Protein AF-A0A7S3SEU5-F1 (afdb_monomer)

Secondary structure (DSSP, 8-state):
-HHHHHHHHHHHHHHHHHHHHHHHHHHS------TTS-----S--TTTSSS--S-TT-TTTTSPEEEE---SSS-EEEE--SSEEEEEEEEEE-SSSEEEEEEEEEEES-SS--EEEEEE-SS-EEEEEE-S-EEEEEEEE--SHHHHHHHHHH--EEEEE-SHHHHHHHHHHHHHHHHTTTTT--S-TTSTTT-----HHHHHHHHHHHHHHS-------S----PPPGGG--TT-EEEEE--SSHHHHHHHHHT-S-SEEEEEEEETTEEEEEEEE--TTSSS-EEEEEEHHHHHHHHHHTT-EE--BPPPHHHHHT--HHHHHHHHHHHTTPPP-HHHHGGGG--SSSS-S-TTS-TTHHHHHHHHHHTT-HHHHIIIIIHHHHHHHT--S--HHHHHHHHHT-

Foldseek 3Di:
DVVVVVLVVLLVVLVVVVVVVVVVCVVDPPPPDDPVVDDPAFPFDLCRLKPDNPQCQAALSLFFGWFDFAAPVRQWDWGQFLFAGIKIWGWDDPDLFKIKIKIAGHDGPDQADKKWKWKDALQDTDIDIGNDGGIDMDMGTHPDPLSSLLCNQRNIIITINHPDDVSSVSNVVLLCLLAPQLVADDPDPVCRPAFSDRDPSNLVSLQVCCCIQLVDHDDDDPDQDDDDDLVVAEWFKKKFKADRNSQQSVCCNLLVHPGSFIWTWADDPVAIWIWGAADPPNAPDHGTDIDHPVVVVVSCVSNRIDIDIGGDDPVVVVVDDRVVVVSSSVSRPPHGHQLLCSNVSQPDGPDDSGGSSDHPSVVSRVLSVVCVPCVPNSCSNPDVSLCVVVVHPDDGSSRSSSVVSVD

Sequence (407 aa):
MKNANTEMSQRADLLNTFADEIEAAKENPFTVLGANDYTHEPIYKCDERFFNTEDPTEAFAALPVLVAQPTEADSVQSFQGVCYENIDVTFTKISETSFELLLDLQNKKDLLCKDAILFGNSNLRHFEVFFRAGQHKITFNMDTSEAQADVSHNGIAMFMVCEGVVHELESLLRTAEMFIGGMSLNPDPSKWLNSSYVPQYMEDANLRFLRTAMNYTMEPRETTKVVIDESQINSGDFFPVIRMDGLAPMIMYGSGSWASHCTMALWYDDGLYIVESTDGWYWPTGGIQKTPYKQWMEQAERASYYVSHLPLNEETRANFDEDKARAFVEGAIGLPYGYHNFIYGWIDTPRDNMPRALPAELLPVAFAFLETFDRTLTDKFMSQGLNKRMGTEGLSITEITMLAAEQ

Structure (mmCIF, N/CA/C/O backbone):
data_AF-A0A7S3SEU5-F1
#
_entry.id   AF-A0A7S3SEU5-F1
#
loop_
_atom_site.group_PDB
_atom_site.id
_atom_site.type_symbol
_atom_site.label_atom_id
_atom_site.label_alt_id
_atom_site.label_comp_id
_atom_site.label_asym_id
_atom_site.label_entity_id
_atom_site.label_seq_id
_atom_site.pdbx_PDB_ins_code
_atom_site.Cartn_x
_atom_site.Cartn_y
_atom_site.Cartn_z
_atom_site.occupancy
_atom_site.B_iso_or_equiv
_atom_site.auth_seq_id
_atom_site.auth_comp_id
_atom_site.auth_asym_id
_atom_site.auth_atom_id
_atom_site.pdbx_PDB_model_num
ATOM 1 N N . MET A 1 1 ? 38.902 17.765 -6.986 1.00 41.94 1 MET A N 1
ATOM 2 C CA . MET A 1 1 ? 38.292 18.956 -6.348 1.00 41.94 1 MET A CA 1
ATOM 3 C C . MET A 1 1 ? 37.328 19.716 -7.258 1.00 41.94 1 MET A C 1
ATOM 5 O O . MET A 1 1 ? 36.328 20.169 -6.733 1.00 41.94 1 MET A O 1
ATOM 9 N N . LYS A 1 2 ? 37.545 19.832 -8.583 1.00 33.78 2 LYS A N 1
ATOM 10 C CA . LYS A 1 2 ? 36.546 20.468 -9.471 1.00 33.78 2 LYS A CA 1
ATOM 11 C C . LYS A 1 2 ? 35.232 19.673 -9.621 1.00 33.78 2 LYS A C 1
ATOM 13 O O . LYS A 1 2 ? 34.192 20.303 -9.618 1.00 33.78 2 LYS A O 1
ATOM 18 N N . ASN A 1 3 ? 35.264 18.333 -9.623 1.00 39.78 3 ASN A N 1
ATOM 19 C CA . ASN A 1 3 ? 34.048 17.513 -9.798 1.00 39.78 3 ASN A CA 1
ATOM 20 C C . ASN A 1 3 ? 33.119 17.462 -8.569 1.00 39.78 3 ASN A C 1
ATOM 22 O O . ASN A 1 3 ? 31.910 17.462 -8.735 1.00 39.78 3 ASN A O 1
ATOM 26 N N . ALA A 1 4 ? 33.655 17.497 -7.342 1.00 36.53 4 ALA A N 1
ATOM 27 C CA . ALA A 1 4 ? 32.839 17.413 -6.121 1.00 36.53 4 ALA A CA 1
ATOM 28 C C . ALA A 1 4 ? 31.983 18.672 -5.869 1.00 36.53 4 ALA A C 1
ATOM 30 O O . ALA A 1 4 ? 30.912 18.594 -5.276 1.00 36.53 4 ALA A O 1
ATOM 31 N N . ASN A 1 5 ? 32.441 19.838 -6.338 1.00 37.56 5 ASN A N 1
ATOM 32 C CA . ASN A 1 5 ? 31.680 21.083 -6.214 1.00 37.56 5 ASN A CA 1
ATOM 33 C C . ASN A 1 5 ? 30.548 21.172 -7.245 1.00 37.56 5 ASN A C 1
ATOM 35 O O . ASN A 1 5 ? 29.514 21.763 -6.953 1.00 37.56 5 ASN A O 1
ATOM 39 N N . THR A 1 6 ? 30.724 20.575 -8.427 1.00 39.59 6 THR A N 1
ATOM 40 C CA . THR A 1 6 ? 29.673 20.493 -9.451 1.00 39.59 6 THR A CA 1
ATOM 41 C C . THR A 1 6 ? 28.559 19.544 -9.009 1.00 39.59 6 THR A C 1
ATOM 43 O O . THR A 1 6 ? 27.390 19.889 -9.117 1.00 39.59 6 THR A O 1
ATOM 46 N N . GLU A 1 7 ? 28.925 18.414 -8.402 1.00 37.75 7 GLU A N 1
ATOM 47 C CA . GLU A 1 7 ? 27.992 17.403 -7.888 1.00 37.75 7 GLU A CA 1
ATOM 48 C C . GLU A 1 7 ? 27.163 17.918 -6.690 1.00 37.75 7 GLU A C 1
ATOM 50 O O . GLU A 1 7 ? 25.957 17.696 -6.621 1.00 37.75 7 GLU A O 1
ATOM 55 N N . MET A 1 8 ? 27.768 18.690 -5.773 1.00 36.62 8 MET A N 1
ATOM 56 C CA . MET A 1 8 ? 27.022 19.366 -4.696 1.00 36.62 8 MET A CA 1
ATOM 57 C C . MET A 1 8 ? 26.096 20.475 -5.209 1.00 36.62 8 MET A C 1
ATOM 59 O O . MET A 1 8 ? 24.999 20.628 -4.678 1.00 36.62 8 MET A O 1
ATOM 63 N N . SER A 1 9 ? 26.516 21.239 -6.223 1.00 37.00 9 SER A N 1
ATOM 64 C CA . SER A 1 9 ? 25.681 22.290 -6.823 1.00 37.00 9 SER A CA 1
ATOM 65 C C . SER A 1 9 ? 24.453 21.693 -7.507 1.00 37.00 9 SER A C 1
ATOM 67 O O . SER A 1 9 ? 23.346 22.154 -7.269 1.00 37.00 9 SER A O 1
ATOM 69 N N . GLN A 1 10 ? 24.630 20.614 -8.274 1.00 39.06 10 GLN A N 1
ATOM 70 C CA . GLN A 1 10 ? 23.527 19.916 -8.941 1.00 39.06 10 GLN A CA 1
ATOM 71 C C . GLN A 1 10 ? 22.532 19.316 -7.940 1.00 39.06 10 GLN A C 1
ATOM 73 O O . GLN A 1 10 ? 21.326 19.384 -8.161 1.00 39.06 10 GLN A O 1
ATOM 78 N N . ARG A 1 11 ? 23.015 18.794 -6.802 1.00 43.62 11 ARG A N 1
ATOM 79 C CA . ARG A 1 11 ? 22.150 18.337 -5.700 1.00 43.62 11 ARG A CA 1
ATOM 80 C C . ARG A 1 11 ? 21.377 19.478 -5.038 1.00 43.62 11 ARG A C 1
ATOM 82 O O . ARG A 1 11 ? 20.223 19.281 -4.677 1.00 43.62 11 ARG A O 1
ATOM 89 N N . ALA A 1 12 ? 21.988 20.651 -4.878 1.00 42.19 12 ALA A N 1
ATOM 90 C CA . ALA A 1 12 ? 21.307 21.824 -4.333 1.00 42.19 12 ALA A CA 1
ATOM 91 C C . ALA A 1 12 ? 20.222 22.350 -5.290 1.00 42.19 12 ALA A C 1
ATOM 93 O O . ALA A 1 12 ? 19.122 22.662 -4.845 1.00 42.19 12 ALA A O 1
ATOM 94 N N . ASP A 1 13 ? 20.495 22.373 -6.596 1.00 43.09 13 ASP A N 1
ATOM 95 C CA . ASP A 1 13 ? 19.535 22.818 -7.614 1.00 43.09 13 ASP A CA 1
ATOM 96 C C . ASP A 1 13 ? 18.332 21.862 -7.733 1.00 43.09 13 ASP A C 1
ATOM 98 O O . ASP A 1 13 ? 17.188 22.308 -7.839 1.00 43.09 13 ASP A O 1
ATOM 102 N N . LEU A 1 14 ? 18.562 20.548 -7.617 1.00 43.00 14 LEU A N 1
ATOM 103 C CA . LEU A 1 14 ? 17.497 19.540 -7.520 1.00 43.00 14 LEU A CA 1
ATOM 104 C C . LEU A 1 14 ? 16.632 19.729 -6.271 1.00 43.00 14 LEU A C 1
ATOM 106 O O . LEU A 1 14 ? 15.408 19.711 -6.367 1.00 43.00 14 LEU A O 1
ATOM 110 N N . LEU A 1 15 ? 17.249 19.950 -5.106 1.00 44.56 15 LEU A N 1
ATOM 111 C CA . LEU A 1 15 ? 16.515 20.212 -3.864 1.00 44.56 15 LEU A CA 1
ATOM 112 C C . LEU A 1 15 ? 15.666 21.487 -3.955 1.00 44.56 15 LEU A C 1
ATOM 114 O O . LEU A 1 15 ? 14.555 21.503 -3.429 1.00 44.56 15 LEU A O 1
ATOM 118 N N . ASN A 1 16 ? 16.154 22.518 -4.649 1.00 47.22 16 ASN A N 1
ATOM 119 C CA . ASN A 1 16 ? 15.397 23.745 -4.892 1.00 47.22 16 ASN A CA 1
ATOM 120 C C . ASN A 1 16 ? 14.236 23.519 -5.871 1.00 47.22 16 ASN A C 1
ATOM 122 O O . ASN A 1 16 ? 13.142 24.002 -5.622 1.00 47.22 16 ASN A O 1
ATOM 126 N N . THR A 1 17 ? 14.429 22.710 -6.918 1.00 42.53 17 THR A N 1
ATOM 127 C CA . THR A 1 17 ? 13.356 22.369 -7.873 1.00 42.53 17 THR A CA 1
ATOM 128 C C . THR A 1 17 ? 12.231 21.589 -7.184 1.00 42.53 17 THR A C 1
ATOM 130 O O . THR A 1 17 ? 11.059 21.900 -7.368 1.00 42.53 17 THR A O 1
ATOM 133 N N . PHE A 1 18 ? 12.573 20.639 -6.305 1.00 43.66 18 PHE A N 1
ATOM 134 C CA . PHE A 1 18 ? 11.582 19.961 -5.463 1.00 43.66 18 PHE A CA 1
ATOM 135 C C . PHE A 1 18 ? 10.893 20.915 -4.478 1.00 43.66 18 PHE A C 1
ATOM 137 O O . PHE A 1 18 ? 9.717 20.735 -4.178 1.00 43.66 18 PHE A O 1
ATOM 144 N N . ALA A 1 19 ? 11.603 21.916 -3.952 1.00 44.38 19 ALA A N 1
ATOM 145 C CA . ALA A 1 19 ? 11.004 22.925 -3.082 1.00 44.38 19 ALA A CA 1
ATOM 146 C C . ALA A 1 19 ? 10.009 23.817 -3.842 1.00 44.38 19 ALA A C 1
ATOM 148 O O . ALA A 1 19 ? 8.943 24.110 -3.306 1.00 44.38 19 ALA A O 1
ATOM 149 N N . ASP A 1 20 ? 10.311 24.173 -5.091 1.00 43.00 20 ASP A N 1
ATOM 150 C CA . ASP A 1 20 ? 9.431 24.964 -5.955 1.00 43.00 20 ASP A CA 1
ATOM 151 C C . ASP A 1 20 ? 8.174 24.176 -6.366 1.00 43.00 20 ASP A C 1
ATOM 153 O O . ASP A 1 20 ? 7.076 24.729 -6.365 1.00 43.00 20 ASP A O 1
ATOM 157 N N . GLU A 1 21 ? 8.291 22.871 -6.642 1.00 41.28 21 GLU A N 1
ATOM 158 C CA . GLU A 1 21 ? 7.132 21.990 -6.873 1.00 41.28 21 GLU A CA 1
ATOM 159 C C . GLU A 1 21 ? 6.256 21.847 -5.617 1.00 41.28 21 GLU A C 1
ATOM 161 O O . GLU A 1 21 ? 5.026 21.844 -5.706 1.00 41.28 21 GLU A O 1
ATOM 166 N N . ILE A 1 22 ? 6.877 21.784 -4.433 1.00 44.50 22 ILE A N 1
ATOM 167 C CA . ILE A 1 22 ? 6.173 21.781 -3.143 1.00 44.50 22 ILE A CA 1
ATOM 168 C C . ILE A 1 22 ? 5.463 23.120 -2.898 1.00 44.50 22 ILE A C 1
ATOM 170 O O . ILE A 1 22 ? 4.339 23.119 -2.400 1.00 44.50 22 ILE A O 1
ATOM 174 N N . GLU A 1 23 ? 6.075 24.258 -3.233 1.00 43.38 23 GLU A N 1
ATOM 175 C CA . GLU A 1 23 ? 5.428 25.576 -3.136 1.00 43.38 23 GLU A CA 1
ATOM 176 C C . GLU A 1 23 ? 4.285 25.729 -4.148 1.00 43.38 23 GLU A C 1
ATOM 178 O O . GLU A 1 23 ? 3.201 26.177 -3.779 1.00 43.38 23 GLU A O 1
ATOM 183 N N . ALA A 1 24 ? 4.448 25.257 -5.385 1.00 41.69 24 ALA A N 1
ATOM 184 C CA . ALA A 1 24 ? 3.373 25.247 -6.378 1.00 41.69 24 ALA A CA 1
ATOM 185 C C . ALA A 1 24 ? 2.173 24.388 -5.930 1.00 41.69 24 ALA A C 1
ATOM 187 O O . ALA A 1 24 ? 1.020 24.751 -6.169 1.00 41.69 24 ALA A O 1
ATOM 188 N N . ALA A 1 25 ? 2.422 23.284 -5.216 1.00 39.75 25 ALA A N 1
ATOM 189 C CA . ALA A 1 25 ? 1.371 22.472 -4.602 1.00 39.75 25 ALA A CA 1
ATOM 190 C C . ALA A 1 25 ? 0.634 23.197 -3.457 1.00 39.75 25 ALA A C 1
ATOM 192 O O . ALA A 1 25 ? -0.527 22.890 -3.190 1.00 39.75 25 ALA A O 1
ATOM 193 N N . LYS A 1 26 ? 1.261 24.186 -2.801 1.00 44.06 26 LYS A N 1
ATOM 194 C CA . LYS A 1 26 ? 0.605 25.036 -1.788 1.00 44.06 26 LYS A CA 1
ATOM 195 C C . LYS A 1 26 ? -0.291 26.110 -2.406 1.00 44.06 26 LYS A C 1
ATOM 197 O O . LYS A 1 26 ? -1.270 26.506 -1.778 1.00 44.06 26 LYS A O 1
ATOM 202 N N . GLU A 1 27 ? 0.023 26.584 -3.612 1.00 38.31 27 GLU A N 1
ATOM 203 C CA . GLU A 1 27 ? -0.745 27.632 -4.307 1.00 38.31 27 GLU A CA 1
ATOM 204 C C . GLU A 1 27 ? -2.065 27.135 -4.912 1.00 38.31 27 GLU A C 1
ATOM 206 O O . GLU A 1 27 ? -2.948 27.940 -5.216 1.00 38.31 27 GLU A O 1
ATOM 211 N N . ASN A 1 28 ? -2.234 25.817 -5.037 1.00 36.59 28 ASN A N 1
ATOM 212 C CA . ASN A 1 28 ? -3.481 25.193 -5.458 1.00 36.59 28 ASN A CA 1
ATOM 213 C C . ASN A 1 28 ? -4.037 24.329 -4.315 1.00 36.59 28 ASN A C 1
ATOM 215 O O . ASN A 1 28 ? -3.990 23.099 -4.397 1.00 36.59 28 ASN A O 1
ATOM 219 N N . PRO A 1 29 ? -4.517 24.942 -3.213 1.00 37.28 29 PRO A N 1
ATOM 220 C CA . PRO A 1 29 ? -5.076 24.181 -2.116 1.00 37.28 29 PRO A CA 1
ATOM 221 C C . PRO A 1 29 ? -6.295 23.443 -2.658 1.00 37.28 29 PRO A C 1
ATOM 223 O O . PRO A 1 29 ? -7.319 24.056 -2.978 1.00 37.28 29 PRO A O 1
ATOM 226 N N . PHE A 1 30 ? -6.186 22.116 -2.762 1.00 36.28 30 PHE A N 1
ATOM 227 C CA . PHE A 1 30 ? -7.358 21.255 -2.790 1.00 36.28 30 PHE A CA 1
ATOM 228 C C . PHE A 1 30 ? -8.311 21.797 -1.736 1.00 36.28 30 PHE A C 1
ATOM 230 O O . PHE A 1 30 ? -7.906 22.050 -0.601 1.00 36.28 30 PHE A O 1
ATOM 237 N N . THR A 1 31 ? -9.541 22.095 -2.142 1.00 31.81 31 THR A N 1
ATOM 238 C CA . THR A 1 31 ? -10.535 22.665 -1.242 1.00 31.81 31 THR A CA 1
ATOM 239 C C . THR A 1 31 ? -10.777 21.629 -0.153 1.00 31.81 31 THR A C 1
ATOM 241 O O . THR A 1 31 ? -11.495 20.656 -0.367 1.00 31.81 31 THR A O 1
ATOM 244 N N . VAL A 1 32 ? -10.095 21.786 0.982 1.00 37.28 32 VAL A N 1
ATOM 245 C CA . VAL A 1 32 ? -10.250 20.922 2.144 1.00 37.28 32 VAL A CA 1
ATOM 246 C C . VAL A 1 32 ? -11.691 21.118 2.584 1.00 37.28 32 VAL A C 1
ATOM 248 O O . VAL A 1 32 ? -12.068 22.205 3.027 1.00 37.28 32 VAL A O 1
ATOM 251 N N . LEU A 1 33 ? -12.522 20.097 2.374 1.00 32.00 33 LEU A N 1
ATOM 252 C CA . LEU A 1 33 ? -13.854 20.053 2.963 1.00 32.00 33 LEU A CA 1
ATOM 253 C C . LEU A 1 33 ? -13.680 20.311 4.467 1.00 32.00 33 LEU A C 1
ATOM 255 O O . LEU A 1 33 ? -12.767 19.767 5.091 1.00 32.00 33 LEU A O 1
ATOM 259 N N . GLY A 1 34 ? -14.480 21.212 5.034 1.00 32.69 34 GLY A N 1
ATOM 260 C CA . GLY A 1 34 ? -14.335 21.589 6.438 1.00 32.69 34 GLY A CA 1
ATOM 261 C C . GLY A 1 34 ? -14.530 20.378 7.352 1.00 32.69 34 GLY A C 1
ATOM 262 O O . GLY A 1 34 ? -15.353 19.518 7.051 1.00 32.69 34 GLY A O 1
ATOM 263 N N . ALA A 1 35 ? -13.817 20.345 8.485 1.00 39.94 35 ALA A N 1
ATOM 264 C CA . ALA A 1 35 ? -13.862 19.302 9.527 1.00 39.94 35 ALA A CA 1
ATOM 265 C C . ALA A 1 35 ? -15.283 18.894 9.999 1.00 39.94 35 ALA A C 1
ATOM 267 O O . ALA A 1 35 ? -15.454 17.854 10.621 1.00 39.94 35 ALA A O 1
ATOM 268 N N . ASN A 1 36 ? -16.312 19.674 9.657 1.00 36.59 36 ASN A N 1
ATOM 269 C CA . ASN A 1 36 ? -17.705 19.456 10.046 1.00 36.59 36 ASN A CA 1
ATOM 270 C C . ASN A 1 36 ? -18.573 18.730 8.995 1.00 36.59 36 ASN A C 1
ATOM 272 O O . ASN A 1 36 ? -19.724 18.432 9.299 1.00 36.59 36 ASN A O 1
ATOM 276 N N . ASP A 1 37 ? -18.062 18.439 7.791 1.00 38.78 37 ASP A N 1
ATOM 277 C CA . ASP A 1 37 ? -18.779 17.652 6.760 1.00 38.78 37 ASP A CA 1
ATOM 278 C C . ASP A 1 37 ? -18.391 16.153 6.775 1.00 38.78 37 ASP A C 1
ATOM 280 O O . ASP A 1 37 ? -18.786 15.365 5.903 1.00 38.78 37 ASP A O 1
ATOM 284 N N . TYR A 1 38 ? -17.597 15.733 7.765 1.00 51.00 38 TYR A N 1
ATOM 285 C CA . TYR A 1 38 ? -17.113 14.364 7.905 1.00 51.00 38 TYR A CA 1
ATOM 286 C C . TYR A 1 38 ? -18.029 13.561 8.833 1.00 51.00 38 TYR A C 1
ATOM 288 O O . TYR A 1 38 ? -18.000 13.700 10.049 1.00 51.00 38 TYR A O 1
ATOM 296 N N . THR A 1 39 ? -18.852 12.692 8.252 1.00 50.47 39 THR A N 1
ATOM 297 C CA . THR A 1 39 ? -19.481 11.591 8.986 1.00 50.47 39 THR A CA 1
ATOM 298 C C . THR A 1 39 ? -18.440 10.486 9.212 1.00 50.47 39 THR A C 1
ATOM 300 O O . THR A 1 39 ? -17.798 10.049 8.256 1.00 50.47 39 THR A O 1
ATOM 303 N N . HIS A 1 40 ? -18.276 10.005 10.451 1.00 56.53 40 HIS A N 1
ATOM 304 C CA . HIS A 1 40 ? -17.463 8.819 10.793 1.00 56.53 40 HIS A CA 1
ATOM 305 C C . HIS A 1 40 ? -18.145 7.498 10.377 1.00 56.53 40 HIS A C 1
ATOM 307 O O . HIS A 1 40 ? -17.915 6.445 10.968 1.00 56.53 40 HIS A O 1
ATOM 313 N N . GLU A 1 41 ? -19.043 7.550 9.389 1.00 62.19 41 GLU A N 1
ATOM 314 C CA . GLU A 1 41 ? -19.741 6.362 8.917 1.00 62.19 41 GLU A CA 1
ATOM 315 C C . GLU A 1 41 ? -18.763 5.464 8.149 1.00 62.19 41 GLU A C 1
ATOM 317 O O . GLU A 1 41 ? -18.070 5.948 7.248 1.00 62.19 41 GLU A O 1
ATOM 322 N N . PRO A 1 42 ? -18.708 4.159 8.468 1.00 65.75 42 PRO A N 1
ATOM 323 C CA . PRO A 1 42 ? -17.894 3.220 7.719 1.00 65.75 42 PRO A CA 1
ATOM 324 C C . PRO A 1 42 ? -18.253 3.229 6.234 1.00 65.75 42 PRO A C 1
ATOM 326 O O . PRO A 1 42 ? -19.409 3.022 5.868 1.00 65.75 42 PRO A O 1
ATOM 329 N N . ILE A 1 43 ? -17.246 3.420 5.379 1.00 71.00 43 ILE A N 1
ATOM 330 C CA . ILE A 1 43 ? -17.430 3.418 3.920 1.00 71.00 43 ILE A CA 1
ATOM 331 C C . ILE A 1 43 ? -17.766 2.005 3.419 1.00 71.00 43 ILE A C 1
ATOM 333 O O . ILE A 1 43 ? -18.547 1.850 2.484 1.00 71.00 43 ILE A O 1
ATOM 337 N N . TYR A 1 44 ? -17.210 0.972 4.063 1.00 74.94 44 TYR A N 1
ATOM 338 C CA . TYR A 1 44 ? -17.381 -0.425 3.668 1.00 74.94 44 TYR A CA 1
ATOM 339 C C . TYR A 1 44 ? -17.781 -1.295 4.856 1.00 74.94 44 TYR A C 1
ATOM 341 O O . TYR A 1 44 ? -17.139 -1.276 5.908 1.00 74.94 44 TYR A O 1
ATOM 349 N N . LYS A 1 45 ? -18.830 -2.095 4.660 1.00 79.00 45 LYS A N 1
ATOM 350 C CA . LYS A 1 45 ? -19.292 -3.113 5.611 1.00 79.00 45 LYS A CA 1
ATOM 351 C C . LYS A 1 45 ? -18.705 -4.485 5.283 1.00 79.00 45 LYS A C 1
ATOM 353 O O . LYS A 1 45 ? -18.103 -4.690 4.228 1.00 79.00 45 LYS A O 1
ATOM 358 N N . CYS A 1 46 ? -18.901 -5.450 6.183 1.00 80.12 46 CYS A N 1
ATOM 359 C CA . CYS A 1 46 ? -18.426 -6.824 5.997 1.00 80.12 46 CYS A CA 1
ATOM 360 C C . CYS A 1 46 ? -18.867 -7.449 4.662 1.00 80.12 46 CYS A C 1
ATOM 362 O O . CYS A 1 46 ? -18.091 -8.170 4.042 1.00 80.12 46 CYS A O 1
ATOM 364 N N . ASP A 1 47 ? -20.077 -7.145 4.201 1.00 78.50 47 ASP A N 1
ATOM 365 C CA . ASP A 1 47 ? -20.675 -7.633 2.957 1.00 78.50 47 ASP A CA 1
ATOM 366 C C . ASP A 1 47 ? -20.335 -6.787 1.716 1.00 78.50 47 ASP A C 1
ATOM 368 O O . ASP A 1 47 ? -20.773 -7.121 0.620 1.00 78.50 47 ASP A O 1
ATOM 372 N N . GLU A 1 48 ? -19.534 -5.726 1.856 1.00 78.25 48 GLU A N 1
ATOM 373 C CA . GLU A 1 48 ? -19.185 -4.789 0.770 1.00 78.25 48 GLU A CA 1
ATOM 374 C C . GLU A 1 48 ? -17.666 -4.624 0.570 1.00 78.25 48 GLU A C 1
ATOM 376 O O . GLU A 1 48 ? -17.212 -3.914 -0.333 1.00 78.25 48 GLU A O 1
ATOM 381 N N . ARG A 1 49 ? -16.861 -5.307 1.390 1.00 77.94 49 ARG A N 1
ATOM 382 C CA . ARG A 1 49 ? -15.394 -5.175 1.452 1.00 77.94 49 ARG A CA 1
ATOM 383 C C . ARG A 1 49 ? -14.626 -5.727 0.243 1.00 77.94 49 ARG A C 1
ATOM 385 O O . ARG A 1 49 ? -13.437 -5.460 0.110 1.00 77.94 49 ARG A O 1
ATOM 392 N N . PHE A 1 50 ? -15.291 -6.459 -0.649 1.00 77.56 50 PHE A N 1
ATOM 393 C CA . PHE A 1 50 ? -14.745 -6.920 -1.930 1.00 77.56 50 PHE A CA 1
ATOM 394 C C . PHE A 1 50 ? -15.782 -6.738 -3.041 1.00 77.56 50 PHE A C 1
ATOM 396 O O . PHE A 1 50 ? -16.978 -6.635 -2.775 1.00 77.56 50 PHE A O 1
ATOM 403 N N . PHE A 1 51 ? -15.344 -6.700 -4.304 1.00 71.88 51 PHE A N 1
ATOM 404 C CA . PHE A 1 51 ? -16.279 -6.685 -5.438 1.00 71.88 51 PHE A CA 1
ATOM 405 C C . PHE A 1 51 ? -16.950 -8.044 -5.643 1.00 71.88 51 PHE A C 1
ATOM 407 O O . PHE A 1 51 ? -18.083 -8.104 -6.113 1.00 71.88 51 PHE A O 1
ATOM 414 N N . ASN A 1 52 ? -16.256 -9.124 -5.279 1.00 68.62 52 ASN A N 1
ATOM 415 C CA . ASN A 1 52 ? -16.826 -10.458 -5.181 1.00 68.62 52 ASN A CA 1
ATOM 416 C C . ASN A 1 52 ? -16.800 -10.912 -3.718 1.00 68.62 52 ASN A C 1
ATOM 418 O O . ASN A 1 52 ? -15.727 -11.078 -3.144 1.00 68.62 52 ASN A O 1
ATOM 422 N N . THR A 1 53 ? -17.979 -11.106 -3.137 1.00 64.25 53 THR A N 1
ATOM 423 C CA . THR A 1 53 ? -18.176 -11.450 -1.722 1.00 64.25 53 THR A CA 1
ATOM 424 C C . THR A 1 53 ? -18.573 -12.913 -1.521 1.00 64.25 53 THR A C 1
ATOM 426 O O . THR A 1 53 ? -18.883 -13.318 -0.405 1.00 64.25 53 THR A O 1
ATOM 429 N N . GLU A 1 54 ? -18.558 -13.726 -2.584 1.00 66.00 54 GLU A N 1
ATOM 430 C CA . GLU A 1 54 ? -18.948 -15.140 -2.515 1.00 66.00 54 GLU A CA 1
ATOM 431 C C . GLU A 1 54 ? -17.883 -16.035 -1.854 1.00 66.00 54 GLU A C 1
ATOM 433 O O . GLU A 1 54 ? -18.223 -17.116 -1.372 1.00 66.00 54 GLU A O 1
ATOM 438 N N . ASP A 1 55 ? -16.612 -15.607 -1.810 1.00 76.44 55 ASP A N 1
ATOM 439 C CA . ASP A 1 55 ? -15.530 -16.326 -1.121 1.00 76.44 55 ASP A CA 1
ATOM 440 C C . ASP A 1 55 ? -15.083 -15.559 0.145 1.00 76.44 55 ASP A C 1
ATOM 442 O O . ASP A 1 55 ? -14.310 -14.601 0.041 1.00 76.44 55 ASP A O 1
ATOM 446 N N . PRO A 1 56 ? -15.506 -15.983 1.354 1.00 75.06 56 PRO A N 1
ATOM 447 C CA . PRO A 1 56 ? -15.136 -15.327 2.613 1.00 75.06 56 PRO A CA 1
ATOM 448 C C . PRO A 1 56 ? -13.652 -15.502 2.972 1.00 75.06 56 PRO A C 1
ATOM 450 O O . PRO A 1 56 ? -13.156 -14.916 3.934 1.00 75.06 56 PRO A O 1
ATOM 453 N N . THR A 1 57 ? -12.924 -16.324 2.217 1.00 82.06 57 THR A N 1
ATOM 454 C CA . THR A 1 57 ? -11.537 -16.694 2.503 1.00 82.06 57 THR A CA 1
ATOM 455 C C . THR A 1 57 ? -10.533 -15.940 1.641 1.00 82.06 57 THR A C 1
ATOM 457 O O . THR A 1 57 ? -9.362 -16.302 1.651 1.00 82.06 57 THR A O 1
ATOM 460 N N . GLU A 1 58 ? -10.956 -14.928 0.878 1.00 86.31 58 GLU A N 1
ATOM 461 C CA . GLU A 1 58 ? -10.085 -14.189 -0.043 1.00 86.31 58 GLU A CA 1
ATOM 462 C C . GLU A 1 58 ? -8.862 -13.564 0.657 1.00 86.31 58 GLU A C 1
ATOM 464 O O . GLU A 1 58 ? -8.852 -13.337 1.870 1.00 86.31 58 GLU A O 1
ATOM 469 N N . ALA A 1 59 ? -7.793 -13.288 -0.089 1.00 87.69 59 ALA A N 1
ATOM 470 C CA . ALA A 1 59 ? -6.652 -12.567 0.461 1.00 87.69 59 ALA A CA 1
ATOM 471 C C . ALA A 1 59 ? -7.072 -11.212 1.062 1.00 87.69 59 ALA A C 1
ATOM 473 O O . ALA A 1 59 ? -7.925 -10.509 0.526 1.00 87.69 59 ALA A O 1
ATOM 474 N N . PHE A 1 60 ? -6.473 -10.863 2.202 1.00 87.25 60 PHE A N 1
ATOM 475 C CA . PHE A 1 60 ? -6.821 -9.713 3.046 1.00 87.25 60 PHE A CA 1
ATOM 476 C C . PHE A 1 60 ? -8.224 -9.730 3.676 1.00 87.25 60 PHE A C 1
ATOM 478 O O . PHE A 1 60 ? -8.534 -8.842 4.464 1.00 87.25 60 PHE A O 1
ATOM 485 N N . ALA A 1 61 ? -9.045 -10.757 3.446 1.00 86.38 61 ALA A N 1
ATOM 486 C CA . ALA A 1 61 ? -10.340 -10.931 4.110 1.00 86.38 61 ALA A CA 1
ATOM 487 C C . ALA A 1 61 ? -10.234 -11.142 5.639 1.00 86.38 61 ALA A C 1
ATOM 489 O O . ALA A 1 61 ? -11.231 -11.051 6.351 1.00 86.38 61 ALA A O 1
ATOM 490 N N . ALA A 1 62 ? -9.042 -11.400 6.177 1.00 85.75 62 ALA A N 1
ATOM 491 C CA . ALA A 1 62 ? -8.788 -11.411 7.616 1.00 85.75 62 ALA A CA 1
ATOM 492 C C . ALA A 1 62 ? -8.683 -10.001 8.232 1.00 85.75 62 ALA A C 1
ATOM 494 O O . ALA A 1 62 ? -8.721 -9.872 9.456 1.00 85.75 62 ALA A O 1
ATOM 495 N N . LEU A 1 63 ? -8.531 -8.947 7.418 1.00 87.75 63 LEU A N 1
ATOM 496 C CA . LEU A 1 63 ? -8.511 -7.575 7.922 1.00 87.75 63 LEU A CA 1
ATOM 497 C C . LEU A 1 63 ? -9.904 -7.182 8.440 1.00 87.75 63 LEU A C 1
ATOM 499 O O . LEU A 1 63 ? -10.911 -7.479 7.785 1.00 87.75 63 LEU A O 1
ATOM 503 N N . PRO A 1 64 ? -9.982 -6.534 9.615 1.00 88.94 64 PRO A N 1
ATOM 504 C CA . PRO A 1 64 ? -11.255 -6.125 10.176 1.00 88.94 64 PRO A CA 1
ATOM 505 C C . PRO A 1 64 ? -11.765 -4.848 9.494 1.00 88.94 64 PRO A C 1
ATOM 507 O O . PRO A 1 64 ? -10.985 -4.051 8.971 1.00 88.94 64 PRO A O 1
ATOM 510 N N . VAL A 1 65 ? -13.078 -4.635 9.535 1.00 88.25 65 VAL A N 1
ATOM 511 C CA . VAL A 1 65 ? -13.739 -3.445 8.970 1.00 88.25 65 VAL A CA 1
ATOM 512 C C . VAL A 1 65 ? -14.114 -2.474 10.078 1.00 88.25 65 VAL A C 1
ATOM 514 O O . VAL A 1 65 ? -14.511 -2.912 11.157 1.00 88.25 65 VAL A O 1
ATOM 517 N N . LEU A 1 66 ? -14.017 -1.167 9.834 1.00 90.12 66 LEU A N 1
ATOM 518 C CA . LEU A 1 66 ? -14.540 -0.176 10.775 1.00 90.12 66 LEU A CA 1
ATOM 519 C C . LEU A 1 66 ? -16.061 -0.362 10.901 1.00 90.12 66 LEU A C 1
ATOM 521 O O . LEU A 1 66 ? -16.747 -0.513 9.895 1.00 90.12 66 LEU A O 1
ATOM 525 N N . VAL A 1 67 ? -16.591 -0.361 12.122 1.00 91.12 67 VAL A N 1
ATOM 526 C CA . VAL A 1 67 ? -18.043 -0.453 12.371 1.00 91.12 67 VAL A CA 1
ATOM 527 C C . VAL A 1 67 ? -18.592 0.703 13.197 1.00 91.12 67 VAL A C 1
ATOM 529 O O . VAL A 1 67 ? -19.772 1.014 13.079 1.00 91.12 67 VAL A O 1
ATOM 532 N N . ALA A 1 68 ? -17.749 1.341 14.006 1.00 92.50 68 ALA A N 1
ATOM 533 C CA . ALA A 1 68 ? -18.089 2.521 14.791 1.00 92.50 68 ALA A CA 1
ATOM 534 C C . ALA A 1 68 ? -16.812 3.242 15.238 1.00 92.50 68 ALA A C 1
ATOM 536 O O . ALA A 1 68 ? -15.750 2.627 15.355 1.00 92.50 68 ALA A O 1
ATOM 537 N N . GLN A 1 69 ? -16.929 4.532 15.527 1.00 93.19 69 GLN A N 1
ATOM 538 C CA . GLN A 1 69 ? -15.878 5.348 16.127 1.00 93.19 69 GLN A CA 1
ATOM 539 C C . GLN A 1 69 ? -16.533 6.436 16.992 1.00 93.19 69 GLN A C 1
ATOM 541 O O . GLN A 1 69 ? -16.585 7.598 16.588 1.00 93.19 69 GLN A O 1
ATOM 546 N N . PRO A 1 70 ? -17.115 6.075 18.150 1.00 93.38 70 PRO A N 1
ATOM 547 C CA . PRO A 1 70 ? -17.775 7.050 19.002 1.00 93.38 70 PRO A CA 1
ATOM 548 C C . PRO A 1 70 ? -16.754 7.998 19.644 1.00 93.38 70 PRO A C 1
ATOM 550 O O . PRO A 1 70 ? -15.654 7.590 20.035 1.00 93.38 70 PRO A O 1
ATOM 553 N N . THR A 1 71 ? -17.145 9.263 19.777 1.00 92.00 71 THR A N 1
ATOM 554 C CA . THR A 1 71 ? -16.336 10.363 20.330 1.00 92.00 71 THR A CA 1
ATOM 555 C C . THR A 1 71 ? -17.093 11.074 21.459 1.00 92.00 71 THR A C 1
ATOM 557 O O . THR A 1 71 ? -18.233 10.733 21.767 1.00 92.00 71 THR A O 1
ATOM 560 N N . GLU A 1 72 ? -16.503 12.090 22.101 1.00 89.06 72 GLU A N 1
ATOM 561 C CA . GLU A 1 72 ? -17.261 12.938 23.042 1.00 89.06 72 GLU A CA 1
ATOM 562 C C . GLU A 1 72 ? -18.404 13.699 22.341 1.00 89.06 72 GLU A C 1
ATOM 564 O O . GLU A 1 72 ? -19.474 13.882 22.926 1.00 89.06 72 GLU A O 1
ATOM 569 N N . ALA A 1 73 ? -18.188 14.125 21.091 1.00 88.31 73 ALA A N 1
ATOM 570 C CA . ALA A 1 73 ? -19.161 14.881 20.303 1.00 88.31 73 ALA A CA 1
ATOM 571 C C . ALA A 1 73 ? -20.260 13.991 19.703 1.00 88.31 73 ALA A C 1
ATOM 573 O O . ALA A 1 73 ? -21.411 14.419 19.612 1.00 88.31 73 ALA A O 1
ATOM 574 N N . ASP A 1 74 ? -19.914 12.756 19.342 1.00 90.50 74 ASP A N 1
ATOM 575 C CA . ASP A 1 74 ? -20.820 11.738 18.814 1.00 90.50 74 ASP A CA 1
ATOM 576 C C . ASP A 1 74 ? -20.724 10.465 19.664 1.00 90.50 74 ASP A C 1
ATOM 578 O O . ASP A 1 74 ? -20.083 9.471 19.318 1.00 90.50 74 ASP A O 1
ATOM 582 N N . SER A 1 75 ? -21.300 10.556 20.862 1.00 93.75 75 SER A N 1
ATOM 583 C CA . SER A 1 75 ? -21.103 9.570 21.928 1.00 93.75 75 SER A CA 1
ATOM 584 C C . SER A 1 75 ? -21.992 8.341 21.819 1.00 93.75 75 SER A C 1
ATOM 586 O O . SER A 1 75 ? -21.762 7.379 22.546 1.00 93.75 75 SER A O 1
ATOM 588 N N . VAL A 1 76 ? -22.996 8.338 20.942 1.00 95.25 76 VAL A N 1
ATOM 589 C CA . VAL A 1 76 ? -23.909 7.205 20.769 1.00 95.25 76 VAL A CA 1
ATOM 590 C C . VAL A 1 76 ? -23.964 6.831 19.301 1.00 95.25 76 VAL A C 1
ATOM 592 O O . VAL A 1 76 ? -24.442 7.609 18.483 1.00 95.25 76 VAL A O 1
ATOM 595 N N . GLN A 1 77 ? -23.526 5.619 18.987 1.00 94.88 77 GLN A N 1
ATOM 596 C CA . GLN A 1 77 ? -23.561 5.071 17.634 1.00 94.88 77 GLN A CA 1
ATOM 597 C C . GLN A 1 77 ? -24.186 3.678 17.659 1.00 94.88 77 GLN A C 1
ATOM 599 O O . GLN A 1 77 ? -24.168 2.992 18.681 1.00 94.88 77 GLN A O 1
ATOM 604 N N . SER A 1 78 ? -24.718 3.248 16.520 1.00 94.31 78 SER A N 1
ATOM 605 C CA . SER A 1 78 ? -25.321 1.925 16.366 1.00 94.31 78 SER A CA 1
ATOM 606 C C . SER A 1 78 ? -24.818 1.277 15.087 1.00 94.31 78 SER A C 1
ATOM 608 O O . SER A 1 78 ? -24.723 1.930 14.048 1.00 94.31 78 SER A O 1
ATOM 610 N N . PHE A 1 79 ? -24.535 -0.019 15.141 1.00 92.44 79 PHE A N 1
ATOM 611 C CA . PHE A 1 79 ? -24.109 -0.793 13.979 1.00 92.44 79 PHE A CA 1
ATOM 612 C C . PHE A 1 79 ? -24.645 -2.224 14.038 1.00 92.44 79 PHE A C 1
ATOM 614 O O . PHE A 1 79 ? -25.184 -2.680 15.048 1.00 92.44 79 PHE A O 1
ATOM 621 N N . GLN A 1 80 ? -24.518 -2.935 12.920 1.00 91.38 80 GLN A N 1
ATOM 622 C CA . GLN A 1 80 ? -24.902 -4.338 12.820 1.00 91.38 80 GLN A CA 1
ATOM 623 C C . GLN A 1 80 ? -23.672 -5.224 12.949 1.00 91.38 80 GLN A C 1
ATOM 625 O O . GLN A 1 80 ? -22.625 -4.935 12.371 1.00 91.38 80 GLN A O 1
ATOM 630 N N . GLY A 1 81 ? -23.823 -6.313 13.693 1.00 90.19 81 GLY A N 1
ATOM 631 C CA . GLY A 1 81 ? -22.808 -7.337 13.831 1.00 90.19 81 GLY A CA 1
ATOM 632 C C . GLY A 1 81 ? -23.015 -8.538 12.920 1.00 90.19 81 GLY A C 1
ATOM 633 O O . GLY A 1 81 ? -24.072 -8.741 12.301 1.00 90.19 81 GLY A O 1
ATOM 634 N N . VAL A 1 82 ? -22.001 -9.400 12.887 1.00 88.56 82 VAL A N 1
ATOM 635 C CA . VAL A 1 82 ? -22.102 -10.707 12.227 1.00 88.56 82 VAL A CA 1
ATOM 636 C C . VAL A 1 82 ? -23.115 -11.567 12.986 1.00 88.56 82 VAL A C 1
ATOM 638 O O . VAL A 1 82 ? -24.017 -12.145 12.376 1.00 88.56 82 VAL A O 1
ATOM 641 N N . CYS A 1 83 ? -23.040 -11.576 14.317 1.00 91.94 83 CYS A N 1
ATOM 642 C CA . CYS A 1 83 ? -23.842 -12.390 15.224 1.00 91.94 83 CYS A CA 1
ATOM 643 C C . CYS A 1 83 ? -25.016 -11.645 15.876 1.00 91.94 83 CYS A C 1
ATOM 645 O O . CYS A 1 83 ? -26.006 -12.287 16.232 1.00 91.94 83 CYS A O 1
ATOM 647 N N . TYR A 1 84 ? -24.939 -10.323 16.029 1.00 93.88 84 TYR A N 1
ATOM 648 C CA . TYR A 1 84 ? -25.996 -9.506 16.643 1.00 93.88 84 TYR A CA 1
ATOM 649 C C . TYR A 1 84 ? -26.616 -8.574 15.604 1.00 93.88 84 TYR A C 1
ATOM 651 O O . TYR A 1 84 ? -25.898 -7.942 14.834 1.00 93.88 84 TYR A O 1
ATOM 659 N N . GLU A 1 85 ? -27.946 -8.494 15.545 1.00 93.62 85 GLU A N 1
ATOM 660 C CA . GLU A 1 85 ? -28.611 -7.632 14.554 1.00 93.62 85 GLU A CA 1
ATOM 661 C C . GLU A 1 85 ? -28.462 -6.146 14.875 1.00 93.62 85 GLU A C 1
ATOM 663 O O . GLU A 1 85 ? -28.434 -5.341 13.951 1.00 93.62 85 GLU A O 1
ATOM 668 N N . ASN A 1 86 ? -28.365 -5.789 16.159 1.00 95.25 86 ASN A N 1
ATOM 669 C CA . ASN A 1 86 ? -28.169 -4.411 16.599 1.00 95.25 86 ASN A CA 1
ATOM 670 C C . ASN A 1 86 ? -27.154 -4.382 17.741 1.00 95.25 86 ASN A C 1
ATOM 672 O O . ASN A 1 86 ? -27.275 -5.144 18.708 1.00 95.25 86 ASN A O 1
ATOM 676 N N . ILE A 1 87 ? -26.159 -3.513 17.609 1.00 96.88 87 ILE A N 1
ATOM 677 C CA . ILE A 1 87 ? -25.172 -3.210 18.636 1.00 96.88 87 ILE A CA 1
ATOM 678 C C . ILE A 1 87 ? -25.177 -1.699 18.820 1.00 96.88 87 ILE A C 1
ATOM 680 O O . ILE A 1 87 ? -24.745 -0.967 17.930 1.00 96.88 87 ILE A O 1
ATOM 684 N N . ASP A 1 88 ? -25.662 -1.250 19.972 1.00 97.75 88 ASP A N 1
ATOM 685 C CA . ASP A 1 88 ? -25.597 0.154 20.367 1.00 97.75 88 ASP A CA 1
ATOM 686 C C . ASP A 1 88 ? -24.344 0.365 21.212 1.00 97.75 88 ASP A C 1
ATOM 688 O O . ASP A 1 88 ? -24.103 -0.383 22.161 1.00 97.75 88 ASP A O 1
ATOM 692 N N . VAL A 1 89 ? -23.542 1.375 20.891 1.00 97.75 89 VAL A N 1
ATOM 693 C CA . VAL A 1 89 ? -22.380 1.773 21.684 1.00 97.75 89 VAL A CA 1
ATOM 694 C C . VAL A 1 89 ? -22.599 3.162 22.263 1.00 97.75 89 VAL A C 1
ATOM 696 O O . VAL A 1 89 ? -23.025 4.084 21.576 1.00 97.75 89 VAL A O 1
ATOM 699 N N . THR A 1 90 ? -22.304 3.312 23.550 1.00 98.12 90 THR A N 1
ATOM 700 C CA . THR A 1 90 ? -22.257 4.600 24.240 1.00 98.12 90 THR A CA 1
ATOM 701 C C . THR A 1 90 ? -20.853 4.841 24.769 1.00 98.12 90 THR A C 1
ATOM 703 O O . THR A 1 90 ? -20.351 4.066 25.584 1.00 98.12 90 THR A O 1
ATOM 706 N N . PHE A 1 91 ? -20.233 5.926 24.324 1.00 97.44 91 PHE A N 1
ATOM 707 C CA . PHE A 1 91 ? -18.958 6.427 24.808 1.00 97.44 91 PHE A CA 1
ATOM 708 C C . PHE A 1 91 ? -19.173 7.420 25.949 1.00 97.44 91 PHE A C 1
ATOM 710 O O . PHE A 1 91 ? -20.045 8.286 25.900 1.00 97.44 91 PHE A O 1
ATOM 717 N N . THR A 1 92 ? -18.395 7.297 27.018 1.00 96.81 92 THR A N 1
ATOM 718 C CA . THR A 1 92 ? -18.466 8.210 28.161 1.00 96.81 92 THR A CA 1
ATOM 719 C C . THR A 1 92 ? -17.076 8.507 28.695 1.00 96.81 92 THR A C 1
ATOM 721 O O . THR A 1 92 ? -16.347 7.608 29.106 1.00 96.81 92 THR A O 1
ATOM 724 N N . LYS A 1 93 ? -16.730 9.791 28.775 1.00 95.31 93 LYS A N 1
ATOM 725 C CA . LYS A 1 93 ? -15.568 10.249 29.537 1.00 95.31 93 LYS A CA 1
ATOM 726 C C . LYS A 1 93 ? -15.901 10.259 31.024 1.00 95.31 93 LYS A C 1
ATOM 728 O O . LYS A 1 93 ? -16.764 11.014 31.469 1.00 95.31 93 LYS A O 1
ATOM 733 N N . ILE A 1 94 ? -15.229 9.409 31.791 1.00 96.12 94 ILE A N 1
ATOM 734 C CA . ILE A 1 94 ? -15.419 9.288 33.242 1.00 96.12 94 ILE A CA 1
ATOM 735 C C . ILE A 1 94 ? -14.518 10.283 33.982 1.00 96.12 94 ILE A C 1
ATOM 737 O O . ILE A 1 94 ? -14.931 10.895 34.969 1.00 96.12 94 ILE A O 1
ATOM 741 N N . SER A 1 95 ? -13.290 10.459 33.499 1.00 94.62 95 SER A N 1
ATOM 742 C CA . SER A 1 95 ? -12.312 11.438 33.980 1.00 94.62 95 SER A CA 1
ATOM 743 C C . SER A 1 95 ? -11.378 11.848 32.837 1.00 94.62 95 SER A C 1
ATOM 745 O O . SER A 1 95 ? -11.516 11.362 31.719 1.00 94.62 95 SER A O 1
ATOM 747 N N . GLU A 1 96 ? -10.400 12.719 33.103 1.00 90.44 96 GLU A N 1
ATOM 748 C CA . GLU A 1 96 ? -9.358 13.060 32.118 1.00 90.44 96 GLU A CA 1
ATOM 749 C C . GLU A 1 96 ? -8.592 11.829 31.615 1.00 90.44 96 GLU A C 1
ATOM 751 O O . GLU A 1 96 ? -8.207 11.784 30.455 1.00 90.44 96 GLU A O 1
ATOM 756 N N . THR A 1 97 ? -8.417 10.816 32.464 1.00 94.44 97 THR A N 1
ATOM 757 C CA . THR A 1 97 ? -7.618 9.622 32.167 1.00 94.44 97 THR A CA 1
ATOM 758 C C . THR A 1 97 ? -8.456 8.374 31.916 1.00 94.44 97 THR A C 1
ATOM 760 O O . THR A 1 97 ? -7.881 7.331 31.629 1.00 94.44 97 THR A O 1
ATOM 763 N N . SER A 1 98 ? -9.784 8.417 32.062 1.00 96.00 98 SER A N 1
ATOM 764 C CA . SER A 1 98 ? -10.622 7.213 32.046 1.00 96.00 98 SER A CA 1
ATOM 765 C C . SER A 1 98 ? -11.849 7.385 31.162 1.00 96.00 98 SER A C 1
ATOM 767 O O . SER A 1 98 ? -12.648 8.307 31.350 1.00 96.00 98 SER A O 1
ATOM 769 N N . PHE A 1 99 ? -12.001 6.462 30.218 1.00 95.88 99 PHE A N 1
ATOM 770 C CA . PHE A 1 99 ? -13.023 6.472 29.177 1.00 95.88 99 PHE A CA 1
ATOM 771 C C . PHE A 1 99 ? -13.740 5.124 29.159 1.00 95.88 99 PHE A C 1
ATOM 773 O O . PHE A 1 99 ? -13.122 4.075 29.334 1.00 95.88 99 PHE A O 1
ATOM 780 N N . GLU A 1 100 ? -15.051 5.138 28.968 1.00 97.19 100 GLU A N 1
ATOM 781 C CA . GLU A 1 100 ? -15.904 3.955 29.008 1.00 97.19 100 GLU A CA 1
ATOM 782 C C . GLU A 1 100 ? -16.637 3.775 27.679 1.00 97.19 100 GLU A C 1
ATOM 784 O O . GLU A 1 100 ? -17.165 4.736 27.122 1.00 97.19 100 GLU A O 1
ATOM 789 N N . LEU A 1 101 ? -16.704 2.529 27.213 1.00 97.88 101 LEU A N 1
ATOM 790 C CA . LEU A 1 101 ? -17.642 2.077 26.195 1.00 97.88 101 LEU A CA 1
ATOM 791 C C . LEU A 1 101 ? -18.661 1.136 26.840 1.00 97.88 101 LEU A C 1
ATOM 793 O O . LEU A 1 101 ? -18.296 0.103 27.407 1.00 97.88 101 LEU A O 1
ATOM 797 N N . LEU A 1 102 ? -19.940 1.475 26.725 1.00 98.31 102 LEU A N 1
ATOM 798 C CA . LEU A 1 102 ? -21.054 0.582 27.023 1.00 98.31 102 LEU A CA 1
ATOM 799 C C . LEU A 1 102 ? -21.631 0.074 25.705 1.00 98.31 102 LEU A C 1
ATOM 801 O O . LEU A 1 102 ? -22.187 0.857 24.942 1.00 98.31 102 LEU A O 1
ATOM 805 N N . LEU A 1 103 ? -21.514 -1.224 25.455 1.00 98.38 103 LEU A N 1
ATOM 806 C CA . LEU A 1 103 ? -22.100 -1.884 24.298 1.00 98.38 103 LEU A CA 1
ATOM 807 C C . LEU A 1 103 ? -23.363 -2.634 24.727 1.00 98.38 103 LEU A C 1
ATOM 809 O O . LEU A 1 103 ? -23.299 -3.441 25.653 1.00 98.38 103 LEU A O 1
ATOM 813 N N . ASP A 1 104 ? -24.488 -2.418 24.055 1.00 98.31 104 ASP A N 1
ATOM 814 C CA . ASP A 1 104 ? -25.711 -3.205 24.222 1.00 98.31 104 ASP A CA 1
ATOM 815 C C . ASP A 1 104 ? -25.948 -4.080 22.988 1.00 98.31 104 ASP A C 1
ATOM 817 O O . ASP A 1 104 ? -26.273 -3.595 21.905 1.00 98.31 104 ASP A O 1
ATOM 821 N N . LEU A 1 105 ? -25.728 -5.386 23.147 1.00 97.81 105 LEU A N 1
ATOM 822 C CA . LEU A 1 105 ? -25.775 -6.362 22.063 1.00 97.81 105 LEU A CA 1
ATOM 823 C C . LEU A 1 105 ? -27.145 -7.032 22.038 1.00 97.81 105 LEU A C 1
ATOM 825 O O . LEU A 1 105 ? -27.484 -7.808 22.937 1.00 97.81 105 LEU A O 1
ATOM 829 N N . GLN A 1 106 ? -27.921 -6.786 20.990 1.00 97.19 106 GLN A N 1
ATOM 830 C CA . GLN A 1 106 ? -29.317 -7.204 20.901 1.00 97.19 106 GLN A CA 1
ATOM 831 C C . GLN A 1 106 ? -29.541 -8.201 19.758 1.00 97.19 106 GLN A C 1
ATOM 833 O O . GLN A 1 106 ? -28.774 -8.270 18.800 1.00 97.19 106 GLN A O 1
ATOM 838 N N . ASN A 1 107 ? -30.619 -8.985 19.868 1.00 95.12 107 ASN A N 1
ATOM 839 C CA . ASN A 1 107 ? -31.085 -9.921 18.836 1.00 95.12 107 ASN A CA 1
ATOM 840 C C . ASN A 1 107 ? -29.967 -10.822 18.278 1.00 95.12 107 ASN A C 1
ATOM 842 O O . ASN A 1 107 ? -29.540 -10.704 17.131 1.00 95.12 107 ASN A O 1
ATOM 846 N N . LYS A 1 108 ? -29.467 -11.733 19.119 1.00 94.44 108 LYS A N 1
ATOM 847 C CA . LYS A 1 108 ? -28.457 -12.712 18.704 1.00 94.44 108 LYS A CA 1
ATOM 848 C C . LYS A 1 108 ? -29.039 -13.670 17.652 1.00 94.44 108 LYS A C 1
ATOM 850 O O . LYS A 1 108 ? -30.053 -14.313 17.925 1.00 94.44 108 LYS A O 1
ATOM 855 N N . LYS A 1 109 ? -28.374 -13.807 16.500 1.00 91.31 109 LYS A N 1
ATOM 856 C CA . LYS A 1 109 ? -28.837 -14.613 15.353 1.00 91.31 109 LYS A CA 1
ATOM 857 C C . LYS A 1 109 ? -28.777 -16.123 15.610 1.00 91.31 109 LYS A C 1
ATOM 859 O O . LYS A 1 109 ? -29.709 -16.840 15.264 1.00 91.31 109 LYS A O 1
ATOM 864 N N . ASP A 1 110 ? -27.698 -16.606 16.228 1.00 87.75 110 ASP A N 1
ATOM 865 C CA . ASP A 1 110 ? -27.483 -18.027 16.537 1.00 87.75 110 ASP A CA 1
ATOM 866 C C . ASP A 1 110 ? -26.905 -18.216 17.949 1.00 87.75 110 ASP A C 1
ATOM 868 O O . ASP A 1 110 ? -26.228 -17.346 18.499 1.00 87.75 110 ASP A O 1
ATOM 872 N N . LEU A 1 111 ? -27.143 -19.373 18.565 1.00 84.75 111 LEU A N 1
ATOM 873 C CA . LEU A 1 111 ? -26.662 -19.671 19.912 1.00 84.75 111 LEU A CA 1
ATOM 874 C C . LEU A 1 111 ? -25.126 -19.754 19.987 1.00 84.75 111 LEU A C 1
ATOM 876 O O . LEU A 1 111 ? -24.550 -19.354 21.004 1.00 84.75 111 LEU A O 1
ATOM 880 N N . LEU A 1 112 ? -24.469 -20.222 18.922 1.00 85.69 112 LEU A N 1
ATOM 881 C CA . LEU A 1 112 ? -23.024 -20.462 18.855 1.00 85.69 112 LEU A CA 1
ATOM 882 C C . LEU A 1 112 ? -22.237 -19.362 18.135 1.00 85.69 112 LEU A C 1
ATOM 884 O O . LEU A 1 112 ? -21.008 -19.363 18.223 1.00 85.69 112 LEU A O 1
ATOM 888 N N . CYS A 1 113 ? -22.902 -18.416 17.466 1.00 87.19 113 CYS A N 1
ATOM 889 C CA . CYS A 1 113 ? -22.191 -17.297 16.854 1.00 87.19 113 CYS A CA 1
ATOM 890 C C . CYS A 1 113 ? -21.570 -16.372 17.915 1.00 87.19 113 CYS A C 1
ATOM 892 O O . CYS A 1 113 ? -21.958 -16.376 19.095 1.00 87.19 113 CYS A O 1
ATOM 894 N N . LYS A 1 114 ? -20.587 -15.583 17.481 1.00 90.69 114 LYS A N 1
ATOM 895 C CA . LYS A 1 114 ? -19.863 -14.591 18.279 1.00 90.69 114 LYS A CA 1
ATOM 896 C C . LYS A 1 114 ? -19.415 -13.450 17.370 1.00 90.69 114 LYS A C 1
ATOM 898 O O . LYS A 1 114 ? -19.109 -13.716 16.212 1.00 90.69 114 LYS A O 1
ATOM 903 N N . ASP A 1 115 ? -19.305 -12.253 17.932 1.00 92.25 115 ASP A N 1
ATOM 904 C CA . ASP A 1 115 ? -18.637 -11.127 17.275 1.00 92.25 115 ASP A CA 1
ATOM 905 C C . ASP A 1 115 ? -17.286 -10.888 17.928 1.00 92.25 115 ASP A C 1
ATOM 907 O O . ASP A 1 115 ? -17.152 -11.007 19.148 1.00 92.25 115 ASP A O 1
ATOM 911 N N . ALA A 1 116 ? -16.286 -10.581 17.111 1.00 92.19 116 ALA A N 1
ATOM 912 C CA . ALA A 1 116 ? -14.952 -10.225 1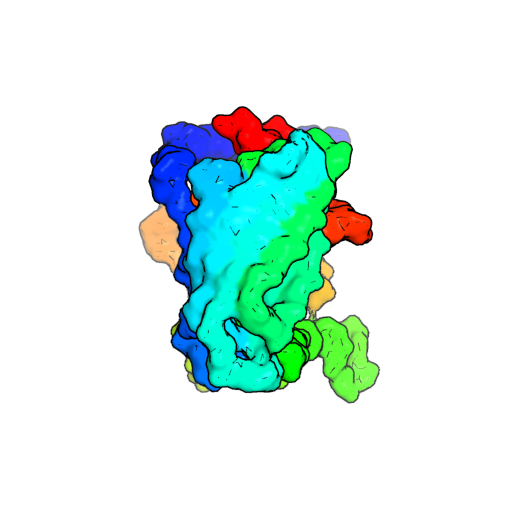7.557 1.00 92.19 116 ALA A CA 1
ATOM 913 C C . ALA A 1 116 ? -14.656 -8.792 17.110 1.00 92.19 116 ALA A C 1
ATOM 915 O O . ALA A 1 116 ? -14.784 -8.479 15.924 1.00 92.19 116 ALA A O 1
ATOM 916 N N . ILE A 1 117 ? -14.315 -7.928 18.067 1.00 93.69 117 ILE A N 1
ATOM 917 C CA . ILE A 1 117 ? -14.117 -6.497 17.834 1.00 93.69 117 ILE A CA 1
ATOM 918 C C . ILE A 1 117 ? -12.749 -6.088 18.381 1.00 93.69 117 ILE A C 1
ATOM 920 O O . ILE A 1 117 ? -12.448 -6.287 19.561 1.00 93.69 117 ILE A O 1
ATOM 924 N N . LEU A 1 118 ? -11.932 -5.499 17.512 1.00 94.12 118 LEU A N 1
ATOM 925 C CA . LEU A 1 118 ? -10.731 -4.759 17.869 1.00 94.12 118 LEU A CA 1
ATOM 926 C C . LEU A 1 118 ? -11.123 -3.309 18.158 1.00 94.12 118 LEU A C 1
ATOM 928 O O . LEU A 1 118 ? -11.593 -2.599 17.280 1.00 94.12 118 LEU A O 1
ATOM 932 N N . PHE A 1 119 ? -10.889 -2.857 19.375 1.00 95.44 119 PHE A N 1
ATOM 933 C CA . PHE A 1 119 ? -10.970 -1.463 19.777 1.00 95.44 119 PHE A CA 1
ATOM 934 C C . PHE A 1 119 ? -9.581 -0.856 19.648 1.00 95.44 119 PHE A C 1
ATOM 936 O O . PHE A 1 119 ? -8.614 -1.416 20.180 1.00 95.44 119 PHE A O 1
ATOM 943 N N . GLY A 1 120 ? -9.456 0.275 18.963 1.00 93.56 120 GLY A N 1
ATOM 944 C CA . GLY A 1 120 ? -8.155 0.889 18.784 1.00 93.56 120 GLY A CA 1
ATOM 945 C C . GLY A 1 120 ? -8.160 2.370 18.461 1.00 93.56 120 GLY A C 1
ATOM 946 O O . GLY A 1 120 ? -9.112 2.923 17.924 1.00 93.56 120 GLY A O 1
ATOM 947 N N . ASN A 1 121 ? -7.042 2.991 18.806 1.00 91.50 121 ASN A N 1
ATOM 948 C CA . ASN A 1 121 ? -6.583 4.284 18.308 1.00 91.50 121 ASN A CA 1
ATOM 949 C C . ASN A 1 121 ? -5.038 4.249 18.288 1.00 91.50 121 ASN A C 1
ATOM 951 O O . ASN A 1 121 ? -4.442 3.166 18.390 1.00 91.50 121 ASN A O 1
ATOM 955 N N . SER A 1 122 ? -4.357 5.389 18.163 1.00 88.50 122 SER A N 1
ATOM 956 C CA . SER A 1 122 ? -2.884 5.394 18.146 1.00 88.50 122 SER A CA 1
ATOM 957 C C . SER A 1 122 ? -2.273 4.911 19.479 1.00 88.50 122 SER A C 1
ATOM 959 O O . SER A 1 122 ? -1.160 4.384 19.507 1.00 88.50 122 SER A O 1
ATOM 961 N N . ASN A 1 123 ? -3.037 4.928 20.578 1.00 88.81 123 ASN A N 1
ATOM 962 C CA . ASN A 1 123 ? -2.590 4.590 21.938 1.00 88.81 123 ASN A CA 1
ATOM 963 C C . ASN A 1 123 ? -3.274 3.375 22.584 1.00 88.81 123 ASN A C 1
ATOM 965 O O . ASN A 1 123 ? -2.793 2.860 23.597 1.00 88.81 123 ASN A O 1
ATOM 969 N N . LEU A 1 124 ? -4.302 2.821 21.954 1.00 90.88 124 LEU A N 1
ATOM 970 C CA . LEU A 1 124 ? -5.071 1.692 22.455 1.00 90.88 124 LEU A CA 1
ATOM 971 C C . LEU A 1 124 ? -5.153 0.585 21.413 1.00 90.88 124 LEU A C 1
ATOM 973 O O . LEU A 1 124 ? -5.375 0.846 20.236 1.00 90.88 124 LEU A O 1
ATOM 977 N N . ARG A 1 125 ? -5.017 -0.658 21.880 1.00 91.94 125 ARG A N 1
ATOM 978 C CA . ARG A 1 125 ? -5.406 -1.872 21.161 1.00 91.94 125 ARG A CA 1
ATOM 979 C C . ARG A 1 125 ? -6.013 -2.834 22.170 1.00 91.94 125 ARG A C 1
ATOM 981 O O . ARG A 1 125 ? -5.314 -3.288 23.074 1.00 91.94 125 ARG A O 1
ATOM 988 N N . HIS A 1 126 ? -7.293 -3.137 22.030 1.00 94.25 126 HIS A N 1
ATOM 989 C CA . HIS A 1 126 ? -7.999 -4.097 22.874 1.00 94.25 126 HIS A CA 1
ATOM 990 C C . HIS A 1 126 ? -8.865 -4.983 22.000 1.00 94.25 126 HIS A C 1
ATOM 992 O O . HIS A 1 126 ? -9.597 -4.483 21.160 1.00 94.25 126 HIS A O 1
ATOM 998 N N . PHE A 1 127 ? -8.792 -6.293 22.185 1.00 93.25 127 PHE A N 1
ATOM 999 C CA . PHE A 1 127 ? -9.596 -7.233 21.416 1.00 93.25 127 PHE A CA 1
ATOM 1000 C C . PHE A 1 127 ? -10.596 -7.909 22.344 1.00 93.25 127 PHE A C 1
ATOM 1002 O O . PHE A 1 127 ? -10.194 -8.485 23.354 1.00 93.25 127 PHE A O 1
ATOM 1009 N N . GLU A 1 128 ? -11.878 -7.867 21.992 1.00 94.81 128 GLU A N 1
ATOM 1010 C CA . GLU A 1 128 ? -12.949 -8.485 22.774 1.00 94.81 128 GLU A CA 1
ATOM 1011 C C . GLU A 1 128 ? -13.789 -9.415 21.899 1.00 94.81 128 GLU A C 1
ATOM 1013 O O . GLU A 1 128 ? -14.036 -9.141 20.721 1.00 94.81 128 GLU A O 1
ATOM 1018 N N . VAL A 1 129 ? -14.251 -10.521 22.486 1.00 93.44 129 VAL A N 1
ATOM 1019 C CA . VAL A 1 129 ? -15.119 -11.489 21.809 1.00 93.44 129 VAL A CA 1
ATOM 1020 C C . VAL A 1 129 ? -16.432 -11.630 22.568 1.00 93.44 129 VAL A C 1
ATOM 1022 O O . VAL A 1 129 ? -16.474 -12.116 23.699 1.00 93.44 129 VAL A O 1
ATOM 1025 N N . PHE A 1 130 ? -17.532 -11.285 21.909 1.00 94.25 130 PHE A N 1
ATOM 1026 C CA . PHE A 1 130 ? -18.854 -11.234 22.514 1.00 94.25 130 PHE A CA 1
ATOM 1027 C C . PHE A 1 130 ? -19.676 -12.488 22.217 1.00 94.25 130 PHE A C 1
ATOM 1029 O O . PHE A 1 130 ? -20.271 -12.652 21.149 1.00 94.25 130 PHE A O 1
ATOM 1036 N N . PHE A 1 131 ? -19.779 -13.370 23.211 1.00 92.56 131 PHE A N 1
ATOM 1037 C CA . PHE A 1 131 ? -20.561 -14.611 23.115 1.00 92.56 131 PHE A CA 1
ATOM 1038 C C . PHE A 1 131 ? -22.029 -14.475 23.544 1.00 92.56 131 PHE A C 1
ATOM 1040 O O . PHE A 1 131 ? -22.826 -15.383 23.285 1.00 92.56 131 PHE A O 1
ATOM 1047 N N . ARG A 1 132 ? -22.392 -13.406 24.262 1.00 93.81 132 ARG A N 1
ATOM 1048 C CA . ARG A 1 132 ? -23.725 -13.235 24.859 1.00 93.81 132 ARG A CA 1
ATOM 1049 C C . ARG A 1 132 ? -24.295 -11.855 24.552 1.00 93.81 132 ARG A C 1
ATOM 1051 O O . ARG A 1 132 ? -23.569 -10.871 24.607 1.00 93.81 132 ARG A O 1
ATOM 1058 N N . ALA A 1 133 ? -25.605 -11.820 24.317 1.00 95.88 133 ALA A N 1
ATOM 1059 C CA . ALA A 1 133 ? -26.388 -10.591 24.243 1.00 95.88 133 ALA A CA 1
ATOM 1060 C C . ALA A 1 133 ? -26.444 -9.869 25.603 1.00 95.88 133 ALA A C 1
ATOM 1062 O O . 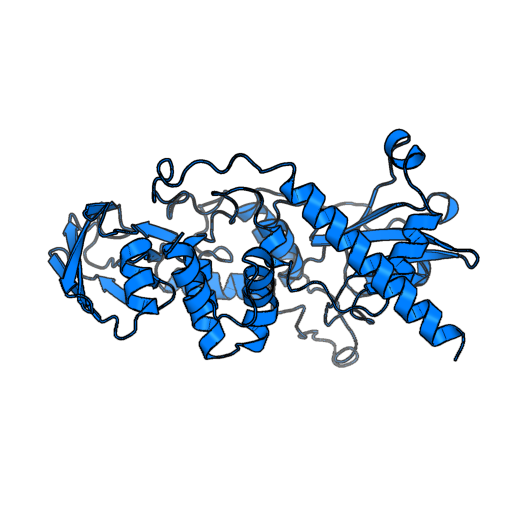ALA A 1 133 ? -26.182 -10.477 26.649 1.00 95.88 133 ALA A O 1
ATOM 1063 N N . GLY A 1 134 ? -26.849 -8.602 25.573 1.00 96.56 134 GLY A N 1
ATOM 1064 C CA . GLY A 1 134 ? -26.978 -7.710 26.718 1.00 96.56 134 GLY A CA 1
ATOM 1065 C C . GLY A 1 134 ? -25.868 -6.667 26.784 1.00 96.56 134 GLY A C 1
ATOM 1066 O O . GLY A 1 134 ? -25.103 -6.485 25.840 1.00 96.56 134 GLY A O 1
ATOM 1067 N N . GLN A 1 135 ? -25.790 -6.002 27.935 1.00 97.94 135 GLN A N 1
ATOM 1068 C CA . GLN A 1 135 ? -24.877 -4.890 28.162 1.00 97.94 135 GLN A CA 1
ATOM 1069 C C . GLN A 1 135 ? -23.482 -5.360 28.582 1.00 97.94 135 GLN A C 1
ATOM 1071 O O . GLN A 1 135 ? -23.330 -6.111 29.550 1.00 97.94 135 GLN A O 1
ATOM 1076 N N . HIS A 1 136 ? -22.464 -4.852 27.896 1.00 98.00 136 HIS A N 1
ATOM 1077 C CA . HIS A 1 136 ? -21.049 -5.072 28.172 1.00 98.00 136 HIS A CA 1
ATOM 1078 C C . HIS A 1 136 ? -20.360 -3.728 28.338 1.00 98.00 136 HIS A C 1
ATOM 1080 O O . HIS A 1 136 ? -20.476 -2.849 27.492 1.00 98.00 136 HIS A O 1
ATOM 1086 N N . LYS A 1 137 ? -19.642 -3.568 29.442 1.00 97.69 137 LYS A N 1
ATOM 1087 C CA . LYS A 1 137 ? -18.957 -2.328 29.791 1.00 97.69 137 LYS A CA 1
ATOM 1088 C C . LYS A 1 137 ? -17.457 -2.555 29.731 1.00 97.69 137 LYS A C 1
ATOM 1090 O O . LYS A 1 137 ? -16.961 -3.476 30.380 1.00 97.69 137 LYS A O 1
ATOM 1095 N N . ILE A 1 138 ? -16.756 -1.703 28.996 1.00 97.31 138 ILE A N 1
ATOM 1096 C CA . ILE A 1 138 ? -15.302 -1.730 28.865 1.00 97.31 138 ILE A CA 1
ATOM 1097 C C . ILE A 1 138 ? -14.764 -0.360 29.263 1.00 97.31 138 ILE A C 1
ATOM 1099 O O . ILE A 1 138 ? -15.248 0.662 28.786 1.00 97.31 138 ILE A O 1
ATOM 1103 N N . THR A 1 139 ? -13.770 -0.339 30.145 1.00 97.19 139 THR A N 1
ATOM 1104 C CA . THR A 1 139 ? -13.125 0.892 30.610 1.00 97.19 139 THR A CA 1
ATOM 1105 C C . THR A 1 139 ? -11.674 0.905 30.153 1.00 97.19 139 THR A C 1
ATOM 1107 O O . THR A 1 139 ? -10.935 -0.048 30.400 1.00 97.19 139 THR A O 1
ATOM 1110 N N . PHE A 1 140 ? -11.267 2.002 29.526 1.00 96.12 140 PHE A N 1
ATOM 1111 C CA . PHE A 1 140 ? -9.915 2.251 29.049 1.00 96.12 140 PHE A CA 1
ATOM 1112 C C . PHE A 1 140 ? -9.284 3.391 29.840 1.00 96.12 140 PHE A C 1
ATOM 1114 O O . PHE A 1 140 ? -9.925 4.413 30.090 1.00 96.12 140 PHE A O 1
ATOM 1121 N N . ASN A 1 141 ? -8.016 3.218 30.212 1.00 95.12 141 ASN A N 1
ATOM 1122 C CA . ASN A 1 141 ? -7.235 4.254 30.877 1.00 95.12 141 ASN A CA 1
ATOM 1123 C C . ASN A 1 141 ? -6.191 4.817 29.906 1.00 95.12 141 ASN A C 1
ATOM 1125 O O . ASN A 1 141 ? -5.458 4.049 29.284 1.00 95.12 141 ASN A O 1
ATOM 1129 N N . MET A 1 142 ? -6.138 6.144 29.797 1.00 93.06 142 MET A N 1
ATOM 1130 C CA . MET A 1 142 ? -5.194 6.902 28.977 1.00 93.06 142 MET A CA 1
ATOM 1131 C C . MET A 1 142 ? -4.283 7.715 29.898 1.00 93.06 142 MET A C 1
ATOM 1133 O O . MET A 1 142 ? -4.622 8.816 30.334 1.00 93.06 142 MET A O 1
ATOM 1137 N N . ASP A 1 143 ? -3.127 7.145 30.232 1.00 90.56 143 ASP A N 1
ATOM 1138 C CA . ASP A 1 143 ? -2.240 7.697 31.264 1.00 90.56 143 ASP A CA 1
ATOM 1139 C C . ASP A 1 143 ? -1.327 8.830 30.761 1.00 90.56 143 ASP A C 1
ATOM 1141 O O . ASP A 1 143 ? -0.682 9.497 31.570 1.00 90.56 143 ASP A O 1
ATOM 1145 N N . THR A 1 144 ? -1.264 9.065 29.446 1.00 90.44 144 THR A N 1
ATOM 1146 C CA . THR A 1 144 ? -0.419 10.106 28.839 1.00 90.44 144 THR A CA 1
ATOM 1147 C C . THR A 1 144 ? -1.253 11.209 28.194 1.00 90.44 144 THR A C 1
ATOM 1149 O O . THR A 1 144 ? -2.383 10.972 27.766 1.00 90.44 144 THR A O 1
ATOM 1152 N N . SER A 1 145 ? -0.692 12.417 28.107 1.00 88.62 145 SER A N 1
ATOM 1153 C CA . SER A 1 145 ? -1.327 13.570 27.456 1.00 88.62 145 SER A CA 1
ATOM 1154 C C . SER A 1 145 ? -1.694 13.286 26.003 1.00 88.62 145 SER A C 1
ATOM 1156 O O . SER A 1 145 ? -2.778 13.653 25.560 1.00 88.62 145 SER A O 1
ATOM 1158 N N . GLU A 1 146 ? -0.828 12.575 25.285 1.00 86.56 146 GLU A N 1
ATOM 1159 C CA . GLU A 1 146 ? -1.009 12.225 23.876 1.00 86.56 146 GLU A CA 1
ATOM 1160 C C . GLU A 1 146 ? -2.192 11.265 23.711 1.00 86.56 146 GLU A C 1
ATOM 1162 O O . GLU A 1 146 ? -3.042 11.462 22.847 1.00 86.56 146 GLU A O 1
ATOM 1167 N N . ALA A 1 147 ? -2.289 10.255 24.582 1.00 88.94 147 ALA A N 1
ATOM 1168 C CA . ALA A 1 147 ? -3.389 9.297 24.575 1.00 88.94 147 ALA A CA 1
ATOM 1169 C C . ALA A 1 147 ? -4.730 9.948 24.938 1.00 88.94 147 ALA A C 1
ATOM 1171 O O . ALA A 1 147 ? -5.760 9.600 24.359 1.00 88.94 147 ALA A O 1
ATOM 1172 N N . GLN A 1 148 ? -4.717 10.898 25.876 1.00 90.56 148 GLN A N 1
ATOM 1173 C CA . GLN A 1 148 ? -5.898 11.668 26.270 1.00 90.56 148 GLN A CA 1
ATOM 1174 C C . GLN A 1 148 ? -6.367 12.595 25.149 1.00 90.56 148 GLN A C 1
ATOM 1176 O O . GLN A 1 148 ? -7.569 12.675 24.897 1.00 90.56 148 GLN A O 1
ATOM 1181 N N . ALA A 1 149 ? -5.441 13.269 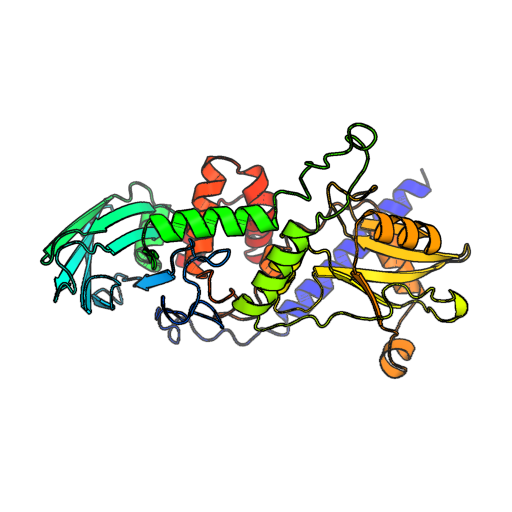24.465 1.00 87.38 149 ALA A N 1
ATOM 1182 C CA . ALA A 1 149 ? -5.749 14.119 23.321 1.00 87.38 149 ALA A CA 1
ATOM 1183 C C . ALA A 1 149 ? -6.322 13.300 22.155 1.00 87.38 149 ALA A C 1
ATOM 1185 O O . ALA A 1 149 ? -7.384 13.643 21.638 1.00 87.38 149 ALA A O 1
ATOM 1186 N N . ASP A 1 150 ? -5.683 12.174 21.816 1.00 87.38 150 ASP A N 1
ATOM 1187 C CA . ASP A 1 150 ? -6.135 11.266 20.758 1.00 87.38 150 ASP A CA 1
ATOM 1188 C C . ASP A 1 150 ? -7.558 10.760 21.024 1.00 87.38 150 ASP A C 1
ATOM 1190 O O . ASP A 1 150 ? -8.444 10.952 20.200 1.00 87.38 150 ASP A O 1
ATOM 1194 N N . VAL A 1 151 ? -7.835 10.195 22.205 1.00 89.88 151 VAL A N 1
ATOM 1195 C CA . VAL A 1 151 ? -9.185 9.684 22.504 1.00 89.88 151 VAL A CA 1
ATOM 1196 C C . VAL A 1 151 ? -10.234 10.795 22.638 1.00 89.88 151 VAL A C 1
ATOM 1198 O O . VAL A 1 151 ? -11.401 10.561 22.336 1.00 89.88 151 VAL A O 1
ATOM 1201 N N . SER A 1 152 ? -9.852 11.999 23.077 1.00 86.62 152 SER A N 1
ATOM 1202 C CA . SER A 1 152 ? -10.802 13.116 23.204 1.00 86.62 152 SER A CA 1
ATOM 1203 C C . SER A 1 152 ? -11.226 13.650 21.832 1.00 86.62 152 SER A C 1
ATOM 1205 O O . SER A 1 152 ? -12.370 14.069 21.674 1.00 86.62 152 SER A O 1
ATOM 1207 N N . HIS A 1 153 ? -10.323 13.619 20.846 1.00 85.88 153 HIS A N 1
ATOM 1208 C CA . HIS A 1 153 ? -10.591 14.098 19.489 1.00 85.88 153 HIS A CA 1
ATOM 1209 C C . HIS A 1 153 ? -11.094 12.982 18.561 1.00 85.88 153 HIS A C 1
ATOM 1211 O O . HIS A 1 153 ? -12.173 13.093 17.988 1.00 85.88 153 HIS A O 1
ATOM 1217 N N . ASN A 1 154 ? -10.342 11.885 18.446 1.00 86.56 154 ASN A N 1
ATOM 1218 C CA . ASN A 1 154 ? -10.613 10.779 17.523 1.00 86.56 154 ASN A CA 1
ATOM 1219 C C . ASN A 1 154 ? -11.497 9.678 18.125 1.00 86.56 154 ASN A C 1
ATOM 1221 O O . ASN A 1 154 ? -11.934 8.785 17.400 1.00 86.56 154 ASN A O 1
ATOM 1225 N N . GLY A 1 155 ? -11.746 9.684 19.436 1.00 91.94 155 GLY A N 1
ATOM 1226 C CA . GLY A 1 155 ? -12.519 8.629 20.090 1.00 91.94 155 GLY A CA 1
ATOM 1227 C C . GLY A 1 155 ? -11.814 7.271 20.098 1.00 91.94 155 GLY A C 1
ATOM 1228 O O . GLY A 1 155 ? -10.585 7.167 20.199 1.00 91.94 155 GLY A O 1
ATOM 1229 N N . ILE A 1 156 ? -12.613 6.204 20.033 1.00 94.44 156 ILE A N 1
ATOM 1230 C CA . ILE A 1 156 ? -12.131 4.816 19.990 1.00 94.44 156 ILE A CA 1
ATOM 1231 C C . ILE A 1 156 ? -12.735 4.128 18.771 1.00 94.44 156 ILE A C 1
ATOM 1233 O O . ILE A 1 156 ? -13.931 3.852 18.751 1.00 94.44 156 ILE A O 1
ATOM 1237 N N . ALA A 1 157 ? -11.909 3.813 17.775 1.00 93.62 157 ALA A N 1
ATOM 1238 C CA . ALA A 1 157 ? -12.362 3.078 16.603 1.00 93.62 157 ALA A CA 1
ATOM 1239 C C . ALA A 1 157 ? -12.628 1.609 16.958 1.00 93.62 157 ALA A C 1
ATOM 1241 O O . ALA A 1 157 ? -11.878 0.977 17.706 1.00 93.62 157 ALA A O 1
ATOM 1242 N N . MET A 1 158 ? -13.710 1.067 16.416 1.00 94.38 158 MET A N 1
ATOM 1243 C CA . MET A 1 158 ? -14.143 -0.313 16.587 1.00 94.38 158 MET A CA 1
ATOM 1244 C C . MET A 1 158 ? -14.070 -1.008 15.235 1.00 94.38 158 MET A C 1
ATOM 1246 O O . MET A 1 158 ? -14.767 -0.621 14.298 1.00 94.38 158 MET A O 1
ATOM 1250 N N . PHE A 1 159 ? -13.248 -2.049 15.145 1.00 92.25 159 PHE A N 1
ATOM 1251 C CA . PHE A 1 159 ? -13.051 -2.837 13.939 1.00 92.25 159 PHE A CA 1
ATOM 1252 C C . PHE A 1 159 ? -13.575 -4.256 14.140 1.00 92.25 159 PHE A C 1
ATOM 1254 O O . PHE A 1 159 ? -13.105 -4.983 15.016 1.00 92.25 159 PHE A O 1
ATOM 1261 N N . MET A 1 160 ? -14.546 -4.665 13.332 1.00 90.75 160 MET A N 1
ATOM 1262 C CA . MET A 1 160 ? -15.168 -5.982 13.415 1.00 90.75 160 MET A CA 1
ATOM 1263 C C . MET A 1 160 ? -14.482 -6.979 12.492 1.00 90.75 160 MET A C 1
ATOM 1265 O O . MET A 1 160 ? -14.190 -6.670 11.336 1.00 90.75 160 MET A O 1
ATOM 1269 N N . VAL A 1 161 ? -14.281 -8.200 12.984 1.00 88.75 161 VAL A N 1
ATOM 1270 C CA . VAL A 1 161 ? -13.848 -9.317 12.142 1.00 88.75 161 VAL A CA 1
ATOM 1271 C C . VAL A 1 161 ? -15.065 -10.065 11.589 1.00 88.75 161 VAL A C 1
ATOM 1273 O O . VAL A 1 161 ? -15.959 -10.442 12.344 1.00 88.75 161 VAL A O 1
ATOM 1276 N N . CYS A 1 162 ? -15.110 -10.248 10.266 1.00 84.69 162 CYS A N 1
ATOM 1277 C CA . CYS A 1 162 ? -16.351 -10.562 9.548 1.00 84.69 162 CYS A CA 1
ATOM 1278 C C . CYS A 1 162 ? -16.686 -12.059 9.411 1.00 84.69 162 CYS A C 1
ATOM 1280 O O . CYS A 1 162 ? -17.858 -12.419 9.422 1.00 84.69 162 CYS A O 1
ATOM 1282 N N . GLU A 1 163 ? -15.688 -12.936 9.268 1.00 75.81 163 GLU A N 1
ATOM 1283 C CA . GLU A 1 163 ? -15.911 -14.316 8.773 1.00 75.81 163 GLU A CA 1
ATOM 1284 C C . GLU A 1 163 ? -15.686 -15.397 9.837 1.00 75.81 163 GLU A C 1
ATOM 1286 O O . GLU A 1 163 ? -15.956 -16.582 9.627 1.00 75.81 163 GLU A O 1
ATOM 1291 N N . GLY A 1 164 ? -15.184 -15.000 11.007 1.00 74.38 164 GLY A N 1
ATOM 1292 C CA . GLY A 1 164 ? -14.811 -15.905 12.080 1.00 74.38 164 GLY A CA 1
ATOM 1293 C C . GLY A 1 164 ? -13.473 -16.620 11.851 1.00 74.38 164 GLY A C 1
ATOM 1294 O O . GLY A 1 164 ? -12.942 -16.733 10.750 1.00 74.38 164 GLY A O 1
ATOM 1295 N N . VAL A 1 165 ? -12.941 -17.171 12.945 1.00 72.62 165 VAL A N 1
ATOM 1296 C CA . VAL A 1 165 ? -11.540 -17.623 13.070 1.00 72.62 165 VAL A CA 1
ATOM 1297 C C . VAL A 1 165 ? -11.076 -18.620 11.996 1.00 72.62 165 VAL A C 1
ATOM 1299 O O . VAL A 1 165 ? -9.907 -18.606 11.620 1.00 72.62 165 VAL A O 1
ATOM 1302 N N . VAL A 1 166 ? -11.949 -19.515 11.514 1.00 74.12 166 VAL A N 1
ATOM 1303 C CA . VAL A 1 166 ? -11.559 -20.517 10.501 1.00 74.12 166 VAL A CA 1
ATOM 1304 C C . VAL A 1 166 ? -11.321 -19.851 9.149 1.00 74.12 166 VAL A C 1
ATOM 1306 O O . VAL A 1 166 ? -10.251 -20.024 8.573 1.00 74.12 166 VAL A O 1
ATOM 1309 N N . HIS A 1 167 ? -12.276 -19.050 8.680 1.00 81.50 167 HIS A N 1
ATOM 1310 C CA . HIS A 1 167 ? -12.155 -18.335 7.413 1.00 81.50 167 HIS A CA 1
ATOM 1311 C C . HIS A 1 167 ? -11.094 -17.233 7.474 1.00 81.50 167 HIS A C 1
ATOM 1313 O O . HIS A 1 167 ? -10.391 -17.011 6.495 1.00 81.50 167 HIS A O 1
ATOM 1319 N N . GLU A 1 168 ? -10.891 -16.609 8.637 1.00 80.69 168 GLU A N 1
ATOM 1320 C CA . GLU A 1 168 ? -9.759 -15.707 8.875 1.00 80.69 168 GLU A CA 1
ATOM 1321 C C . GLU A 1 168 ? -8.416 -16.428 8.703 1.00 80.69 168 GLU A C 1
ATOM 1323 O O . GLU A 1 168 ? -7.530 -15.919 8.021 1.00 80.69 168 GLU A O 1
ATOM 1328 N N . LEU A 1 169 ? -8.252 -17.630 9.270 1.00 82.19 169 LEU A N 1
ATOM 1329 C CA . LEU A 1 169 ? -7.026 -18.411 9.095 1.00 82.19 169 LEU A CA 1
ATOM 1330 C C . LEU A 1 169 ? -6.817 -18.817 7.630 1.00 82.19 169 LEU A C 1
ATOM 1332 O O . LEU A 1 169 ? -5.697 -18.729 7.127 1.00 82.19 169 LEU A O 1
ATOM 1336 N N . GLU A 1 170 ? -7.876 -19.235 6.939 1.00 84.62 170 GLU A N 1
ATOM 1337 C CA . GLU A 1 170 ? -7.829 -19.535 5.504 1.00 84.62 170 GLU A CA 1
ATOM 1338 C C . GLU A 1 170 ? -7.442 -18.291 4.693 1.00 84.62 170 GLU A C 1
ATOM 1340 O O . GLU A 1 170 ? -6.557 -18.372 3.844 1.00 84.62 170 GLU A O 1
ATOM 1345 N N . SER A 1 171 ? -8.004 -17.126 5.014 1.00 87.62 171 SER A N 1
ATOM 1346 C CA . SER A 1 171 ? -7.645 -15.847 4.397 1.00 87.62 171 SER A CA 1
ATOM 1347 C C . SER A 1 171 ? -6.190 -15.457 4.646 1.00 87.62 171 SER A C 1
ATOM 1349 O O . SER A 1 171 ? -5.502 -15.017 3.722 1.00 87.62 171 SER A O 1
ATOM 1351 N N . LEU A 1 172 ? -5.669 -15.668 5.856 1.00 87.19 172 LEU A N 1
ATOM 1352 C CA . LEU A 1 172 ? -4.251 -15.458 6.151 1.00 87.19 172 LEU A CA 1
ATOM 1353 C C . LEU A 1 172 ? -3.366 -16.380 5.305 1.00 87.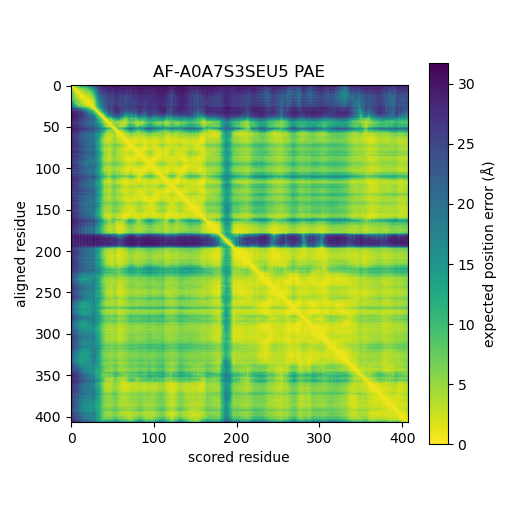19 172 LEU A C 1
ATOM 1355 O O . LEU A 1 172 ? -2.355 -15.924 4.773 1.00 87.19 172 LEU A O 1
ATOM 1359 N N . LEU A 1 173 ? -3.756 -17.646 5.126 1.00 86.00 173 LEU A N 1
ATOM 1360 C CA . LEU A 1 173 ? -3.050 -18.577 4.242 1.00 86.00 173 LEU A CA 1
ATOM 1361 C C . LEU A 1 173 ? -3.119 -18.132 2.775 1.00 86.00 173 LEU A C 1
ATOM 1363 O O . LEU A 1 173 ? -2.084 -18.111 2.117 1.00 86.00 173 LEU A O 1
ATOM 1367 N N . ARG A 1 174 ? -4.280 -17.698 2.271 1.00 88.06 174 ARG A N 1
ATOM 1368 C CA . ARG A 1 174 ? -4.415 -17.163 0.902 1.00 88.06 174 ARG A CA 1
ATOM 1369 C C . ARG A 1 174 ? -3.621 -15.886 0.678 1.00 88.06 174 ARG A C 1
ATOM 1371 O O . ARG A 1 174 ? -3.037 -15.699 -0.384 1.00 88.06 174 ARG A O 1
ATOM 1378 N N . THR A 1 175 ? -3.588 -15.018 1.682 1.00 90.50 175 THR A N 1
ATOM 1379 C CA . THR A 1 175 ? -2.745 -13.822 1.668 1.00 90.50 175 THR A CA 1
ATOM 1380 C C . THR A 1 175 ? -1.290 -14.258 1.581 1.00 90.50 175 THR A C 1
ATOM 1382 O O . THR A 1 175 ? -0.564 -13.809 0.705 1.00 90.50 175 THR A O 1
ATOM 1385 N N . ALA A 1 176 ? -0.870 -15.213 2.411 1.00 86.50 176 ALA A N 1
ATOM 1386 C CA . ALA A 1 176 ? 0.480 -15.752 2.379 1.00 86.50 176 ALA A CA 1
ATOM 1387 C C . ALA A 1 176 ? 0.839 -16.390 1.020 1.00 86.50 176 ALA A C 1
ATOM 1389 O O . ALA A 1 176 ? 1.943 -16.156 0.534 1.00 86.50 176 ALA A O 1
ATOM 1390 N N . GLU A 1 177 ? -0.071 -17.114 0.360 1.00 88.12 177 GLU A N 1
ATOM 1391 C CA . GLU A 1 177 ? 0.132 -17.664 -0.996 1.00 88.12 177 GLU A CA 1
ATOM 1392 C C . GLU A 1 177 ? 0.510 -16.589 -2.029 1.00 88.12 177 GLU A C 1
ATOM 1394 O O . GLU A 1 177 ? 1.304 -16.866 -2.930 1.00 88.12 177 GLU A O 1
ATOM 1399 N N . MET A 1 178 ? -0.003 -15.359 -1.890 1.00 91.12 178 MET A N 1
ATOM 1400 C CA . MET A 1 178 ? 0.344 -14.258 -2.796 1.00 91.12 178 MET A CA 1
ATOM 1401 C C . MET A 1 178 ? 1.805 -13.817 -2.672 1.00 91.12 178 MET A C 1
ATOM 1403 O O . MET A 1 178 ? 2.361 -13.348 -3.660 1.00 91.12 178 MET A O 1
ATOM 1407 N N . PHE A 1 179 ? 2.423 -13.963 -1.493 1.00 85.88 179 PHE A N 1
ATOM 1408 C CA . PHE A 1 179 ? 3.762 -13.431 -1.180 1.00 85.88 179 PHE A CA 1
ATOM 1409 C C . PHE A 1 179 ? 4.842 -14.514 -1.001 1.00 85.88 179 PHE A C 1
ATOM 1411 O O . PHE A 1 179 ? 6.033 -14.271 -1.231 1.00 85.88 179 PHE A O 1
ATOM 1418 N N . ILE A 1 180 ? 4.463 -15.728 -0.595 1.00 70.88 180 ILE A N 1
ATOM 1419 C CA . ILE A 1 180 ? 5.383 -16.826 -0.271 1.00 70.88 180 ILE A CA 1
ATOM 1420 C C . ILE A 1 180 ? 5.570 -17.707 -1.504 1.00 70.88 180 ILE A C 1
ATOM 1422 O O . ILE A 1 180 ? 4.734 -18.538 -1.815 1.00 70.88 180 ILE A O 1
ATOM 1426 N N . GLY A 1 181 ? 6.680 -17.495 -2.211 1.00 55.12 181 GLY A N 1
ATOM 1427 C CA . GLY A 1 181 ? 7.030 -18.157 -3.475 1.00 55.12 181 GLY A CA 1
ATOM 1428 C C . GLY A 1 181 ? 8.023 -17.331 -4.287 1.00 55.12 181 GLY A C 1
ATOM 1429 O O . GLY A 1 181 ? 9.003 -17.874 -4.789 1.00 55.12 181 GLY A O 1
ATOM 1430 N N . GLY A 1 182 ? 7.853 -16.006 -4.272 1.00 50.59 182 GLY A N 1
ATOM 1431 C CA . GLY A 1 182 ? 8.891 -15.024 -4.553 1.00 50.59 182 GLY A CA 1
ATOM 1432 C C . GLY A 1 182 ? 9.970 -15.068 -3.474 1.00 50.59 182 GLY A C 1
ATOM 1433 O O . GLY A 1 182 ? 11.137 -15.124 -3.809 1.00 50.59 182 GLY A O 1
ATOM 1434 N N . MET A 1 183 ? 9.624 -15.192 -2.189 1.00 46.38 183 MET A N 1
ATOM 1435 C CA . MET A 1 183 ? 10.596 -15.280 -1.080 1.00 46.38 183 MET A CA 1
ATOM 1436 C C . MET A 1 183 ? 11.361 -16.627 -0.955 1.00 46.38 183 MET A C 1
ATOM 1438 O O . MET A 1 183 ? 11.572 -17.117 0.149 1.00 46.38 183 MET A O 1
ATOM 1442 N N . SER A 1 184 ? 11.832 -17.212 -2.064 1.00 47.16 184 SER A N 1
ATOM 1443 C CA . SER A 1 184 ? 12.671 -18.428 -2.121 1.00 47.16 184 SER A CA 1
ATOM 1444 C C . SER A 1 184 ? 11.990 -19.730 -1.658 1.00 47.16 184 SER A C 1
ATOM 1446 O O . SER A 1 184 ? 12.195 -20.173 -0.531 1.00 47.16 184 SER A O 1
ATOM 1448 N N . LEU A 1 185 ? 11.306 -20.432 -2.575 1.00 41.16 185 LEU A N 1
ATOM 1449 C CA . LEU A 1 185 ? 11.074 -21.891 -2.508 1.00 41.16 185 LEU A CA 1
ATOM 1450 C C . LEU A 1 185 ? 11.003 -22.513 -3.923 1.00 41.16 185 LEU A C 1
ATOM 1452 O O . LEU A 1 185 ? 9.985 -23.068 -4.334 1.00 41.16 185 LEU A O 1
ATOM 1456 N N . ASN A 1 186 ? 12.092 -22.415 -4.694 1.00 45.22 186 ASN A N 1
ATOM 1457 C CA . ASN A 1 186 ? 12.236 -23.125 -5.972 1.00 45.22 186 ASN A CA 1
ATOM 1458 C C . ASN A 1 186 ? 12.728 -24.572 -5.710 1.00 45.22 186 ASN A C 1
ATOM 1460 O O . ASN A 1 186 ? 13.768 -24.729 -5.067 1.00 45.22 186 ASN A O 1
ATOM 1464 N N . PRO A 1 187 ? 12.037 -25.633 -6.177 1.00 40.22 187 PRO A N 1
ATOM 1465 C CA . PRO A 1 187 ? 12.423 -27.027 -5.920 1.00 40.22 187 PRO A CA 1
ATOM 1466 C C . PRO A 1 187 ? 13.668 -27.509 -6.692 1.00 40.22 187 PRO A C 1
ATOM 1468 O O . PRO A 1 187 ? 14.03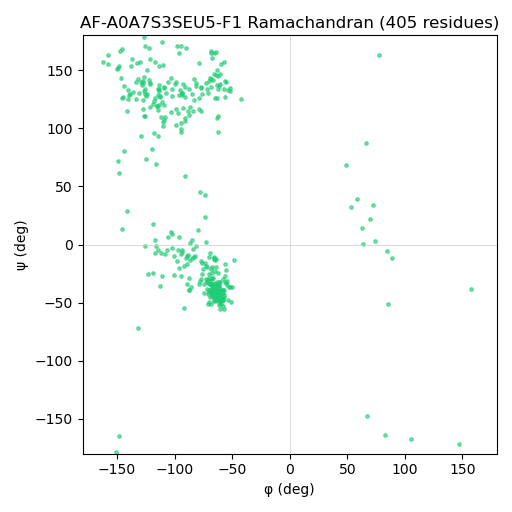5 -28.676 -6.567 1.00 40.22 187 PRO A O 1
ATOM 1471 N N . ASP A 1 188 ? 14.327 -26.650 -7.478 1.00 45.47 188 ASP A N 1
ATOM 1472 C CA . ASP A 1 188 ? 15.591 -26.945 -8.168 1.00 45.47 188 ASP A CA 1
ATOM 1473 C C . ASP A 1 188 ? 16.817 -26.552 -7.301 1.00 45.47 188 ASP A C 1
ATOM 1475 O O . ASP A 1 188 ? 17.154 -25.363 -7.206 1.00 45.47 188 ASP A O 1
ATOM 1479 N N . PRO A 1 189 ? 17.553 -27.521 -6.710 1.00 43.78 189 PRO A N 1
ATOM 1480 C CA . PRO A 1 189 ? 18.701 -27.251 -5.840 1.00 43.78 189 PRO A CA 1
ATOM 1481 C C . PRO A 1 189 ? 19.883 -26.597 -6.567 1.00 43.78 189 PRO A C 1
ATOM 1483 O O . PRO A 1 189 ? 20.811 -26.123 -5.916 1.00 43.78 189 PRO A O 1
ATOM 1486 N N . SER A 1 190 ? 19.886 -26.558 -7.905 1.00 46.56 190 SER A N 1
ATOM 1487 C CA . SER A 1 190 ? 20.942 -25.910 -8.692 1.00 46.56 190 SER A CA 1
ATOM 1488 C C . SER A 1 190 ? 20.723 -24.402 -8.888 1.00 46.56 190 SER A C 1
ATOM 1490 O O . SER A 1 190 ? 21.644 -23.697 -9.299 1.00 46.56 190 SER A O 1
ATOM 1492 N N . LYS A 1 191 ? 19.530 -23.888 -8.547 1.00 48.25 191 LYS A N 1
ATOM 1493 C CA . LYS A 1 191 ? 19.119 -22.484 -8.747 1.00 48.25 191 LYS A CA 1
ATOM 1494 C C . LYS A 1 191 ? 18.824 -21.721 -7.450 1.00 48.25 191 LYS A C 1
ATOM 1496 O O . LYS A 1 191 ? 18.450 -20.551 -7.514 1.00 48.25 191 LYS A O 1
ATOM 1501 N N . TRP A 1 192 ? 19.047 -22.355 -6.295 1.00 40.03 192 TRP A N 1
ATOM 1502 C CA . TRP A 1 192 ? 18.713 -21.866 -4.946 1.00 40.03 192 TRP A CA 1
ATOM 1503 C C . TRP A 1 192 ? 19.303 -20.502 -4.552 1.00 40.03 192 TRP A C 1
ATOM 1505 O O . TRP A 1 192 ? 18.823 -19.891 -3.608 1.00 40.03 192 TRP A O 1
ATOM 1515 N N . LEU A 1 193 ? 20.313 -20.008 -5.270 1.00 42.00 193 LEU A N 1
ATOM 1516 C CA . LEU A 1 193 ? 20.946 -18.718 -4.985 1.00 42.00 193 LEU A CA 1
ATOM 1517 C C . LEU A 1 193 ? 20.627 -17.613 -6.006 1.00 42.00 193 LEU A C 1
ATOM 1519 O O . LEU A 1 193 ? 21.000 -16.479 -5.749 1.00 42.00 193 LEU A O 1
ATOM 1523 N N . ASN A 1 194 ? 19.965 -17.905 -7.140 1.00 43.91 194 ASN A N 1
ATOM 1524 C CA . ASN A 1 194 ? 19.915 -16.972 -8.285 1.00 43.91 194 ASN A CA 1
ATOM 1525 C C . ASN A 1 194 ? 18.598 -16.955 -9.101 1.00 43.91 194 ASN A C 1
ATOM 1527 O O . ASN A 1 194 ? 18.588 -16.412 -10.208 1.00 43.91 194 ASN A O 1
ATOM 1531 N N . SER A 1 195 ? 17.490 -17.546 -8.634 1.00 50.72 195 SER A N 1
ATOM 1532 C CA . SER A 1 195 ? 16.216 -17.511 -9.377 1.00 50.72 195 SER A CA 1
ATOM 1533 C C . SER A 1 195 ? 15.170 -16.627 -8.696 1.00 50.72 195 SER A C 1
ATOM 1535 O O . SER A 1 195 ? 14.550 -17.028 -7.719 1.00 50.72 195 SER A O 1
ATOM 1537 N N . SER A 1 196 ? 14.955 -15.445 -9.280 1.00 65.12 196 SER A N 1
ATOM 1538 C CA . SER A 1 196 ? 13.923 -14.452 -8.941 1.00 65.12 196 SER A CA 1
ATOM 1539 C C . SER A 1 196 ? 12.527 -14.777 -9.504 1.00 65.12 196 SER A C 1
ATOM 1541 O O . SER A 1 196 ? 11.667 -13.897 -9.535 1.00 65.12 196 SER A O 1
ATOM 1543 N N . TYR A 1 197 ? 12.321 -16.005 -9.994 1.00 78.81 197 TYR A N 1
ATOM 1544 C CA . TYR A 1 197 ? 11.120 -16.417 -10.723 1.00 78.81 197 TYR A CA 1
ATOM 1545 C C . TYR A 1 197 ? 9.881 -16.457 -9.822 1.00 78.81 197 TYR A C 1
ATOM 1547 O O . TYR A 1 197 ? 9.971 -16.884 -8.672 1.00 78.81 197 TYR A O 1
ATOM 1555 N N . VAL A 1 198 ? 8.729 -16.059 -10.361 1.00 86.06 198 VAL A N 1
ATOM 1556 C CA . VAL A 1 198 ? 7.428 -16.132 -9.681 1.00 86.06 198 VAL A CA 1
ATOM 1557 C C . VAL A 1 198 ? 6.784 -17.504 -9.939 1.00 86.06 198 VAL A C 1
ATOM 1559 O O . VAL A 1 198 ? 6.465 -17.809 -11.086 1.00 86.06 198 VAL A O 1
ATOM 1562 N N . PRO A 1 199 ? 6.586 -18.366 -8.921 1.00 86.25 199 PRO A N 1
ATOM 1563 C CA . PRO A 1 199 ? 5.947 -19.670 -9.115 1.00 86.25 199 PRO A CA 1
ATOM 1564 C C . PRO A 1 199 ? 4.494 -19.564 -9.603 1.00 86.25 199 PRO A C 1
ATOM 1566 O O . PRO A 1 199 ? 3.774 -18.656 -9.203 1.00 86.25 199 PRO A O 1
ATOM 1569 N N . GLN A 1 200 ? 4.022 -20.554 -10.371 1.00 88.56 200 GLN A N 1
ATOM 1570 C CA . GLN A 1 200 ? 2.668 -20.525 -10.951 1.00 88.56 200 GLN A CA 1
ATOM 1571 C C . GLN A 1 200 ? 1.555 -20.372 -9.905 1.00 88.56 200 GLN A C 1
ATOM 1573 O O . GLN A 1 200 ? 0.652 -19.577 -10.100 1.00 88.56 200 GLN A O 1
ATOM 1578 N N . TYR A 1 201 ? 1.625 -21.083 -8.773 1.00 88.25 201 TYR A N 1
ATOM 1579 C CA . TYR A 1 201 ? 0.587 -20.974 -7.737 1.00 88.25 201 TYR A CA 1
ATOM 1580 C C . TYR A 1 201 ? 0.484 -19.555 -7.156 1.00 88.25 201 TYR A C 1
ATOM 1582 O O . TYR A 1 201 ? -0.597 -19.122 -6.769 1.00 88.25 201 TYR A O 1
ATOM 1590 N N . MET A 1 202 ? 1.611 -18.840 -7.095 1.00 90.62 202 MET A N 1
ATOM 1591 C CA . MET A 1 202 ? 1.672 -17.462 -6.628 1.00 90.62 202 MET A CA 1
ATOM 1592 C C . MET A 1 202 ? 1.093 -16.527 -7.684 1.00 90.62 202 MET A C 1
ATOM 1594 O O . MET A 1 202 ? 0.329 -15.627 -7.345 1.00 90.62 202 MET A O 1
ATOM 1598 N N . GLU A 1 203 ? 1.406 -16.758 -8.958 1.00 92.38 203 GLU A N 1
ATOM 1599 C CA . GLU A 1 203 ? 0.774 -16.033 -10.056 1.00 92.38 203 GLU A CA 1
ATOM 1600 C C . GLU A 1 203 ? -0.751 -16.214 -10.040 1.00 92.38 203 GLU A C 1
ATOM 1602 O O . GLU A 1 203 ? -1.485 -15.228 -10.046 1.00 92.38 203 GLU A O 1
ATOM 1607 N N . ASP A 1 204 ? -1.229 -17.452 -9.907 1.00 93.25 204 ASP A N 1
ATOM 1608 C CA . ASP A 1 204 ? -2.655 -17.780 -9.844 1.00 93.25 204 ASP A CA 1
ATOM 1609 C C . ASP A 1 204 ? -3.343 -17.119 -8.635 1.00 93.25 204 ASP A C 1
ATOM 1611 O O . ASP A 1 204 ? -4.453 -16.593 -8.759 1.00 93.25 204 ASP A O 1
ATOM 1615 N N . ALA A 1 205 ? -2.685 -17.101 -7.468 1.00 93.38 205 ALA A N 1
ATOM 1616 C CA . ALA A 1 205 ? -3.189 -16.427 -6.270 1.00 93.38 205 ALA A CA 1
ATOM 1617 C C . ALA A 1 205 ? -3.311 -14.908 -6.475 1.00 93.38 205 ALA A C 1
ATOM 1619 O O . ALA A 1 205 ? -4.316 -14.310 -6.089 1.00 93.38 205 ALA A O 1
ATOM 1620 N N . ASN A 1 206 ? -2.328 -14.290 -7.129 1.00 94.94 206 ASN A N 1
ATOM 1621 C CA . ASN A 1 206 ? -2.341 -12.863 -7.441 1.00 94.94 206 ASN A CA 1
ATOM 1622 C C . ASN A 1 206 ? -3.384 -12.504 -8.514 1.00 94.94 206 ASN A C 1
ATOM 1624 O O . ASN A 1 206 ? -4.092 -11.510 -8.369 1.00 94.94 206 ASN A O 1
ATOM 1628 N N . LEU A 1 207 ? -3.550 -13.331 -9.551 1.00 94.31 207 LEU A N 1
ATOM 1629 C CA . LEU A 1 207 ? -4.605 -13.166 -10.559 1.00 94.31 207 LEU A CA 1
ATOM 1630 C C . LEU A 1 207 ? -6.007 -13.291 -9.946 1.00 94.31 207 LEU A C 1
ATOM 1632 O O . LEU A 1 207 ? -6.908 -12.532 -10.312 1.00 94.31 207 LEU A O 1
ATOM 1636 N N . ARG A 1 208 ? -6.195 -14.221 -8.998 1.00 92.81 208 ARG A N 1
ATOM 1637 C CA . ARG A 1 208 ? -7.434 -14.332 -8.213 1.00 92.81 208 ARG A CA 1
ATOM 1638 C C . ARG A 1 208 ? -7.693 -13.043 -7.436 1.00 92.81 208 ARG A C 1
ATOM 1640 O O . ARG A 1 208 ? -8.776 -12.485 -7.583 1.00 92.81 208 ARG A O 1
ATOM 1647 N N . PHE A 1 209 ? -6.699 -12.554 -6.697 1.00 92.50 209 PHE A N 1
ATOM 1648 C CA . PHE A 1 209 ? -6.812 -11.323 -5.916 1.00 92.50 209 PHE A CA 1
ATOM 1649 C C . PHE A 1 209 ? -7.182 -10.107 -6.778 1.00 92.50 209 PHE A C 1
ATOM 1651 O O . PHE A 1 209 ? -8.125 -9.393 -6.452 1.00 92.50 209 PHE A O 1
ATOM 1658 N N . LEU A 1 210 ? -6.516 -9.890 -7.918 1.00 92.88 210 LEU A N 1
ATOM 1659 C CA . LEU A 1 210 ? -6.861 -8.788 -8.830 1.00 92.88 210 LEU A CA 1
ATOM 1660 C C . LEU A 1 210 ? -8.315 -8.888 -9.325 1.00 92.88 210 LEU A C 1
ATOM 1662 O O . LEU A 1 210 ? -9.032 -7.885 -9.384 1.00 92.88 210 LEU A O 1
ATOM 1666 N N . ARG A 1 211 ? -8.789 -10.103 -9.623 1.00 91.31 211 ARG A N 1
ATOM 1667 C CA . ARG A 1 211 ? -10.176 -10.326 -10.044 1.00 91.31 211 ARG A CA 1
ATOM 1668 C C . ARG A 1 211 ? -11.172 -9.982 -8.940 1.00 91.31 211 ARG A C 1
ATOM 1670 O O . ARG A 1 211 ? -12.186 -9.360 -9.235 1.00 91.31 211 ARG A O 1
ATOM 1677 N N . THR A 1 212 ? -10.931 -10.394 -7.701 1.00 87.81 212 THR A N 1
ATOM 1678 C CA . THR A 1 212 ? -11.913 -10.267 -6.610 1.00 87.81 212 THR A CA 1
ATOM 1679 C C . THR A 1 212 ? -11.837 -8.925 -5.885 1.00 87.81 212 THR A C 1
ATOM 1681 O O . THR A 1 212 ? -12.877 -8.332 -5.583 1.00 87.81 212 THR A O 1
ATOM 1684 N N . ALA A 1 213 ? -10.631 -8.403 -5.668 1.00 87.06 213 ALA A N 1
ATOM 1685 C CA . ALA A 1 213 ? -10.394 -7.154 -4.950 1.00 87.06 213 ALA A CA 1
ATOM 1686 C C . ALA A 1 213 ? -10.437 -5.909 -5.847 1.00 87.06 213 ALA A C 1
ATOM 1688 O O . ALA A 1 213 ? -10.814 -4.842 -5.372 1.00 87.06 213 ALA A O 1
ATOM 1689 N N . MET A 1 214 ? -10.100 -6.029 -7.138 1.00 89.00 214 MET A N 1
ATOM 1690 C CA . MET A 1 214 ? -10.089 -4.894 -8.078 1.00 89.00 214 MET A CA 1
ATOM 1691 C C . MET A 1 214 ? -11.100 -5.020 -9.221 1.00 89.00 214 MET A C 1
ATOM 1693 O O . MET A 1 214 ? -11.167 -4.133 -10.070 1.00 89.00 214 MET A O 1
ATOM 1697 N N . ASN A 1 215 ? -11.867 -6.116 -9.286 1.00 89.88 215 ASN A N 1
ATOM 1698 C CA . ASN A 1 215 ? -12.717 -6.438 -10.438 1.00 89.88 215 ASN A CA 1
ATOM 1699 C C . ASN A 1 215 ? -11.938 -6.429 -11.772 1.00 89.88 215 ASN A C 1
ATOM 1701 O O . ASN A 1 215 ? -12.466 -6.067 -12.826 1.00 89.88 215 ASN A O 1
ATOM 1705 N N . TYR A 1 216 ? -10.657 -6.808 -11.726 1.00 91.44 216 TYR A N 1
ATOM 1706 C CA . TYR A 1 216 ? -9.764 -6.787 -12.877 1.00 91.44 216 TYR A CA 1
ATOM 1707 C C . TYR A 1 216 ? -9.391 -8.208 -13.291 1.00 91.44 216 TYR A C 1
ATOM 1709 O O . TYR A 1 216 ? -8.656 -8.910 -12.601 1.00 91.44 216 TYR A O 1
ATOM 1717 N N . THR A 1 217 ? -9.904 -8.642 -14.444 1.00 92.25 217 THR A N 1
ATOM 1718 C CA . THR A 1 217 ? -9.538 -9.934 -15.032 1.00 92.25 217 THR A CA 1
ATOM 1719 C C . THR A 1 217 ? -8.484 -9.727 -16.108 1.00 92.25 217 THR A C 1
ATOM 1721 O O . THR A 1 217 ? -8.736 -9.081 -17.124 1.00 92.25 217 THR A O 1
ATOM 1724 N N . MET A 1 218 ? -7.299 -10.293 -15.886 1.00 91.88 218 MET A N 1
ATOM 1725 C CA . MET A 1 218 ? -6.252 -10.346 -16.900 1.00 91.88 218 MET A CA 1
ATOM 1726 C C . MET A 1 218 ? -6.486 -11.536 -17.822 1.00 91.88 218 MET A C 1
ATOM 1728 O O . MET A 1 218 ? -6.408 -12.688 -17.399 1.00 91.88 218 MET A O 1
ATOM 1732 N N . GLU A 1 219 ? -6.766 -11.244 -19.088 1.00 89.94 219 GLU A N 1
ATOM 1733 C CA . GLU A 1 219 ? -6.958 -12.274 -20.102 1.00 89.94 219 GLU A CA 1
ATOM 1734 C C . GLU A 1 219 ? -5.611 -12.861 -20.557 1.00 89.94 219 GLU A C 1
ATOM 1736 O O . GLU A 1 219 ? -4.671 -12.100 -20.836 1.00 89.94 219 GLU A O 1
ATOM 1741 N N . PRO A 1 220 ? -5.503 -14.197 -20.687 1.00 89.81 220 PRO A N 1
ATOM 1742 C CA . PRO A 1 220 ? -4.328 -14.831 -21.266 1.00 89.81 220 PRO A CA 1
ATOM 1743 C C . PRO A 1 220 ? -4.043 -14.301 -22.674 1.00 89.81 220 PRO A C 1
ATOM 1745 O O . PRO A 1 220 ? -4.951 -14.112 -23.485 1.00 89.81 220 PRO A O 1
ATOM 1748 N N . ARG A 1 221 ? -2.762 -14.101 -22.994 1.00 86.88 221 ARG A N 1
ATOM 1749 C CA . ARG A 1 221 ? -2.321 -13.694 -24.335 1.00 86.88 221 ARG A CA 1
ATOM 1750 C C . ARG A 1 221 ? -1.609 -14.844 -25.031 1.00 86.88 221 ARG A C 1
ATOM 1752 O O . ARG A 1 221 ? -0.737 -15.472 -24.441 1.00 86.88 221 ARG A O 1
ATOM 1759 N N . GLU A 1 222 ? -1.934 -15.074 -26.304 1.00 90.38 222 GLU A N 1
ATOM 1760 C CA . GLU A 1 222 ? -1.206 -16.042 -27.141 1.00 90.38 222 GLU A CA 1
ATOM 1761 C C . GLU A 1 222 ? 0.260 -15.624 -27.326 1.00 90.38 222 GLU A C 1
ATOM 1763 O O . GLU A 1 222 ? 1.173 -16.444 -27.239 1.00 90.38 222 GLU A O 1
ATOM 1768 N N . THR A 1 223 ? 0.488 -14.325 -27.537 1.00 88.31 223 THR A N 1
ATOM 1769 C CA . THR A 1 223 ? 1.828 -13.743 -27.626 1.00 88.31 223 THR A CA 1
ATOM 1770 C C . THR A 1 223 ? 2.285 -13.292 -26.246 1.00 88.31 223 THR A C 1
ATOM 1772 O O . THR A 1 223 ? 1.809 -12.283 -25.725 1.00 88.31 223 THR A O 1
ATOM 1775 N N . THR A 1 224 ? 3.245 -14.018 -25.679 1.00 85.81 224 THR A N 1
ATOM 1776 C CA . THR A 1 224 ? 3.824 -13.732 -24.356 1.00 85.81 224 THR A CA 1
ATOM 1777 C C . THR A 1 224 ? 5.138 -12.955 -24.424 1.00 85.81 224 THR A C 1
ATOM 1779 O O . THR A 1 224 ? 5.576 -12.403 -23.418 1.00 85.81 224 THR A O 1
ATOM 1782 N N . LYS A 1 225 ? 5.767 -12.873 -25.605 1.00 89.31 225 LYS A N 1
ATOM 1783 C CA . LYS A 1 225 ? 7.023 -12.145 -25.815 1.00 89.31 225 LYS A CA 1
ATOM 1784 C C . LYS A 1 225 ? 7.011 -11.389 -27.136 1.00 89.31 225 LYS A C 1
ATOM 1786 O O . LYS A 1 225 ? 6.763 -11.968 -28.191 1.00 89.31 225 LYS A O 1
ATOM 1791 N N . VAL A 1 226 ? 7.338 -10.103 -27.064 1.00 88.25 226 VAL A N 1
ATOM 1792 C CA . VAL A 1 226 ? 7.558 -9.226 -28.217 1.00 88.25 226 VAL A CA 1
ATOM 1793 C C . VAL A 1 226 ? 8.933 -8.594 -28.055 1.00 88.25 226 VAL A C 1
ATOM 1795 O O . VAL A 1 226 ? 9.255 -8.076 -26.990 1.00 88.25 226 VAL A O 1
ATOM 1798 N N . VAL A 1 227 ? 9.755 -8.663 -29.101 1.00 89.00 227 VAL A N 1
ATOM 1799 C CA . VAL A 1 227 ? 11.028 -7.936 -29.154 1.00 89.00 227 VAL A CA 1
ATOM 1800 C C . VAL A 1 227 ? 10.756 -6.605 -29.837 1.00 89.00 227 VAL A C 1
ATOM 1802 O O . VAL A 1 227 ? 10.327 -6.592 -30.990 1.00 89.00 227 VAL A O 1
ATOM 1805 N N . ILE A 1 228 ? 10.969 -5.509 -29.114 1.00 91.38 228 ILE A N 1
ATOM 1806 C CA 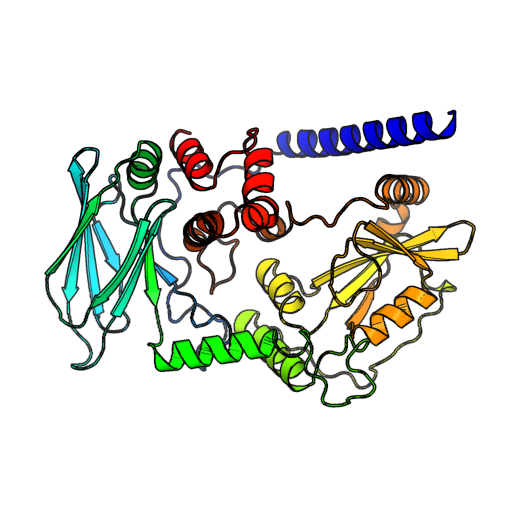. ILE A 1 228 ? 10.786 -4.149 -29.622 1.00 91.38 228 ILE A CA 1
ATOM 1807 C C . ILE A 1 228 ? 12.136 -3.672 -30.149 1.00 91.38 228 ILE A C 1
ATOM 1809 O O . ILE A 1 228 ? 13.156 -3.822 -29.473 1.00 91.38 228 ILE A O 1
ATOM 1813 N N . ASP A 1 229 ? 12.154 -3.148 -31.372 1.00 93.31 229 ASP A N 1
ATOM 1814 C CA . ASP A 1 229 ? 13.368 -2.549 -31.921 1.00 93.31 229 ASP A CA 1
ATOM 1815 C C . ASP A 1 229 ? 13.637 -1.221 -31.203 1.00 93.31 229 ASP A C 1
ATOM 1817 O O . ASP A 1 229 ? 12.729 -0.404 -31.045 1.00 93.31 229 ASP A O 1
ATOM 1821 N N . GLU A 1 230 ? 14.882 -0.985 -30.783 1.00 95.81 230 GLU A N 1
ATOM 1822 C CA . GLU A 1 230 ? 15.279 0.270 -30.134 1.00 95.81 230 GLU A CA 1
ATOM 1823 C C . GLU A 1 230 ? 14.929 1.489 -30.990 1.00 95.81 230 GLU A C 1
ATOM 1825 O O . GLU A 1 230 ? 14.564 2.527 -30.445 1.00 95.81 230 GLU A O 1
ATOM 1830 N N . SER A 1 231 ? 14.942 1.365 -32.323 1.00 96.00 231 SER A N 1
ATOM 1831 C CA . SER A 1 231 ? 14.573 2.453 -33.233 1.00 96.00 231 SER A CA 1
ATOM 1832 C C . SER A 1 231 ? 13.103 2.878 -33.126 1.00 96.00 231 SER A C 1
ATOM 1834 O O . SER A 1 231 ? 12.713 3.883 -33.718 1.00 96.00 231 SER A O 1
ATOM 1836 N N . GLN A 1 232 ? 12.262 2.085 -32.460 1.00 96.06 232 GLN A N 1
ATOM 1837 C CA . GLN A 1 232 ? 10.852 2.389 -32.204 1.00 96.06 232 GLN A CA 1
ATOM 1838 C C . GLN A 1 232 ? 10.641 3.048 -30.837 1.00 96.06 232 GLN A C 1
ATOM 1840 O O . GLN A 1 232 ? 9.536 3.511 -30.552 1.00 96.06 232 GLN A O 1
ATOM 1845 N N . ILE A 1 233 ? 11.681 3.104 -30.004 1.00 98.12 233 ILE A N 1
ATOM 1846 C CA . ILE A 1 233 ? 11.630 3.640 -28.649 1.00 98.12 233 ILE A CA 1
ATOM 1847 C C . ILE A 1 233 ? 12.237 5.037 -28.643 1.00 98.12 233 ILE A C 1
ATOM 1849 O O . ILE A 1 233 ? 13.306 5.285 -29.201 1.00 98.12 233 ILE A O 1
ATOM 1853 N N . ASN A 1 234 ? 11.555 5.964 -27.987 1.00 97.75 234 ASN A N 1
ATOM 1854 C CA . ASN A 1 234 ? 12.010 7.338 -27.854 1.00 97.75 234 ASN A CA 1
ATOM 1855 C C . ASN A 1 234 ? 12.161 7.713 -26.384 1.00 97.75 234 ASN A C 1
ATOM 1857 O O . ASN A 1 234 ? 11.571 7.087 -25.502 1.00 97.75 234 ASN A O 1
ATOM 1861 N N . SER A 1 235 ? 12.944 8.759 -26.133 1.00 98.19 235 SER A N 1
ATOM 1862 C CA . SER A 1 235 ? 13.060 9.341 -24.803 1.00 98.19 235 SER A CA 1
ATOM 1863 C C . SER A 1 235 ? 11.682 9.765 -24.289 1.00 98.19 235 SER A C 1
ATOM 1865 O O . SER A 1 235 ? 10.898 10.371 -25.020 1.00 98.19 235 SER A O 1
ATOM 1867 N N . GLY A 1 236 ? 11.388 9.419 -23.040 1.00 97.81 236 GLY A N 1
ATOM 1868 C CA . GLY A 1 236 ? 10.099 9.673 -22.403 1.00 97.81 236 GLY A CA 1
ATOM 1869 C C . GLY A 1 236 ? 9.062 8.564 -22.590 1.00 97.81 236 GLY A C 1
ATOM 1870 O O . GLY A 1 236 ? 8.051 8.584 -21.891 1.00 97.81 236 GLY A O 1
ATOM 1871 N N . ASP A 1 237 ? 9.285 7.581 -23.474 1.00 98.44 237 ASP A N 1
ATOM 1872 C CA . ASP A 1 237 ? 8.364 6.446 -23.602 1.00 98.44 237 ASP A CA 1
ATOM 1873 C C . ASP A 1 237 ? 8.264 5.675 -22.273 1.00 98.44 237 ASP A C 1
ATOM 1875 O O . ASP A 1 237 ? 9.263 5.426 -21.589 1.00 98.44 237 ASP A O 1
ATOM 1879 N N . PHE A 1 238 ? 7.041 5.283 -21.920 1.00 97.94 238 PHE A N 1
ATOM 1880 C CA . PHE A 1 238 ? 6.720 4.678 -20.635 1.00 97.94 238 PHE A CA 1
ATOM 1881 C C . PHE A 1 238 ? 6.732 3.147 -20.722 1.00 97.94 238 PHE A C 1
ATOM 1883 O O . PHE A 1 238 ? 6.143 2.554 -21.629 1.00 97.94 238 PHE A O 1
ATOM 1890 N N . PHE A 1 239 ? 7.385 2.504 -19.756 1.00 97.94 239 PHE A N 1
ATOM 1891 C CA . PHE A 1 239 ? 7.467 1.051 -19.625 1.00 97.94 239 PHE A CA 1
ATOM 1892 C C . PHE A 1 239 ? 6.858 0.627 -18.279 1.00 97.94 239 PHE A C 1
ATOM 1894 O O . PHE A 1 239 ? 7.588 0.468 -17.293 1.00 97.94 239 PHE A O 1
ATOM 1901 N N . PRO A 1 240 ? 5.518 0.493 -18.195 1.00 97.50 240 PRO A N 1
ATOM 1902 C CA . PRO A 1 240 ? 4.860 -0.035 -17.009 1.00 97.50 240 PRO A CA 1
ATOM 1903 C C . PRO A 1 240 ? 5.208 -1.505 -16.807 1.00 97.50 240 PRO A C 1
ATOM 1905 O O . PRO A 1 240 ? 5.252 -2.301 -17.754 1.00 97.50 240 PRO A O 1
ATOM 1908 N N . VAL A 1 241 ? 5.389 -1.857 -15.542 1.00 96.88 241 VAL A N 1
ATOM 1909 C CA . VAL A 1 241 ? 5.741 -3.199 -15.099 1.00 96.88 241 VAL A CA 1
ATOM 1910 C C . VAL A 1 241 ? 4.673 -3.723 -14.149 1.00 96.88 241 VAL A C 1
ATOM 1912 O O . VAL A 1 241 ? 4.212 -3.012 -13.254 1.00 96.88 241 VAL A O 1
ATOM 1915 N N . ILE A 1 242 ? 4.333 -4.998 -14.319 1.00 95.25 242 ILE A N 1
ATOM 1916 C CA . ILE A 1 242 ? 3.621 -5.806 -13.330 1.00 95.25 242 ILE A CA 1
ATOM 1917 C C . ILE A 1 242 ? 4.486 -7.020 -13.009 1.00 95.25 242 ILE A C 1
ATOM 1919 O O . ILE A 1 242 ? 5.088 -7.624 -13.897 1.00 95.25 242 ILE A O 1
ATOM 1923 N N . ARG A 1 243 ? 4.515 -7.421 -11.745 1.00 93.31 243 ARG A N 1
ATOM 1924 C CA . ARG A 1 243 ? 5.048 -8.713 -11.314 1.00 93.31 243 ARG A CA 1
ATOM 1925 C C . ARG A 1 243 ? 4.002 -9.391 -10.438 1.00 93.31 243 ARG A C 1
ATOM 1927 O O . ARG A 1 243 ? 3.401 -8.733 -9.611 1.00 93.31 243 ARG A O 1
ATOM 1934 N N . MET A 1 244 ? 3.753 -10.685 -10.593 1.00 93.62 244 MET A N 1
ATOM 1935 C CA . MET A 1 244 ? 2.690 -11.361 -9.830 1.00 93.62 244 MET A CA 1
ATOM 1936 C C . MET A 1 244 ? 3.205 -11.942 -8.510 1.00 93.62 244 MET A C 1
ATOM 1938 O O . MET A 1 244 ? 3.157 -13.146 -8.309 1.00 93.62 244 MET A O 1
ATOM 1942 N N . ASP A 1 245 ? 3.750 -11.101 -7.628 1.00 89.94 245 ASP A N 1
ATOM 1943 C CA . ASP A 1 245 ? 4.485 -11.522 -6.421 1.00 89.94 245 ASP A CA 1
ATOM 1944 C C . ASP A 1 245 ? 3.878 -11.061 -5.087 1.00 89.94 245 ASP A C 1
ATOM 1946 O O . ASP A 1 245 ? 4.568 -11.025 -4.065 1.00 89.94 245 ASP A O 1
ATOM 1950 N N . GLY A 1 246 ? 2.608 -10.660 -5.093 1.00 91.88 246 GLY A N 1
ATOM 1951 C CA . GLY A 1 246 ? 1.916 -10.120 -3.925 1.00 91.88 246 GLY A CA 1
ATOM 1952 C C . GLY A 1 246 ? 2.148 -8.627 -3.751 1.00 91.88 246 GLY A C 1
ATOM 1953 O O . GLY A 1 246 ? 1.182 -7.870 -3.669 1.00 91.88 246 GLY A O 1
ATOM 1954 N N . LEU A 1 247 ? 3.408 -8.177 -3.760 1.00 90.50 247 LEU A N 1
ATOM 1955 C CA . LEU A 1 247 ? 3.739 -6.762 -3.564 1.00 90.50 247 LEU A CA 1
ATOM 1956 C C . LEU A 1 247 ? 3.209 -5.906 -4.712 1.00 90.50 247 LEU A C 1
ATOM 1958 O O . LEU A 1 247 ? 2.560 -4.889 -4.479 1.00 90.50 247 LEU A O 1
ATOM 1962 N N . ALA A 1 248 ? 3.467 -6.314 -5.949 1.00 92.75 248 ALA A N 1
ATOM 1963 C CA . ALA A 1 248 ? 3.034 -5.548 -7.106 1.00 92.75 248 ALA A CA 1
ATOM 1964 C C . ALA A 1 248 ? 1.494 -5.475 -7.235 1.00 92.75 248 ALA A C 1
ATOM 1966 O O . ALA A 1 248 ? 0.969 -4.370 -7.382 1.00 92.75 248 ALA A O 1
ATOM 1967 N N . PRO A 1 249 ? 0.737 -6.576 -7.073 1.00 94.25 249 PRO A N 1
ATOM 1968 C CA . PRO A 1 249 ? -0.725 -6.530 -7.027 1.00 94.25 249 PRO A CA 1
ATOM 1969 C C . PRO A 1 249 ? -1.273 -5.737 -5.835 1.00 94.25 249 PRO A C 1
ATOM 1971 O O . PRO A 1 249 ? -2.288 -5.063 -5.977 1.00 94.25 249 PRO A O 1
ATOM 1974 N N . MET A 1 250 ? -0.586 -5.726 -4.687 1.00 92.00 250 MET A N 1
ATOM 1975 C CA . MET A 1 250 ? -0.934 -4.848 -3.563 1.00 92.00 250 MET A CA 1
ATOM 1976 C C . MET A 1 250 ? -0.730 -3.362 -3.905 1.00 92.00 250 MET A C 1
ATOM 1978 O O . MET A 1 250 ? -1.564 -2.539 -3.538 1.00 92.00 250 MET A O 1
ATOM 1982 N N . ILE A 1 251 ? 0.334 -3.002 -4.632 1.00 92.25 251 ILE A N 1
ATOM 1983 C CA . ILE A 1 251 ? 0.540 -1.628 -5.125 1.00 92.25 251 ILE A CA 1
ATOM 1984 C C . ILE A 1 251 ? -0.574 -1.237 -6.094 1.00 92.25 251 ILE A C 1
ATOM 1986 O O . ILE A 1 251 ? -1.126 -0.145 -5.971 1.00 92.25 251 ILE A O 1
ATOM 1990 N N . MET A 1 252 ? -0.926 -2.120 -7.033 1.00 93.50 252 MET A N 1
ATOM 1991 C CA . MET A 1 252 ? -2.052 -1.905 -7.949 1.00 93.50 252 MET A CA 1
ATOM 1992 C C . MET A 1 252 ? -3.351 -1.681 -7.170 1.00 93.50 252 MET A C 1
ATOM 1994 O O . MET A 1 252 ? -4.069 -0.727 -7.447 1.00 93.50 252 MET A O 1
ATOM 1998 N N . TYR A 1 253 ? -3.612 -2.506 -6.153 1.00 90.50 253 TYR A N 1
ATOM 1999 C CA . TYR A 1 253 ? -4.790 -2.386 -5.298 1.00 90.50 253 TYR A CA 1
ATOM 2000 C C . TYR A 1 253 ? -4.835 -1.048 -4.559 1.00 90.50 253 TYR A C 1
ATOM 2002 O O . TYR A 1 253 ? -5.837 -0.347 -4.639 1.00 90.50 253 TYR A O 1
ATOM 2010 N N . GLY A 1 254 ? -3.740 -0.671 -3.899 1.00 88.81 254 GLY A N 1
ATOM 2011 C CA . GLY A 1 254 ? -3.648 0.572 -3.136 1.00 88.81 254 GLY A CA 1
ATOM 2012 C C . GLY A 1 254 ? -3.689 1.845 -3.981 1.00 88.81 254 GLY A C 1
ATOM 2013 O O . GLY A 1 254 ? -4.245 2.843 -3.550 1.00 88.81 254 GLY A O 1
ATOM 2014 N N . SER A 1 255 ? -3.132 1.812 -5.194 1.00 88.56 255 SER A N 1
ATOM 2015 C CA . SER A 1 255 ? -3.109 2.966 -6.109 1.00 88.56 255 SER A CA 1
ATOM 2016 C C . SER A 1 255 ? -4.267 2.998 -7.113 1.00 88.56 255 SER A C 1
ATOM 2018 O O . SER A 1 255 ? -4.356 3.926 -7.915 1.00 88.56 255 SER A O 1
ATOM 2020 N N . GLY A 1 256 ? -5.115 1.964 -7.147 1.00 88.56 256 GLY A N 1
ATOM 2021 C CA . GLY A 1 256 ? -6.148 1.795 -8.174 1.00 88.56 256 GLY A CA 1
ATOM 2022 C C . GLY A 1 256 ? -5.607 1.629 -9.604 1.00 88.56 256 GLY A C 1
ATOM 2023 O O . GLY A 1 256 ? -6.362 1.762 -10.568 1.00 88.56 256 GLY A O 1
ATOM 2024 N N . SER A 1 257 ? -4.310 1.364 -9.772 1.00 89.88 257 SER A N 1
ATOM 2025 C CA . SER A 1 257 ? -3.643 1.322 -11.074 1.00 89.88 257 SER A CA 1
ATOM 2026 C C . SER A 1 257 ? -3.663 -0.076 -11.706 1.00 89.88 257 SER A C 1
ATOM 2028 O O . SER A 1 257 ? -3.957 -1.084 -11.067 1.00 89.88 257 SER A O 1
ATOM 2030 N N . TRP A 1 258 ? -3.275 -0.161 -12.982 1.00 91.25 258 TRP A N 1
ATOM 2031 C CA . TRP A 1 258 ? -3.021 -1.442 -13.660 1.00 91.25 258 TRP A CA 1
ATOM 2032 C C . TRP A 1 258 ? -1.527 -1.760 -13.813 1.00 91.25 258 TRP A C 1
ATOM 2034 O O . TRP A 1 258 ? -1.171 -2.683 -14.540 1.00 91.25 258 TRP A O 1
ATOM 2044 N N . ALA A 1 259 ? -0.650 -1.000 -13.154 1.00 93.69 259 ALA A N 1
ATOM 2045 C CA . ALA A 1 259 ? 0.798 -1.179 -13.196 1.00 93.69 259 ALA A CA 1
ATOM 2046 C C . ALA A 1 259 ? 1.399 -0.950 -11.808 1.00 93.69 259 ALA A C 1
ATOM 2048 O O . ALA A 1 259 ? 1.114 0.042 -11.147 1.00 93.69 259 ALA A O 1
ATOM 2049 N N . SER A 1 260 ? 2.269 -1.846 -11.366 1.00 93.00 260 SER A N 1
ATOM 2050 C CA . SER A 1 260 ? 2.849 -1.773 -10.023 1.00 93.00 260 SER A CA 1
ATOM 2051 C C . SER A 1 260 ? 4.160 -1.000 -9.956 1.00 93.00 260 SER A C 1
ATOM 2053 O O . SER A 1 260 ? 4.618 -0.651 -8.874 1.00 93.00 260 SER A O 1
ATOM 2055 N N . HIS A 1 261 ? 4.819 -0.812 -11.098 1.00 95.38 261 HIS A N 1
ATOM 2056 C CA . HIS A 1 261 ? 6.110 -0.147 -11.174 1.00 95.38 261 HIS A CA 1
ATOM 2057 C C . HIS A 1 261 ? 6.234 0.628 -12.483 1.00 95.38 261 HIS A C 1
ATOM 2059 O O . HIS A 1 261 ? 5.740 0.200 -13.531 1.00 95.38 261 HIS A O 1
ATOM 2065 N N . CYS A 1 262 ? 6.878 1.786 -12.399 1.00 95.38 262 CYS A N 1
ATOM 2066 C CA . CYS A 1 262 ? 6.972 2.752 -13.477 1.00 95.38 262 CYS A CA 1
ATOM 2067 C C . CYS A 1 262 ? 8.430 2.930 -13.883 1.00 95.38 262 CYS A C 1
ATOM 2069 O O . CYS A 1 262 ? 9.275 3.266 -13.053 1.00 95.38 262 CYS A O 1
ATOM 2071 N N . THR A 1 263 ? 8.714 2.757 -15.171 1.00 97.88 263 THR A N 1
ATOM 2072 C CA . THR A 1 263 ? 10.044 3.008 -15.732 1.00 97.88 263 THR A CA 1
ATOM 2073 C C . THR A 1 263 ? 9.933 3.830 -17.011 1.00 97.88 263 THR A C 1
ATOM 2075 O O . THR A 1 263 ? 8.884 3.838 -17.660 1.00 97.88 263 THR A O 1
ATOM 2078 N N . MET A 1 264 ? 10.993 4.548 -17.368 1.00 98.38 264 MET A N 1
ATOM 2079 C CA . MET A 1 264 ? 11.010 5.429 -18.537 1.00 98.38 264 MET A CA 1
ATOM 2080 C C . MET A 1 264 ? 12.212 5.110 -19.422 1.00 98.38 264 MET A C 1
ATOM 2082 O O . MET A 1 264 ? 13.308 4.857 -18.926 1.00 98.38 264 MET A O 1
ATOM 2086 N N . ALA A 1 265 ? 12.019 5.149 -20.735 1.00 98.56 265 ALA A N 1
ATOM 2087 C CA . ALA A 1 265 ? 13.107 5.076 -21.698 1.00 98.56 265 ALA A CA 1
ATOM 2088 C C . ALA A 1 265 ? 13.784 6.441 -21.875 1.00 98.56 265 ALA A C 1
ATOM 2090 O O . ALA A 1 265 ? 13.114 7.471 -21.957 1.00 98.56 265 ALA A O 1
ATOM 2091 N N . LEU A 1 266 ? 15.113 6.464 -21.964 1.00 98.56 266 LEU A N 1
ATOM 2092 C CA . LEU A 1 266 ? 15.878 7.690 -22.180 1.00 98.56 266 LEU A CA 1
ATOM 2093 C C . LEU A 1 266 ? 17.121 7.418 -23.031 1.00 98.56 266 LEU A C 1
ATOM 2095 O O . LEU A 1 266 ? 17.933 6.549 -22.700 1.00 98.56 266 LEU A O 1
ATOM 2099 N N . TRP A 1 267 ? 17.268 8.162 -24.127 1.00 98.19 267 TRP A N 1
ATOM 2100 C CA . TRP A 1 267 ? 18.461 8.108 -24.967 1.00 98.19 267 TRP A CA 1
ATOM 2101 C C . TRP A 1 267 ? 19.591 8.959 -24.388 1.00 98.19 267 TRP A C 1
ATOM 2103 O O . TRP A 1 267 ? 19.391 10.106 -23.973 1.00 98.19 267 TRP A O 1
ATOM 2113 N N . TYR A 1 268 ? 20.789 8.388 -24.423 1.00 97.38 268 TYR A N 1
ATOM 2114 C CA . TYR A 1 268 ? 22.069 9.027 -24.145 1.00 97.38 268 TYR A CA 1
ATOM 2115 C C . TYR A 1 268 ? 22.993 8.878 -25.361 1.00 97.38 268 TYR A C 1
ATOM 2117 O O . TYR A 1 268 ? 22.716 8.094 -26.270 1.00 97.38 268 TYR A O 1
ATOM 2125 N N . ASP A 1 269 ? 24.117 9.601 -25.360 1.00 95.69 269 ASP A N 1
ATOM 2126 C CA . ASP A 1 269 ? 25.111 9.566 -26.446 1.00 95.69 269 ASP A CA 1
ATOM 2127 C C . ASP A 1 269 ? 25.642 8.151 -26.740 1.00 95.69 269 ASP A C 1
ATOM 2129 O O . ASP A 1 269 ? 26.068 7.857 -27.858 1.00 95.69 269 ASP A O 1
ATOM 2133 N N . ASP A 1 270 ? 25.638 7.274 -25.735 1.00 96.19 270 ASP A N 1
ATOM 2134 C CA . ASP A 1 270 ? 26.154 5.909 -25.794 1.00 96.19 270 ASP A CA 1
ATOM 2135 C C . ASP A 1 270 ? 25.067 4.829 -25.937 1.00 96.19 270 ASP A C 1
ATOM 2137 O O . ASP A 1 270 ? 25.406 3.653 -26.092 1.00 96.19 270 ASP A O 1
ATOM 2141 N N . GLY A 1 271 ? 23.780 5.196 -25.939 1.00 97.75 271 GLY A N 1
ATOM 2142 C CA . GLY A 1 271 ? 22.684 4.269 -26.225 1.00 97.75 271 GLY A CA 1
ATOM 2143 C C . GLY A 1 271 ? 21.381 4.542 -25.475 1.00 97.75 271 GLY A C 1
ATOM 2144 O O . GLY A 1 271 ? 21.211 5.560 -24.804 1.00 97.75 271 GLY A O 1
ATOM 2145 N N . LEU A 1 272 ? 20.443 3.603 -25.611 1.00 98.62 272 LEU A N 1
ATOM 2146 C CA . LEU A 1 272 ? 19.143 3.632 -24.948 1.00 98.62 272 LEU A CA 1
ATOM 2147 C C . LEU A 1 272 ? 19.216 2.997 -23.558 1.00 98.62 272 LEU A C 1
ATOM 2149 O O . LEU A 1 272 ? 19.721 1.881 -23.393 1.00 98.62 272 LEU A O 1
ATOM 2153 N N . TYR A 1 273 ? 18.631 3.674 -22.577 1.00 98.69 273 TYR A N 1
ATOM 2154 C CA . TYR A 1 273 ? 18.547 3.217 -21.196 1.00 98.69 273 TYR A CA 1
ATOM 2155 C C . TYR A 1 273 ? 17.098 3.179 -20.717 1.00 98.69 273 TYR A C 1
ATOM 2157 O O . TYR A 1 273 ? 16.277 3.992 -21.136 1.00 98.69 273 TYR A O 1
ATOM 2165 N N . ILE A 1 274 ? 16.808 2.261 -19.797 1.00 98.62 274 ILE A N 1
ATOM 2166 C CA . ILE A 1 274 ? 15.636 2.345 -18.926 1.00 98.62 274 ILE A CA 1
ATOM 2167 C C . ILE A 1 274 ? 16.078 2.964 -17.605 1.00 98.62 274 ILE A C 1
ATOM 2169 O O . ILE A 1 274 ? 17.063 2.523 -17.005 1.00 98.62 274 ILE A O 1
ATOM 2173 N N . VAL A 1 275 ? 15.365 4.001 -17.176 1.00 98.50 275 VAL A N 1
ATOM 2174 C CA . VAL A 1 275 ? 15.593 4.714 -15.918 1.00 98.50 275 VAL A CA 1
ATOM 2175 C C . VAL A 1 275 ? 14.460 4.394 -14.950 1.00 98.50 275 VAL A C 1
ATOM 2177 O O . VAL A 1 275 ? 13.285 4.375 -15.331 1.00 98.50 275 VAL A O 1
ATOM 2180 N N . GLU A 1 276 ? 14.807 4.094 -13.702 1.00 97.50 276 GLU A N 1
ATOM 2181 C CA . GLU A 1 276 ? 13.844 3.632 -12.700 1.00 97.50 276 GLU A CA 1
ATOM 2182 C C . GLU A 1 276 ? 14.331 3.870 -11.267 1.00 97.50 276 GLU A C 1
ATOM 2184 O O . GLU A 1 276 ? 15.523 4.056 -11.024 1.00 97.50 276 GLU A O 1
ATOM 2189 N N . SER A 1 277 ? 13.398 3.806 -10.317 1.00 95.62 277 SER A N 1
ATOM 2190 C CA . SER A 1 277 ? 13.667 3.685 -8.882 1.00 95.62 277 SER A CA 1
ATOM 2191 C C . SER A 1 277 ? 13.124 2.346 -8.404 1.00 95.62 277 SER A C 1
ATOM 2193 O O . SER A 1 277 ? 11.929 2.108 -8.533 1.00 95.62 277 SER A O 1
ATOM 2195 N N . THR A 1 278 ? 13.960 1.456 -7.875 1.00 92.12 278 THR A N 1
ATOM 2196 C CA . THR A 1 278 ? 13.515 0.124 -7.423 1.00 92.12 278 THR A CA 1
ATOM 2197 C C . THR A 1 278 ? 14.354 -0.371 -6.255 1.00 92.12 278 THR A C 1
ATOM 2199 O O . THR A 1 278 ? 15.511 0.003 -6.119 1.00 92.12 278 THR A O 1
ATOM 2202 N N . ASP A 1 279 ? 13.777 -1.202 -5.395 1.00 88.06 279 ASP A N 1
ATOM 2203 C CA . ASP A 1 279 ? 14.481 -1.854 -4.281 1.00 88.06 279 ASP A CA 1
ATOM 2204 C C . ASP A 1 279 ? 13.992 -3.295 -4.086 1.00 88.06 279 ASP A C 1
ATOM 2206 O O . ASP A 1 279 ? 13.968 -3.843 -2.985 1.00 88.06 279 ASP A O 1
ATOM 2210 N N . GLY A 1 280 ? 13.547 -3.921 -5.179 1.00 83.81 280 GLY A N 1
ATOM 2211 C CA . GLY A 1 280 ? 13.153 -5.321 -5.154 1.00 83.81 280 GLY A CA 1
ATOM 2212 C C . GLY A 1 280 ? 14.354 -6.196 -4.803 1.00 83.81 280 GLY A C 1
ATOM 2213 O O . GLY A 1 280 ? 15.367 -6.159 -5.493 1.00 83.81 280 GLY A O 1
ATOM 2214 N N . TRP A 1 281 ? 14.225 -7.047 -3.782 1.00 80.81 281 TRP A N 1
ATOM 2215 C CA . TRP A 1 281 ? 15.271 -7.999 -3.360 1.00 80.81 281 TRP A CA 1
ATOM 2216 C C . TRP A 1 281 ? 15.750 -8.927 -4.496 1.00 80.81 281 TRP A C 1
ATOM 2218 O O . TRP A 1 281 ? 16.837 -9.496 -4.450 1.00 80.81 281 TRP A O 1
ATOM 2228 N N . TYR A 1 282 ? 14.909 -9.089 -5.513 1.00 81.88 282 TYR A N 1
ATOM 2229 C CA . TYR A 1 282 ? 15.118 -9.888 -6.712 1.00 81.88 282 TYR A CA 1
ATOM 2230 C C . TYR A 1 282 ? 15.807 -9.138 -7.859 1.00 81.88 282 TYR A C 1
ATOM 2232 O O . TYR A 1 282 ? 16.095 -9.749 -8.896 1.00 81.88 282 TYR A O 1
ATOM 2240 N N . TRP A 1 283 ? 15.978 -7.823 -7.723 1.00 87.50 283 TRP A N 1
ATOM 2241 C CA . TRP A 1 283 ? 16.528 -6.933 -8.735 1.00 87.50 283 TRP A CA 1
ATOM 2242 C C . TRP A 1 283 ? 18.013 -6.677 -8.439 1.00 87.50 283 TRP A C 1
ATOM 2244 O O . TRP A 1 283 ? 18.398 -6.552 -7.278 1.00 87.50 283 TRP A O 1
ATOM 2254 N N . PRO A 1 284 ? 18.893 -6.631 -9.453 1.00 87.38 284 PRO A N 1
ATOM 2255 C CA . PRO A 1 284 ? 20.339 -6.650 -9.220 1.00 87.38 284 PRO A CA 1
ATOM 2256 C C . PRO A 1 284 ? 20.913 -5.342 -8.667 1.00 87.38 284 PRO A C 1
ATOM 2258 O O . PRO A 1 284 ? 22.067 -5.309 -8.242 1.00 87.38 284 PRO A O 1
ATOM 2261 N N . THR A 1 285 ? 20.177 -4.239 -8.737 1.00 88.50 285 THR A N 1
ATOM 2262 C CA . THR A 1 285 ? 20.658 -2.916 -8.328 1.00 88.50 285 THR A CA 1
ATOM 2263 C C . THR A 1 285 ? 19.495 -2.150 -7.716 1.00 88.50 285 THR A C 1
ATOM 2265 O O . THR A 1 285 ? 18.437 -2.076 -8.326 1.00 88.50 285 THR A O 1
ATOM 2268 N N . GLY A 1 286 ? 19.670 -1.634 -6.500 1.00 90.44 286 GLY A N 1
ATOM 2269 C CA . GLY A 1 286 ? 18.649 -0.858 -5.795 1.00 90.44 286 GLY A CA 1
ATOM 2270 C C . GLY A 1 286 ? 18.836 0.653 -5.954 1.00 90.44 286 GLY A C 1
ATOM 2271 O O . GLY A 1 286 ? 19.914 1.120 -6.328 1.00 90.44 286 GLY A O 1
ATOM 2272 N N . GLY A 1 287 ? 17.797 1.412 -5.616 1.00 93.75 287 GLY A N 1
ATOM 2273 C CA . GLY A 1 287 ? 17.743 2.867 -5.719 1.00 93.75 287 GLY A CA 1
ATOM 2274 C C . GLY A 1 287 ? 17.389 3.374 -7.117 1.00 93.75 287 GLY A C 1
ATOM 2275 O O . GLY A 1 287 ? 16.876 2.639 -7.965 1.00 93.75 287 GLY A O 1
ATOM 2276 N N . ILE A 1 288 ? 17.648 4.664 -7.332 1.00 96.25 288 ILE A N 1
ATOM 2277 C CA . ILE A 1 288 ? 17.483 5.317 -8.632 1.00 96.25 288 ILE A CA 1
ATOM 2278 C C . ILE A 1 288 ? 18.673 4.970 -9.525 1.00 96.25 288 ILE A C 1
ATOM 2280 O O . ILE A 1 288 ? 19.831 5.185 -9.154 1.00 96.25 288 ILE A O 1
ATOM 2284 N N . GLN A 1 289 ? 18.385 4.448 -10.712 1.00 96.62 289 GLN A N 1
ATOM 2285 C CA . GLN A 1 289 ? 19.386 3.916 -11.628 1.00 96.62 289 GLN A CA 1
ATOM 2286 C C . GLN A 1 289 ? 19.006 4.126 -13.093 1.00 96.62 289 GLN A C 1
ATOM 2288 O O . GLN A 1 289 ? 17.853 4.400 -13.430 1.00 96.62 289 GLN A O 1
ATOM 2293 N N . LYS A 1 290 ? 19.993 3.912 -13.965 1.00 97.25 290 LYS A N 1
ATOM 2294 C CA . LYS A 1 290 ? 19.798 3.711 -15.398 1.00 97.25 290 LYS A CA 1
ATOM 2295 C C . LYS A 1 290 ? 20.471 2.410 -15.822 1.00 97.25 290 LYS A C 1
ATOM 2297 O O . LYS A 1 290 ? 21.622 2.162 -15.460 1.00 97.25 290 LYS A O 1
ATOM 2302 N N . THR A 1 291 ? 19.773 1.604 -16.608 1.00 98.19 291 THR A N 1
ATOM 2303 C CA . THR A 1 291 ? 20.260 0.308 -17.094 1.00 98.19 291 THR A CA 1
ATOM 2304 C C . THR A 1 291 ? 20.140 0.265 -18.617 1.00 98.19 291 THR A C 1
ATOM 2306 O O . THR A 1 291 ? 19.075 0.619 -19.127 1.00 98.19 291 THR A O 1
ATOM 2309 N N . PRO A 1 292 ? 21.184 -0.150 -19.369 1.00 98.31 292 PRO A N 1
ATOM 2310 C CA . PRO A 1 292 ? 21.090 -0.274 -20.824 1.00 98.31 292 PRO A CA 1
ATOM 2311 C C . PRO A 1 292 ? 19.878 -1.116 -21.227 1.00 98.31 292 PRO A C 1
ATOM 2313 O O . PRO A 1 292 ? 19.660 -2.182 -20.652 1.00 98.31 292 PRO A O 1
ATOM 2316 N N . TYR A 1 293 ? 19.106 -0.676 -22.219 1.00 98.19 293 TYR A N 1
ATOM 2317 C CA . TYR A 1 293 ? 17.800 -1.261 -22.551 1.00 98.19 293 TYR A CA 1
ATOM 2318 C C . TYR A 1 293 ? 17.831 -2.786 -22.712 1.00 98.19 293 TYR A C 1
ATOM 2320 O O . TYR A 1 293 ? 17.060 -3.494 -22.065 1.00 98.19 293 TYR A O 1
ATOM 2328 N N . LYS A 1 294 ? 18.772 -3.320 -23.502 1.00 96.75 294 LYS A N 1
ATOM 2329 C CA . LYS A 1 294 ? 18.901 -4.776 -23.705 1.00 96.75 294 LYS A CA 1
ATOM 2330 C C . LYS A 1 294 ? 19.167 -5.522 -22.399 1.00 96.75 294 LYS A C 1
ATOM 2332 O O . LYS A 1 294 ? 18.548 -6.549 -22.141 1.00 96.75 294 LYS A O 1
ATOM 2337 N N . GLN A 1 295 ? 20.047 -4.976 -21.561 1.00 96.50 295 GLN A N 1
ATOM 2338 C CA . GLN A 1 295 ? 20.342 -5.536 -20.245 1.00 96.50 295 GLN A CA 1
ATOM 2339 C C . GLN A 1 295 ? 19.109 -5.476 -19.334 1.00 96.50 295 GLN A C 1
ATOM 2341 O O . GLN A 1 295 ? 18.832 -6.440 -18.621 1.00 96.50 295 GLN A O 1
ATOM 2346 N N . TRP A 1 296 ? 18.360 -4.373 -19.361 1.00 97.25 296 TRP A N 1
ATOM 2347 C CA . TRP A 1 296 ? 17.141 -4.219 -18.573 1.00 97.25 296 TRP A CA 1
ATOM 2348 C C . TRP A 1 296 ? 16.074 -5.237 -18.994 1.00 97.25 296 TRP A C 1
ATOM 2350 O O . TRP A 1 296 ? 15.510 -5.909 -18.136 1.00 97.25 296 TRP A O 1
ATOM 2360 N N . MET A 1 297 ? 15.866 -5.455 -20.298 1.00 96.00 297 MET A N 1
ATOM 2361 C CA . MET A 1 297 ? 14.925 -6.468 -20.800 1.00 96.00 297 MET A CA 1
ATOM 2362 C C . MET A 1 297 ? 15.304 -7.891 -20.351 1.00 96.00 297 MET A C 1
ATOM 2364 O O . MET A 1 297 ? 14.434 -8.665 -19.952 1.00 96.00 297 MET A O 1
ATOM 2368 N N . GLU A 1 298 ? 16.597 -8.235 -20.344 1.00 93.19 298 GLU A N 1
ATOM 2369 C CA . GLU A 1 298 ? 17.086 -9.518 -19.812 1.00 93.19 298 GLU A CA 1
ATOM 2370 C C . GLU A 1 298 ? 16.898 -9.643 -18.288 1.00 93.19 298 GLU A C 1
ATOM 2372 O O . GLU A 1 298 ? 16.675 -10.737 -17.762 1.00 93.19 298 GLU A O 1
ATOM 2377 N N . GLN A 1 299 ? 17.023 -8.542 -17.543 1.00 93.00 299 GLN A N 1
ATOM 2378 C CA . GLN A 1 299 ? 16.741 -8.507 -16.105 1.00 93.00 299 GLN A CA 1
ATOM 2379 C C . GLN A 1 299 ? 15.239 -8.659 -15.830 1.00 93.00 299 GLN A C 1
ATOM 2381 O O . GLN A 1 299 ? 14.865 -9.488 -14.999 1.00 93.00 299 GLN A O 1
ATOM 2386 N N . ALA A 1 300 ? 14.395 -7.941 -16.573 1.00 93.19 300 ALA A N 1
ATOM 2387 C CA . ALA A 1 300 ? 12.939 -7.996 -16.490 1.00 93.19 300 ALA A CA 1
ATOM 2388 C C . ALA A 1 300 ? 12.412 -9.414 -16.758 1.00 93.19 300 ALA A C 1
ATOM 2390 O O . ALA A 1 300 ? 11.629 -9.944 -15.969 1.00 93.19 300 ALA A O 1
ATOM 2391 N N . GLU A 1 301 ? 12.914 -10.079 -17.803 1.00 91.12 301 GLU A N 1
ATOM 2392 C CA . GLU A 1 301 ? 12.556 -11.468 -18.112 1.00 91.12 301 GLU A CA 1
ATOM 2393 C C . GLU A 1 301 ? 12.933 -12.420 -16.964 1.00 91.12 301 GLU A C 1
ATOM 2395 O O . GLU A 1 301 ? 12.123 -13.244 -16.538 1.00 91.12 301 GLU A O 1
ATOM 2400 N N . ARG A 1 302 ? 14.132 -12.273 -16.383 1.00 89.06 302 ARG A N 1
ATOM 2401 C CA . ARG A 1 302 ? 14.559 -13.091 -15.231 1.00 89.06 302 ARG A CA 1
ATOM 2402 C C . ARG A 1 302 ? 13.753 -12.822 -13.960 1.00 89.06 302 ARG A C 1
ATOM 2404 O O . ARG A 1 302 ? 13.610 -13.728 -13.139 1.00 89.06 302 ARG A O 1
ATOM 2411 N N . ALA A 1 303 ? 13.240 -11.607 -13.794 1.00 89.38 303 ALA A N 1
ATOM 2412 C CA . ALA A 1 303 ? 12.403 -11.209 -12.666 1.00 89.38 303 ALA A CA 1
ATOM 2413 C C . ALA A 1 303 ? 10.913 -11.548 -12.856 1.00 89.38 303 ALA A C 1
ATOM 2415 O O . ALA A 1 303 ? 10.111 -11.222 -11.983 1.00 89.38 303 ALA A O 1
ATOM 2416 N N . SER A 1 304 ? 10.540 -12.218 -13.957 1.00 91.38 304 SER A N 1
ATOM 2417 C CA . SER A 1 304 ? 9.139 -12.529 -14.301 1.00 91.38 304 SER A CA 1
ATOM 2418 C C . SER A 1 304 ? 8.265 -11.275 -14.424 1.00 91.38 304 SER A C 1
ATOM 2420 O O . SER A 1 304 ? 7.123 -11.250 -13.969 1.00 91.38 304 SER A O 1
ATOM 2422 N N . TYR A 1 305 ? 8.819 -10.206 -14.999 1.00 93.50 305 TYR A N 1
ATOM 2423 C CA . TYR A 1 305 ? 8.066 -8.988 -15.266 1.00 93.50 305 TYR A CA 1
ATOM 2424 C C . TYR A 1 305 ? 7.161 -9.146 -16.487 1.00 93.50 305 TYR A C 1
ATOM 2426 O O . TYR A 1 305 ? 7.588 -9.569 -17.562 1.00 93.50 305 TYR A O 1
ATOM 2434 N N . TYR A 1 306 ? 5.930 -8.682 -16.331 1.00 94.06 306 TYR A N 1
ATOM 2435 C CA . TYR A 1 306 ? 5.041 -8.310 -17.415 1.00 94.06 306 TYR A CA 1
ATOM 2436 C C . TYR A 1 306 ? 5.321 -6.850 -17.756 1.00 94.06 306 TYR A C 1
ATOM 2438 O O . TYR A 1 306 ? 5.039 -5.957 -16.958 1.00 94.06 306 TYR A O 1
ATOM 2446 N N . VAL A 1 307 ? 5.893 -6.607 -18.933 1.00 95.56 307 VAL A N 1
ATOM 2447 C CA . VAL A 1 307 ? 6.262 -5.263 -19.390 1.00 95.56 307 VAL A CA 1
ATOM 2448 C C . VAL A 1 307 ? 5.408 -4.890 -20.591 1.00 95.56 307 VAL A C 1
ATOM 2450 O O . VAL A 1 307 ? 5.290 -5.671 -21.537 1.00 95.56 307 VAL A O 1
ATOM 2453 N N . SER A 1 308 ? 4.835 -3.688 -20.575 1.00 94.56 308 SER A N 1
ATOM 2454 C CA . SER A 1 308 ? 4.264 -3.071 -21.780 1.00 94.56 308 SER A CA 1
ATOM 2455 C C . SER A 1 308 ? 5.117 -1.880 -22.212 1.00 94.56 308 SER A C 1
ATOM 2457 O O . SER A 1 308 ? 5.794 -1.280 -21.389 1.00 94.56 308 SER A O 1
ATOM 2459 N N . HIS A 1 309 ? 5.084 -1.530 -23.498 1.00 96.75 309 HIS A N 1
ATOM 2460 C CA . HIS A 1 309 ? 5.673 -0.293 -24.026 1.00 96.75 309 HIS A CA 1
ATOM 2461 C C . HIS A 1 309 ? 4.539 0.641 -24.423 1.00 96.75 309 HIS A C 1
ATOM 2463 O O . HIS A 1 309 ? 3.703 0.282 -25.253 1.00 96.75 309 HIS A O 1
ATOM 2469 N N . LEU A 1 310 ? 4.499 1.816 -23.802 1.00 96.88 310 LEU A N 1
ATOM 2470 C CA . LEU A 1 310 ? 3.506 2.855 -24.037 1.00 96.88 310 LEU A CA 1
ATOM 2471 C C . LEU A 1 310 ? 4.222 4.112 -24.554 1.00 96.88 310 LEU A C 1
ATOM 2473 O O . LEU A 1 310 ? 4.753 4.890 -23.755 1.00 96.88 310 LEU A O 1
ATOM 2477 N N . PRO A 1 311 ? 4.274 4.318 -25.883 1.00 97.50 311 PRO A N 1
ATOM 2478 C CA . PRO A 1 311 ? 4.890 5.506 -26.450 1.00 97.50 311 PRO A CA 1
ATOM 2479 C C . PRO A 1 311 ? 4.139 6.776 -26.057 1.00 97.50 311 PRO A C 1
ATOM 2481 O O . PRO A 1 311 ? 2.905 6.786 -26.013 1.00 97.50 311 PRO A O 1
ATOM 2484 N N . LEU A 1 312 ? 4.868 7.877 -25.867 1.00 96.38 312 LEU A N 1
ATOM 2485 C CA . LEU A 1 312 ? 4.231 9.189 -25.733 1.00 96.38 312 LEU A CA 1
ATOM 2486 C C . LEU A 1 312 ? 3.457 9.531 -27.010 1.00 96.38 312 LEU A C 1
ATOM 2488 O O . LEU A 1 312 ? 3.991 9.367 -28.113 1.00 96.38 312 LEU A O 1
ATOM 2492 N N . ASN A 1 313 ? 2.237 10.053 -26.868 1.00 96.00 313 ASN A N 1
ATOM 2493 C CA . ASN A 1 313 ? 1.514 10.627 -28.002 1.00 96.00 313 ASN A CA 1
ATOM 2494 C C . ASN A 1 313 ? 2.267 11.861 -28.549 1.00 96.00 313 ASN A C 1
ATOM 2496 O O . ASN A 1 313 ? 3.177 12.384 -27.902 1.00 96.00 313 ASN A O 1
ATOM 2500 N N . GLU A 1 314 ? 1.909 12.321 -29.749 1.00 96.44 314 GLU A N 1
ATOM 2501 C CA . GLU A 1 314 ? 2.630 13.410 -30.427 1.00 96.44 314 GLU A CA 1
ATOM 2502 C C . GLU A 1 314 ? 2.671 14.711 -29.610 1.00 96.44 314 GLU A C 1
ATOM 2504 O O . GLU A 1 314 ? 3.706 15.374 -29.567 1.00 96.44 314 GLU A O 1
ATOM 2509 N N . GLU A 1 315 ? 1.578 15.053 -28.924 1.00 96.12 315 GLU A N 1
ATOM 2510 C CA . GLU A 1 315 ? 1.467 16.274 -28.122 1.00 96.12 315 GLU A CA 1
ATOM 2511 C C . GLU A 1 315 ? 2.376 16.229 -26.888 1.00 96.12 315 GLU A C 1
ATOM 2513 O O . GLU A 1 315 ? 3.185 17.133 -26.676 1.00 96.12 315 GLU A O 1
ATOM 2518 N N . THR A 1 316 ? 2.299 15.162 -26.090 1.00 95.06 316 THR A N 1
ATOM 2519 C CA . THR A 1 316 ? 3.153 14.983 -24.907 1.00 95.06 316 THR A CA 1
ATOM 2520 C C . THR A 1 316 ? 4.625 14.908 -25.302 1.00 95.06 316 THR A C 1
ATOM 2522 O O . THR A 1 316 ? 5.478 15.476 -24.626 1.00 95.06 316 THR A O 1
ATOM 2525 N N . ARG A 1 317 ? 4.926 14.264 -26.433 1.00 95.81 317 ARG A N 1
ATOM 2526 C CA . ARG A 1 317 ? 6.285 14.138 -26.964 1.00 95.81 317 ARG A CA 1
ATOM 2527 C C . ARG A 1 317 ? 6.874 15.474 -27.397 1.00 95.81 317 ARG A C 1
ATOM 2529 O O . ARG A 1 317 ? 8.038 15.727 -27.116 1.00 95.81 317 ARG A O 1
ATOM 2536 N N . ALA A 1 318 ? 6.087 16.340 -28.034 1.00 96.00 318 ALA A N 1
ATOM 2537 C CA . ALA A 1 318 ? 6.543 17.675 -28.423 1.00 96.00 318 ALA A CA 1
ATOM 2538 C C . ALA A 1 318 ? 6.934 18.548 -27.216 1.00 96.00 318 ALA A C 1
ATOM 2540 O O . ALA A 1 318 ? 7.752 19.456 -27.358 1.00 96.00 318 ALA A O 1
ATOM 2541 N N . ASN A 1 319 ? 6.372 18.257 -26.039 1.00 95.25 319 ASN A N 1
ATOM 2542 C CA . ASN A 1 319 ? 6.659 18.961 -24.791 1.00 95.25 319 ASN A CA 1
ATOM 2543 C C . ASN A 1 319 ? 7.761 18.295 -23.946 1.00 95.25 319 ASN A C 1
ATOM 2545 O O . ASN A 1 319 ? 8.160 18.859 -22.926 1.00 95.25 319 ASN A O 1
ATOM 2549 N N . PHE A 1 320 ? 8.247 17.110 -24.329 1.00 95.69 320 PHE A N 1
ATOM 2550 C CA . PHE A 1 320 ? 9.259 16.386 -23.565 1.00 95.69 320 PHE A CA 1
ATOM 2551 C C . PHE A 1 320 ? 10.656 16.974 -23.809 1.00 95.69 320 PHE A C 1
ATOM 2553 O O . PHE A 1 320 ? 11.186 16.939 -24.919 1.00 95.69 320 PHE A O 1
ATOM 2560 N N . ASP A 1 321 ? 11.263 17.512 -22.752 1.00 97.06 321 ASP A N 1
ATOM 2561 C CA . ASP A 1 321 ? 12.601 18.104 -22.782 1.00 97.06 321 ASP A CA 1
ATOM 2562 C C . ASP A 1 321 ? 13.643 17.054 -22.370 1.00 97.06 321 ASP A C 1
ATOM 2564 O O . ASP A 1 321 ? 13.866 16.797 -21.183 1.00 97.06 321 ASP A O 1
ATOM 2568 N N . GLU A 1 322 ? 14.264 16.414 -23.363 1.00 96.25 322 GLU A N 1
ATOM 2569 C CA . GLU A 1 322 ? 15.201 15.316 -23.112 1.00 96.25 322 GLU A CA 1
ATOM 2570 C C . GLU A 1 322 ? 16.435 15.736 -22.305 1.00 96.25 322 GLU A C 1
ATOM 2572 O O . GLU A 1 322 ? 16.930 14.956 -21.489 1.00 96.25 322 GLU A O 1
ATOM 2577 N N . ASP A 1 323 ? 16.941 16.954 -22.518 1.00 96.56 323 ASP A N 1
ATOM 2578 C CA . ASP A 1 323 ? 18.128 17.449 -21.818 1.00 96.56 323 ASP A CA 1
ATOM 2579 C C . ASP A 1 323 ? 17.837 17.635 -20.331 1.00 96.56 323 ASP A C 1
ATOM 2581 O O . ASP A 1 323 ? 18.632 17.215 -19.482 1.00 96.56 323 ASP A O 1
ATOM 2585 N N . LYS A 1 324 ? 16.671 18.199 -19.998 1.00 97.38 324 LYS A N 1
ATOM 2586 C CA . LYS A 1 324 ? 16.232 18.309 -18.601 1.00 97.38 324 LYS A CA 1
ATOM 2587 C C . LYS A 1 324 ? 15.947 16.951 -17.979 1.00 97.38 324 LYS A C 1
ATOM 2589 O O . LYS A 1 324 ? 16.342 16.733 -16.837 1.00 97.38 324 LYS A O 1
ATOM 2594 N N . ALA A 1 325 ? 15.320 16.034 -18.714 1.00 96.88 325 ALA A N 1
ATOM 2595 C CA . ALA A 1 325 ? 15.070 14.681 -18.223 1.00 96.88 325 ALA A CA 1
ATOM 2596 C C . ALA A 1 325 ? 16.384 13.956 -17.888 1.00 96.88 325 ALA A C 1
ATOM 2598 O O . ALA A 1 325 ? 16.517 13.396 -16.799 1.00 96.88 325 ALA A O 1
ATOM 2599 N N . ARG A 1 326 ? 17.391 14.035 -18.770 1.00 97.19 326 ARG A N 1
ATOM 2600 C CA . ARG A 1 326 ? 18.739 13.509 -18.497 1.00 97.19 326 ARG A CA 1
ATOM 2601 C C . ARG A 1 326 ? 19.359 14.173 -17.275 1.00 97.19 326 ARG A C 1
ATOM 2603 O O . ARG A 1 326 ? 19.831 13.466 -16.391 1.00 97.19 326 ARG A O 1
ATOM 2610 N N . ALA A 1 327 ? 19.331 15.503 -17.189 1.00 97.38 327 ALA A N 1
ATOM 2611 C CA . ALA A 1 327 ? 19.897 16.224 -16.050 1.00 97.38 327 ALA A CA 1
ATOM 2612 C C . ALA A 1 327 ? 19.248 15.818 -14.713 1.00 97.38 327 ALA A C 1
ATOM 2614 O O . ALA A 1 327 ? 19.960 15.605 -13.730 1.00 97.38 327 ALA A O 1
ATOM 2615 N N . PHE A 1 328 ? 17.921 15.657 -14.692 1.00 96.19 328 PHE A N 1
ATOM 2616 C CA . PHE A 1 328 ? 17.181 15.182 -13.524 1.00 96.19 328 PHE A CA 1
ATOM 2617 C C . PHE A 1 328 ? 17.607 13.767 -13.122 1.00 96.19 328 PHE A C 1
ATOM 2619 O O . PHE A 1 328 ? 17.984 13.546 -11.971 1.00 96.19 328 PHE A O 1
ATOM 2626 N N . VAL A 1 329 ? 17.601 12.822 -14.071 1.00 96.25 329 VAL A N 1
ATOM 2627 C CA . VAL A 1 329 ? 17.985 11.428 -13.804 1.00 96.25 329 VAL A CA 1
ATOM 2628 C C . VAL A 1 329 ? 19.420 11.354 -13.289 1.00 96.25 329 VAL A C 1
ATOM 2630 O O . VAL A 1 329 ? 19.653 10.736 -12.255 1.00 96.25 329 VAL A O 1
ATOM 2633 N N . GLU A 1 330 ? 20.377 12.011 -13.948 1.00 96.31 330 GLU A N 1
ATOM 2634 C CA . GLU A 1 330 ? 21.787 11.984 -13.533 1.00 96.31 330 GLU A CA 1
ATOM 2635 C C . GLU A 1 330 ? 21.993 12.526 -12.116 1.00 96.31 330 GLU A C 1
ATOM 2637 O O . GLU A 1 330 ? 22.765 11.958 -11.346 1.00 96.31 330 GLU A O 1
ATOM 2642 N N . GLY A 1 331 ? 21.283 13.593 -11.742 1.00 96.69 331 GLY A N 1
ATOM 2643 C CA . GLY A 1 331 ? 21.363 14.133 -10.386 1.00 96.69 331 GLY A CA 1
ATOM 2644 C C . GLY A 1 331 ? 20.676 13.262 -9.327 1.00 96.69 331 GLY A C 1
ATOM 2645 O O . GLY A 1 331 ? 20.980 13.399 -8.139 1.00 96.69 331 GLY A O 1
ATOM 2646 N N . ALA A 1 332 ? 19.785 12.360 -9.742 1.00 95.75 332 ALA A N 1
ATOM 2647 C CA . ALA A 1 332 ? 19.047 11.456 -8.867 1.00 95.75 332 ALA A CA 1
ATOM 2648 C C . ALA A 1 332 ? 19.681 10.058 -8.738 1.00 95.75 332 ALA A C 1
ATOM 2650 O O . ALA A 1 332 ? 19.401 9.360 -7.763 1.00 95.75 332 ALA A O 1
ATOM 2651 N N . ILE A 1 333 ? 20.537 9.635 -9.678 1.00 96.00 333 ILE A N 1
ATOM 2652 C CA . ILE A 1 333 ? 21.187 8.314 -9.646 1.00 96.00 333 ILE A CA 1
ATOM 2653 C C . ILE A 1 333 ? 21.912 8.085 -8.310 1.00 96.00 333 ILE A C 1
ATOM 2655 O O . ILE A 1 333 ? 22.667 8.925 -7.818 1.00 96.00 333 ILE A O 1
ATOM 2659 N N . GLY A 1 334 ? 21.692 6.906 -7.726 1.00 92.94 334 GLY A N 1
ATOM 2660 C CA . GLY A 1 334 ? 22.272 6.494 -6.448 1.00 92.94 334 GLY A CA 1
ATOM 2661 C C . GLY A 1 334 ? 21.504 6.972 -5.213 1.00 92.94 334 GLY A C 1
ATOM 2662 O O . GLY A 1 334 ? 21.849 6.563 -4.102 1.00 92.94 334 GLY A O 1
ATOM 2663 N N . LEU A 1 335 ? 20.459 7.794 -5.370 1.00 93.88 335 LEU A N 1
ATOM 2664 C CA . LEU A 1 335 ? 19.512 8.043 -4.285 1.00 93.88 335 LEU A CA 1
ATOM 2665 C C . LEU A 1 335 ? 18.732 6.758 -3.948 1.00 93.88 335 LEU A C 1
ATOM 2667 O O . LEU A 1 335 ? 18.467 5.940 -4.836 1.00 93.88 335 LEU A O 1
ATOM 2671 N N . PRO A 1 336 ? 18.365 6.560 -2.669 1.00 90.94 336 PRO A N 1
ATOM 2672 C CA . PRO A 1 336 ? 17.617 5.385 -2.243 1.00 90.94 336 PRO A CA 1
ATOM 2673 C C . PRO A 1 336 ? 16.189 5.387 -2.799 1.00 90.94 336 PRO A C 1
ATOM 2675 O O . PRO A 1 336 ? 15.664 6.413 -3.234 1.00 90.94 336 PRO A O 1
ATOM 2678 N N . TYR A 1 337 ? 15.541 4.226 -2.729 1.00 90.88 337 TYR A N 1
ATOM 2679 C CA . TYR A 1 337 ? 14.140 4.082 -3.104 1.00 90.88 337 TYR A CA 1
ATOM 2680 C C . TYR A 1 337 ? 13.209 4.930 -2.225 1.00 90.88 337 TYR A C 1
ATOM 2682 O O . TYR A 1 337 ? 13.437 5.120 -1.026 1.00 90.88 337 TYR A O 1
ATOM 2690 N N . GLY A 1 338 ? 12.142 5.441 -2.838 1.00 88.38 338 GLY A N 1
ATOM 2691 C CA . GLY A 1 338 ? 11.234 6.438 -2.269 1.00 88.38 338 GLY A CA 1
ATOM 2692 C C . GLY A 1 338 ? 10.219 5.903 -1.254 1.00 88.38 338 GLY A C 1
ATOM 2693 O O . GLY A 1 338 ? 9.052 6.279 -1.331 1.00 88.38 338 GLY A O 1
ATOM 2694 N N . TYR A 1 339 ? 10.630 5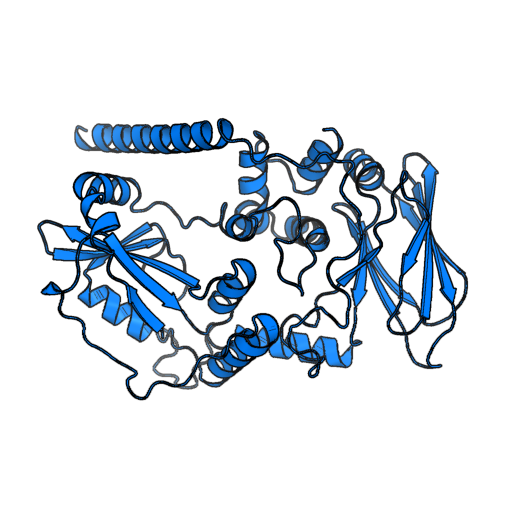.063 -0.295 1.00 87.38 339 TYR A N 1
ATOM 2695 C CA . TYR A 1 339 ? 9.725 4.463 0.705 1.00 87.38 339 TYR A CA 1
ATOM 2696 C C . TYR A 1 339 ? 8.856 5.492 1.447 1.00 87.38 339 TYR A C 1
ATOM 2698 O O . TYR A 1 339 ? 7.672 5.254 1.667 1.00 87.38 339 TYR A O 1
ATOM 2706 N N . HIS A 1 340 ? 9.410 6.672 1.735 1.00 85.75 340 HIS A N 1
ATOM 2707 C CA . HIS A 1 340 ? 8.738 7.752 2.465 1.00 85.75 340 HIS A CA 1
ATOM 2708 C C . HIS A 1 340 ? 7.542 8.378 1.727 1.00 85.75 340 HIS A C 1
ATOM 2710 O O . HIS A 1 340 ? 6.799 9.155 2.324 1.00 85.75 340 HIS A O 1
ATOM 2716 N N . ASN A 1 341 ? 7.358 8.076 0.438 1.00 84.56 341 ASN A N 1
ATOM 2717 C CA . ASN A 1 341 ? 6.196 8.484 -0.356 1.00 84.56 341 ASN A CA 1
ATOM 2718 C C . ASN A 1 341 ? 5.336 7.301 -0.812 1.00 84.56 341 ASN A C 1
ATOM 2720 O O . ASN A 1 341 ? 4.279 7.522 -1.392 1.00 84.56 341 ASN A O 1
ATOM 2724 N N . PHE A 1 342 ? 5.756 6.064 -0.542 1.00 85.75 342 PHE A N 1
ATOM 2725 C CA . PHE A 1 342 ? 5.134 4.866 -1.098 1.00 85.75 342 PHE A CA 1
ATOM 2726 C C . PHE A 1 342 ? 3.659 4.728 -0.697 1.00 85.75 342 PHE A C 1
ATOM 2728 O O . PHE A 1 342 ? 2.795 4.665 -1.565 1.00 85.75 342 PHE A O 1
ATOM 2735 N N . ILE A 1 343 ? 3.362 4.747 0.608 1.00 84.88 343 ILE A N 1
ATOM 2736 C CA . ILE A 1 343 ? 1.984 4.607 1.118 1.00 84.88 343 ILE A CA 1
ATOM 2737 C C . ILE A 1 343 ? 1.161 5.864 0.833 1.00 84.88 343 ILE A C 1
ATOM 2739 O O . ILE A 1 343 ? -0.029 5.783 0.559 1.00 84.88 343 ILE A O 1
ATOM 2743 N N . TYR A 1 344 ? 1.800 7.034 0.826 1.00 85.50 344 TYR A N 1
ATOM 2744 C CA . TYR A 1 344 ? 1.121 8.288 0.498 1.00 85.50 344 TYR A CA 1
ATOM 2745 C C . TYR A 1 344 ? 0.684 8.365 -0.962 1.00 85.50 344 TYR A C 1
ATOM 2747 O O . TYR A 1 344 ? -0.217 9.134 -1.265 1.00 85.50 344 TYR A O 1
ATOM 2755 N N . GLY A 1 345 ? 1.267 7.557 -1.853 1.00 83.75 345 GLY A N 1
ATOM 2756 C CA . GLY A 1 345 ? 0.773 7.399 -3.220 1.00 83.75 345 GLY A CA 1
ATOM 2757 C C . GLY A 1 345 ? -0.607 6.739 -3.306 1.00 83.75 345 GLY A C 1
ATOM 2758 O O . GLY A 1 345 ? -1.190 6.725 -4.383 1.00 83.75 345 GLY A O 1
ATOM 2759 N N . TRP A 1 346 ? -1.126 6.185 -2.206 1.00 85.81 346 TRP A N 1
ATOM 2760 C CA . TRP A 1 346 ? -2.487 5.644 -2.132 1.00 85.81 346 TRP A CA 1
ATOM 2761 C C . TRP A 1 346 ? -3.503 6.710 -1.704 1.00 85.81 346 TRP A C 1
ATOM 2763 O O . TRP A 1 346 ? -4.698 6.458 -1.741 1.00 85.81 346 TRP A O 1
ATOM 2773 N N . ILE A 1 347 ? -3.043 7.890 -1.273 1.00 81.94 347 ILE A N 1
ATOM 2774 C CA . ILE A 1 347 ? -3.871 8.946 -0.687 1.00 81.94 347 ILE A CA 1
ATOM 2775 C C . ILE A 1 347 ? -3.992 10.100 -1.688 1.00 81.94 347 ILE A C 1
ATOM 2777 O O . ILE A 1 347 ? -3.023 10.822 -1.909 1.00 81.94 347 ILE A O 1
ATOM 2781 N N . ASP A 1 348 ? -5.180 10.287 -2.262 1.00 72.56 348 ASP A N 1
ATOM 2782 C CA . ASP A 1 348 ? -5.474 11.317 -3.279 1.00 72.56 348 ASP A CA 1
ATOM 2783 C C . ASP A 1 348 ? -6.554 12.324 -2.827 1.00 72.56 348 ASP A C 1
ATOM 2785 O O . ASP A 1 348 ? -6.606 13.479 -3.238 1.00 72.56 348 ASP A O 1
ATOM 2789 N N . THR A 1 349 ? -7.418 11.915 -1.908 1.00 72.88 349 THR A N 1
ATOM 2790 C CA . THR A 1 349 ? -8.568 12.675 -1.414 1.00 72.88 349 THR A CA 1
ATOM 2791 C C . THR A 1 349 ? -8.531 12.786 0.117 1.00 72.88 349 THR A C 1
ATOM 2793 O O . THR A 1 349 ? -7.716 12.139 0.770 1.00 72.88 349 THR A O 1
ATOM 2796 N N . PRO A 1 350 ? -9.391 13.593 0.758 1.00 69.00 350 PRO A N 1
ATOM 2797 C CA . PRO A 1 350 ? -9.483 13.595 2.222 1.00 69.00 350 PRO A CA 1
ATOM 2798 C C . PRO A 1 350 ? -10.101 12.315 2.829 1.00 69.00 350 PRO A C 1
ATOM 2800 O O . PRO A 1 350 ? -9.828 12.004 3.985 1.00 69.00 350 PRO A O 1
ATOM 2803 N N . ARG A 1 351 ? -10.935 11.574 2.078 1.00 68.56 351 ARG A N 1
ATOM 2804 C CA . ARG A 1 351 ? -11.627 10.328 2.488 1.00 68.56 351 ARG A CA 1
ATOM 2805 C C . ARG A 1 351 ? -11.819 9.404 1.284 1.00 68.56 351 ARG A C 1
ATOM 2807 O O . ARG A 1 351 ? -12.016 9.915 0.199 1.00 68.56 351 ARG A O 1
ATOM 2814 N N . ASP A 1 352 ? -11.915 8.090 1.508 1.00 71.81 352 ASP A N 1
ATOM 2815 C CA . ASP A 1 352 ? -12.119 7.058 0.459 1.00 71.81 352 ASP A CA 1
ATOM 2816 C C . ASP A 1 352 ? -10.888 6.797 -0.431 1.00 71.81 352 ASP A C 1
ATOM 2818 O O . ASP A 1 352 ? -10.978 6.503 -1.617 1.00 71.81 352 ASP A O 1
ATOM 2822 N N . ASN A 1 353 ? -9.702 6.912 0.166 1.00 77.25 353 ASN A N 1
ATOM 2823 C CA . ASN A 1 353 ? -8.431 6.593 -0.493 1.00 77.25 353 ASN A CA 1
ATOM 2824 C C . ASN A 1 353 ? -8.058 5.125 -0.406 1.00 77.25 353 ASN A C 1
ATOM 2826 O O . ASN A 1 353 ? -7.408 4.568 -1.286 1.00 77.25 353 ASN A O 1
ATOM 2830 N N . MET A 1 354 ? -8.387 4.529 0.737 1.00 81.12 354 MET A N 1
ATOM 2831 C CA . MET A 1 354 ? -7.912 3.202 1.048 1.00 81.12 354 MET A CA 1
ATOM 2832 C C . MET A 1 354 ? -8.820 2.180 0.379 1.00 81.12 354 MET A C 1
ATOM 2834 O O . MET A 1 354 ? -10.039 2.366 0.339 1.00 81.12 354 MET A O 1
ATOM 2838 N N . PRO A 1 355 ? -8.250 1.082 -0.130 1.00 80.38 355 PRO A N 1
ATOM 2839 C CA . PRO A 1 355 ? -9.060 0.057 -0.749 1.00 80.38 355 PRO A CA 1
ATOM 2840 C C . PRO A 1 355 ? -10.086 -0.541 0.219 1.00 80.38 355 PRO A C 1
ATOM 2842 O O . PRO A 1 355 ? -9.861 -0.578 1.425 1.00 80.38 355 PRO A O 1
ATOM 2845 N N . ARG A 1 356 ? -11.181 -1.091 -0.318 1.00 76.88 356 ARG A N 1
ATOM 2846 C CA . ARG A 1 356 ? -12.368 -1.513 0.454 1.00 76.88 356 ARG A CA 1
ATOM 2847 C C . ARG A 1 356 ? -12.085 -2.391 1.675 1.00 76.88 356 ARG A C 1
ATOM 2849 O O . ARG A 1 356 ? -12.746 -2.269 2.700 1.00 76.88 356 ARG A O 1
ATOM 2856 N N . ALA A 1 357 ? -11.101 -3.278 1.555 1.00 74.50 357 ALA A N 1
ATOM 2857 C CA . ALA A 1 357 ? -10.710 -4.208 2.614 1.00 74.50 357 ALA A CA 1
ATOM 2858 C C . ALA A 1 357 ? -9.779 -3.602 3.686 1.00 74.50 357 ALA A C 1
ATOM 2860 O O . ALA A 1 357 ? -9.387 -4.309 4.612 1.00 74.50 357 ALA A O 1
ATOM 2861 N N . LEU A 1 358 ? -9.382 -2.333 3.560 1.00 80.31 358 LEU A N 1
ATOM 2862 C CA . LEU A 1 358 ? -8.441 -1.665 4.455 1.00 80.31 358 LEU A CA 1
ATOM 2863 C C . LEU A 1 358 ? -9.030 -0.327 4.933 1.00 80.31 358 LEU A C 1
ATOM 2865 O O . LEU A 1 358 ? -8.861 0.687 4.259 1.00 80.31 358 LEU A O 1
ATOM 2869 N N . PRO A 1 359 ? -9.711 -0.287 6.091 1.00 80.25 359 PRO A N 1
ATOM 2870 C CA . PRO A 1 359 ? -10.227 0.969 6.627 1.00 80.25 359 PRO A CA 1
ATOM 2871 C C . PRO A 1 359 ? -9.074 1.927 6.953 1.00 80.25 359 PRO A C 1
ATOM 2873 O O . PRO A 1 359 ? -8.052 1.520 7.514 1.00 80.25 359 PRO A O 1
ATOM 2876 N N . ALA A 1 360 ? -9.231 3.205 6.607 1.00 81.56 360 ALA A N 1
ATOM 2877 C CA . ALA A 1 360 ? -8.183 4.211 6.784 1.00 81.56 360 ALA A CA 1
ATOM 2878 C C . ALA A 1 360 ? -7.811 4.398 8.262 1.00 81.56 360 ALA A C 1
ATOM 2880 O O . ALA A 1 360 ? -6.640 4.568 8.599 1.00 81.56 360 ALA A O 1
ATOM 2881 N N . GLU A 1 361 ? -8.793 4.263 9.147 1.00 85.81 361 GLU A N 1
ATOM 2882 C CA . GLU A 1 361 ? -8.676 4.369 10.599 1.00 85.81 361 GLU A CA 1
ATOM 2883 C C . GLU A 1 361 ? -7.809 3.251 11.190 1.00 85.81 361 GLU A C 1
ATOM 2885 O O . GLU A 1 361 ? -7.233 3.414 12.266 1.00 85.81 361 GLU A O 1
ATOM 2890 N N . LEU A 1 362 ? -7.663 2.118 10.493 1.00 86.62 362 LEU A N 1
ATOM 2891 C CA . LEU A 1 362 ? -6.803 1.024 10.943 1.00 86.62 362 LEU A CA 1
ATOM 2892 C C . LEU A 1 362 ? -5.319 1.328 10.717 1.00 86.62 362 LEU A C 1
ATOM 2894 O O . LEU A 1 362 ? -4.485 0.806 11.456 1.00 86.62 362 LEU A O 1
ATOM 2898 N N . LEU A 1 363 ? -4.967 2.182 9.748 1.00 86.38 363 LEU A N 1
ATOM 2899 C CA . LEU A 1 363 ? -3.572 2.537 9.471 1.00 86.38 363 LEU A CA 1
ATOM 2900 C C . LEU A 1 363 ? -2.841 3.123 10.689 1.00 86.38 363 LEU A C 1
ATOM 2902 O O . LEU A 1 363 ? -1.805 2.561 11.050 1.00 86.38 363 LEU A O 1
ATOM 2906 N N . PRO A 1 364 ? -3.318 4.198 11.354 1.00 86.25 364 PRO A N 1
ATOM 2907 C CA . PRO A 1 364 ? -2.621 4.746 12.516 1.00 86.25 364 PRO A CA 1
ATOM 2908 C C . PRO A 1 364 ? -2.545 3.737 13.667 1.00 86.25 364 PRO A C 1
ATOM 2910 O O . PRO A 1 364 ? -1.523 3.671 14.343 1.00 86.25 364 PRO A O 1
ATOM 2913 N N . VAL A 1 365 ? -3.564 2.888 13.852 1.00 90.06 365 VAL A N 1
ATOM 2914 C CA . VAL A 1 365 ? -3.548 1.817 14.865 1.00 90.06 365 VAL A CA 1
ATOM 2915 C C . VAL A 1 365 ? -2.449 0.794 14.560 1.00 90.06 365 VAL A C 1
ATOM 2917 O O . VAL A 1 365 ? -1.662 0.440 15.443 1.00 90.06 365 VAL A O 1
ATOM 2920 N N . ALA A 1 366 ? -2.375 0.331 13.310 1.00 89.94 366 ALA A N 1
ATOM 2921 C CA . ALA A 1 366 ? -1.413 -0.666 12.860 1.00 89.94 366 ALA A CA 1
ATOM 2922 C C . ALA A 1 366 ? 0.024 -0.126 12.871 1.00 89.94 366 ALA A C 1
ATOM 2924 O O . ALA A 1 366 ? 0.923 -0.805 13.369 1.00 89.94 366 ALA A O 1
ATOM 2925 N N . PHE A 1 367 ? 0.245 1.096 12.378 1.00 90.69 367 PHE A N 1
ATOM 2926 C CA . PHE A 1 367 ? 1.572 1.714 12.355 1.00 90.69 367 PHE A CA 1
ATOM 2927 C C . PHE A 1 367 ? 2.050 2.130 13.743 1.00 90.69 367 PHE A C 1
ATOM 2929 O O . PHE A 1 367 ? 3.216 1.900 14.045 1.00 90.69 367 PHE A O 1
ATOM 2936 N N . ALA A 1 368 ? 1.180 2.637 14.623 1.00 90.44 368 ALA A N 1
ATOM 2937 C CA . ALA A 1 368 ? 1.561 2.896 16.013 1.00 90.44 368 ALA A CA 1
ATOM 2938 C C . ALA A 1 368 ? 1.942 1.599 16.744 1.00 90.44 368 ALA A C 1
ATOM 2940 O O . ALA A 1 368 ? 2.895 1.576 17.519 1.00 90.44 368 ALA A O 1
ATOM 2941 N N . PHE A 1 369 ? 1.249 0.487 16.470 1.00 90.38 369 PHE A N 1
ATOM 2942 C CA . PHE A 1 369 ? 1.642 -0.820 16.999 1.00 90.38 369 PHE A CA 1
ATOM 2943 C C . PHE A 1 369 ? 2.986 -1.290 16.429 1.00 90.38 369 PHE A C 1
ATOM 2945 O O . PHE A 1 369 ? 3.862 -1.699 17.191 1.00 90.38 369 PHE A O 1
ATOM 2952 N N . LEU A 1 370 ? 3.175 -1.202 15.109 1.00 90.44 370 LEU A N 1
ATOM 2953 C CA . LEU A 1 370 ? 4.423 -1.581 14.446 1.00 90.44 370 LEU A CA 1
ATOM 2954 C C . LEU A 1 370 ? 5.614 -0.767 14.967 1.00 90.44 370 LEU A C 1
ATOM 2956 O O . LEU A 1 370 ? 6.683 -1.334 15.189 1.00 90.44 370 LEU A O 1
ATOM 2960 N N . GLU A 1 371 ? 5.417 0.522 15.245 1.00 92.00 371 GLU A N 1
ATOM 2961 C CA . GLU A 1 371 ? 6.436 1.430 15.778 1.00 92.00 371 GLU A CA 1
ATOM 2962 C C . GLU A 1 371 ? 7.019 0.945 17.112 1.00 92.00 371 GLU A C 1
ATOM 2964 O O . GLU A 1 371 ? 8.204 1.158 17.379 1.00 92.00 371 GLU A O 1
ATOM 2969 N N . THR A 1 372 ? 6.233 0.218 17.919 1.00 89.12 372 THR A N 1
ATOM 2970 C CA . THR A 1 372 ? 6.706 -0.354 19.193 1.00 89.12 372 THR A CA 1
ATOM 2971 C C . THR A 1 372 ? 7.739 -1.474 19.021 1.00 89.12 372 THR A C 1
ATOM 2973 O O . THR A 1 372 ? 8.510 -1.733 19.948 1.00 89.12 372 THR A O 1
ATOM 2976 N N . PHE A 1 373 ? 7.795 -2.117 17.848 1.00 90.62 373 PHE A N 1
ATOM 2977 C CA . PHE A 1 373 ? 8.727 -3.214 17.550 1.00 90.62 373 PHE A CA 1
ATOM 2978 C C . PHE A 1 373 ? 9.774 -2.842 16.499 1.00 90.62 373 PHE A C 1
ATOM 2980 O O . PHE A 1 373 ? 10.918 -3.286 16.596 1.00 90.62 373 PHE A O 1
ATOM 2987 N N . ASP A 1 374 ? 9.400 -2.036 15.504 1.00 91.62 374 ASP A N 1
ATOM 2988 C CA . ASP A 1 374 ? 10.270 -1.605 14.413 1.00 91.62 374 ASP A CA 1
ATOM 2989 C C . ASP A 1 374 ? 9.973 -0.156 14.005 1.00 91.62 374 ASP A C 1
ATOM 2991 O O . ASP A 1 374 ? 9.312 0.155 13.004 1.00 91.62 374 ASP A O 1
ATOM 2995 N N . ARG A 1 375 ? 10.525 0.764 14.797 1.00 90.94 375 ARG A N 1
ATOM 2996 C CA . ARG A 1 375 ? 10.494 2.194 14.490 1.00 90.94 375 ARG A CA 1
ATOM 2997 C C . ARG A 1 375 ? 11.191 2.522 13.172 1.00 90.94 375 ARG A C 1
ATOM 2999 O O . ARG A 1 375 ? 10.746 3.416 12.474 1.00 90.94 375 ARG A O 1
ATOM 3006 N N . THR A 1 376 ? 12.236 1.789 12.779 1.00 90.69 376 THR A N 1
ATOM 3007 C CA . THR A 1 376 ? 12.950 2.082 11.523 1.00 90.69 376 THR A CA 1
ATOM 3008 C C . THR A 1 376 ? 12.071 1.801 10.308 1.00 90.69 376 THR A C 1
ATOM 3010 O O . THR A 1 376 ? 12.069 2.578 9.353 1.00 90.69 376 THR A O 1
ATOM 3013 N N . LEU A 1 377 ? 11.329 0.695 10.326 1.00 88.06 377 LEU A N 1
ATOM 3014 C CA . LEU A 1 377 ? 10.369 0.362 9.280 1.00 88.06 377 LEU A CA 1
ATOM 3015 C C . LEU A 1 377 ? 9.218 1.373 9.247 1.00 88.06 377 LEU A C 1
ATOM 3017 O O . LEU A 1 377 ? 8.885 1.885 8.179 1.00 88.06 377 LEU A O 1
ATOM 3021 N N . THR A 1 378 ? 8.671 1.714 10.414 1.00 91.06 378 THR A N 1
ATOM 3022 C CA . THR A 1 378 ? 7.590 2.704 10.542 1.00 91.06 378 THR A CA 1
ATOM 3023 C C . THR A 1 378 ? 8.034 4.084 10.052 1.00 91.06 378 THR A C 1
ATOM 3025 O O . THR A 1 378 ? 7.337 4.697 9.247 1.00 91.06 378 THR A O 1
ATOM 3028 N N . ASP A 1 379 ? 9.229 4.539 10.435 1.00 90.81 379 ASP A N 1
ATOM 3029 C CA . ASP A 1 379 ? 9.812 5.804 9.983 1.00 90.81 379 ASP A CA 1
ATOM 3030 C C . ASP A 1 379 ? 9.926 5.845 8.458 1.00 90.81 379 ASP A C 1
ATOM 3032 O O . ASP A 1 379 ? 9.521 6.827 7.835 1.00 90.81 379 ASP A O 1
ATOM 3036 N N . LYS A 1 380 ? 10.436 4.766 7.848 1.00 88.50 380 LYS A N 1
ATOM 3037 C CA . LYS A 1 380 ? 10.630 4.673 6.395 1.00 88.50 380 LYS A CA 1
ATOM 3038 C C . LYS A 1 380 ? 9.325 4.726 5.607 1.00 88.50 380 LYS A C 1
ATOM 3040 O O . LYS A 1 380 ? 9.307 5.362 4.558 1.00 88.50 380 LYS A O 1
ATOM 3045 N N . PHE A 1 381 ? 8.284 4.029 6.059 1.00 88.19 381 PHE A N 1
ATOM 3046 C CA . PHE A 1 381 ? 7.036 3.873 5.302 1.00 88.19 381 PHE A CA 1
ATOM 3047 C C . PHE A 1 381 ? 5.963 4.902 5.662 1.00 88.19 381 PHE A C 1
ATOM 3049 O O . PHE A 1 381 ? 5.127 5.220 4.818 1.00 88.19 381 PHE A O 1
ATOM 3056 N N . MET A 1 382 ? 5.989 5.424 6.889 1.00 88.75 382 MET A N 1
ATOM 3057 C CA . MET A 1 382 ? 4.939 6.280 7.427 1.00 88.75 382 MET A CA 1
ATOM 3058 C C . MET A 1 382 ? 5.527 7.536 8.083 1.00 88.75 382 MET A C 1
ATOM 3060 O O . MET A 1 382 ? 5.436 8.616 7.495 1.00 88.75 382 MET A O 1
ATOM 3064 N N . SER A 1 383 ? 6.173 7.437 9.249 1.00 90.06 383 SER A N 1
ATOM 3065 C CA . SER A 1 383 ? 6.404 8.599 10.125 1.00 90.06 383 SER A CA 1
ATOM 3066 C C . SER A 1 383 ? 7.234 9.713 9.477 1.00 90.06 383 SER A C 1
ATOM 3068 O O . SER A 1 383 ? 6.885 10.883 9.634 1.00 90.06 383 SER A O 1
ATOM 3070 N N . GLN A 1 384 ? 8.280 9.413 8.692 1.00 90.06 384 GLN A N 1
ATOM 3071 C CA . GLN A 1 384 ? 9.073 10.460 8.018 1.00 90.06 384 GLN A CA 1
ATOM 3072 C C . GLN A 1 384 ? 8.255 11.232 6.978 1.00 90.06 384 GLN A C 1
ATOM 3074 O O . GLN A 1 384 ? 8.350 12.459 6.894 1.00 90.06 384 GLN A O 1
ATOM 3079 N N . GLY A 1 385 ? 7.439 10.522 6.195 1.00 88.75 385 GLY A N 1
ATOM 3080 C CA . GLY A 1 385 ? 6.583 11.135 5.182 1.00 88.75 385 GLY A CA 1
ATOM 3081 C C . GLY A 1 385 ? 5.490 12.016 5.790 1.00 88.75 385 GLY A C 1
ATOM 3082 O O . GLY A 1 385 ? 5.197 13.076 5.234 1.00 88.75 385 GLY A O 1
ATOM 3083 N N . LEU A 1 386 ? 4.937 11.614 6.940 1.00 88.50 386 LEU A N 1
ATOM 3084 C CA . LEU A 1 386 ? 3.940 12.379 7.696 1.00 88.50 386 LEU A CA 1
ATOM 3085 C C . LEU A 1 386 ? 4.573 13.624 8.325 1.00 88.50 386 LEU A C 1
ATOM 3087 O O . LEU A 1 386 ? 4.085 14.729 8.109 1.00 88.50 386 LEU A O 1
ATOM 3091 N N . ASN A 1 387 ? 5.703 13.465 9.021 1.00 90.94 387 ASN A N 1
ATOM 3092 C CA . ASN A 1 387 ? 6.441 14.578 9.624 1.00 90.94 387 ASN A CA 1
ATOM 3093 C C . ASN A 1 387 ? 6.760 15.666 8.588 1.00 90.94 387 ASN A C 1
ATOM 3095 O O . ASN A 1 387 ? 6.445 16.836 8.794 1.00 90.94 387 ASN A O 1
ATOM 3099 N N . LYS A 1 388 ? 7.284 15.275 7.417 1.00 89.56 388 LYS A N 1
ATOM 3100 C CA . LYS A 1 388 ? 7.578 16.217 6.328 1.00 89.56 388 LYS A CA 1
ATOM 3101 C C . LYS A 1 388 ? 6.334 16.995 5.874 1.00 89.56 388 LYS A C 1
ATOM 3103 O O . LYS A 1 388 ? 6.439 18.193 5.628 1.00 89.56 388 LYS A O 1
ATOM 3108 N N . ARG A 1 389 ? 5.177 16.333 5.756 1.00 86.94 389 ARG A N 1
ATOM 3109 C CA . ARG A 1 389 ? 3.903 16.960 5.347 1.00 86.94 389 ARG A CA 1
ATOM 3110 C C . ARG A 1 389 ? 3.350 17.908 6.411 1.00 86.94 389 ARG A C 1
ATOM 3112 O O . ARG A 1 389 ? 2.801 18.944 6.060 1.00 86.94 389 ARG A O 1
ATOM 3119 N N . MET A 1 390 ? 3.562 17.588 7.685 1.00 85.75 390 MET A N 1
ATOM 3120 C CA . MET A 1 390 ? 3.149 18.408 8.829 1.00 85.75 390 MET A CA 1
ATOM 3121 C 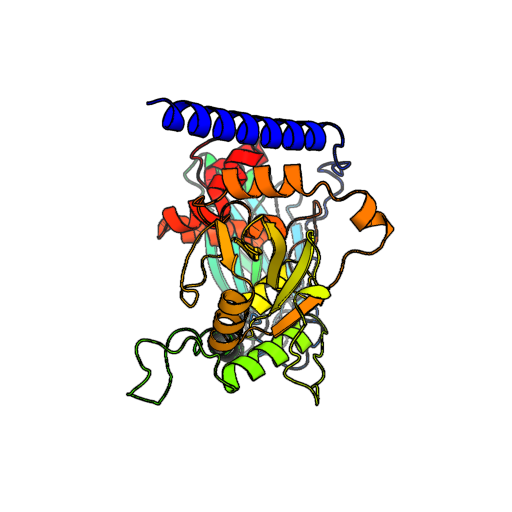C . MET A 1 390 ? 4.152 19.519 9.184 1.00 85.75 390 MET A C 1
ATOM 3123 O O . MET A 1 390 ? 3.898 20.311 10.087 1.00 85.75 390 MET A O 1
ATOM 3127 N N . GLY A 1 391 ? 5.302 19.591 8.503 1.00 89.81 391 GLY A N 1
ATOM 3128 C CA . GLY A 1 391 ? 6.367 20.542 8.837 1.00 89.81 391 GLY A CA 1
ATOM 3129 C C . GLY A 1 391 ? 7.083 20.230 10.157 1.00 89.81 391 GLY A C 1
ATOM 3130 O O . GLY A 1 391 ? 7.682 21.125 10.752 1.00 89.81 391 GLY A O 1
ATOM 3131 N N . THR A 1 392 ? 7.024 18.980 10.617 1.00 91.94 392 THR A N 1
ATOM 3132 C CA . THR A 1 392 ? 7.675 18.487 11.837 1.00 91.94 392 THR A CA 1
ATOM 3133 C C . THR A 1 392 ? 8.820 17.528 11.509 1.00 91.94 392 THR A C 1
ATOM 3135 O O . THR A 1 392 ? 9.054 17.175 10.351 1.00 91.94 392 THR A O 1
ATOM 3138 N N . GLU A 1 393 ? 9.564 17.098 12.528 1.00 92.19 393 GLU A N 1
ATOM 3139 C CA . GLU A 1 393 ? 10.638 16.115 12.384 1.00 92.19 393 GLU A CA 1
ATOM 3140 C C . GLU A 1 393 ? 10.690 15.189 13.604 1.00 92.19 393 GLU A C 1
ATOM 3142 O O . GLU A 1 393 ? 10.611 15.641 14.744 1.00 92.19 393 GLU A O 1
ATOM 3147 N N . GLY A 1 394 ? 10.852 13.885 13.362 1.00 90.56 394 GLY A N 1
ATOM 3148 C CA . GLY A 1 394 ? 11.138 12.897 14.405 1.00 90.56 394 GLY A CA 1
ATOM 3149 C C . GLY A 1 394 ? 9.973 12.522 15.327 1.00 90.56 394 GLY A C 1
ATOM 3150 O O . GLY A 1 394 ? 10.189 11.714 16.233 1.00 90.56 394 GLY A O 1
ATOM 3151 N N . LEU A 1 395 ? 8.768 13.052 15.098 1.00 92.62 395 LEU A N 1
ATOM 3152 C CA . LEU A 1 395 ? 7.580 12.684 15.868 1.00 92.62 395 LEU A CA 1
ATOM 3153 C C . LEU A 1 395 ? 7.135 11.252 15.546 1.00 92.62 395 LEU A C 1
ATOM 3155 O O . LEU A 1 395 ? 7.170 10.830 14.387 1.00 92.62 395 LEU A O 1
ATOM 3159 N N . SER A 1 396 ? 6.711 10.530 16.577 1.00 91.06 396 SER A N 1
ATOM 3160 C CA . SER A 1 396 ? 6.031 9.234 16.495 1.00 91.06 396 SER A CA 1
ATOM 3161 C C . SER A 1 396 ? 4.631 9.357 15.892 1.00 91.06 396 SER A C 1
ATOM 3163 O O . SER A 1 396 ? 4.068 10.453 15.816 1.00 91.06 396 SER A O 1
ATOM 3165 N N . ILE A 1 397 ? 4.023 8.231 15.508 1.00 89.75 397 ILE A N 1
ATOM 3166 C CA . ILE A 1 397 ? 2.642 8.219 14.991 1.00 89.75 397 ILE A CA 1
ATOM 3167 C C . ILE A 1 397 ? 1.658 8.785 16.026 1.00 89.75 397 ILE A C 1
ATOM 3169 O O . ILE A 1 397 ? 0.771 9.567 15.677 1.00 89.75 397 ILE A O 1
ATOM 3173 N N . THR A 1 398 ? 1.845 8.447 17.302 1.00 87.50 398 THR A N 1
ATOM 3174 C CA . THR A 1 398 ? 1.053 8.980 18.418 1.00 87.50 398 THR A CA 1
ATOM 3175 C C . THR A 1 398 ? 1.191 10.499 18.550 1.00 87.50 398 THR A C 1
ATOM 3177 O O . THR A 1 398 ? 0.186 11.201 18.644 1.00 87.50 398 THR A O 1
ATOM 3180 N N . GLU A 1 399 ? 2.418 11.028 18.528 1.00 89.50 399 GLU A N 1
ATOM 3181 C CA . GLU A 1 399 ? 2.666 12.474 18.649 1.00 89.50 399 GLU A CA 1
ATOM 3182 C C . GLU A 1 399 ? 2.104 13.248 17.448 1.00 89.50 399 GLU A C 1
ATOM 3184 O O . GLU A 1 399 ? 1.538 14.326 17.621 1.00 89.50 399 GLU A O 1
ATOM 3189 N N . ILE A 1 400 ? 2.207 12.688 16.237 1.00 88.62 400 ILE A N 1
ATOM 3190 C CA . ILE A 1 400 ? 1.605 13.273 15.031 1.00 88.62 400 ILE A CA 1
ATOM 3191 C C . ILE A 1 400 ? 0.077 13.300 15.148 1.00 88.62 400 ILE A C 1
ATOM 3193 O O . ILE A 1 400 ? -0.539 14.305 14.805 1.00 88.62 400 ILE A O 1
ATOM 3197 N N . THR A 1 401 ? -0.532 12.223 15.651 1.00 84.06 401 THR A N 1
ATOM 3198 C CA . THR A 1 401 ? -1.990 12.134 15.834 1.00 84.06 401 THR A CA 1
ATOM 3199 C C . THR A 1 401 ? -2.481 13.158 16.859 1.00 84.06 401 THR A C 1
ATOM 3201 O O . THR A 1 401 ? -3.481 13.829 16.619 1.00 84.06 401 THR A O 1
ATOM 3204 N N . MET A 1 402 ? -1.745 13.347 17.959 1.00 84.12 402 MET A N 1
ATOM 3205 C CA . MET A 1 402 ? -2.020 14.412 18.930 1.00 84.12 402 MET A CA 1
ATOM 3206 C C . MET A 1 402 ? -1.924 15.800 18.286 1.00 84.12 402 MET A C 1
ATOM 3208 O O . MET A 1 402 ? -2.836 16.604 18.440 1.00 84.12 402 MET A O 1
ATOM 3212 N N . LEU A 1 403 ? -0.854 16.082 17.536 1.00 84.75 403 LEU A N 1
ATOM 3213 C CA . LEU A 1 403 ? -0.682 17.378 16.875 1.00 84.75 403 LEU A CA 1
ATOM 3214 C C . LEU A 1 403 ? -1.792 17.661 15.853 1.00 84.75 403 LEU A C 1
ATOM 3216 O O . LEU A 1 403 ? -2.196 18.809 15.686 1.00 84.75 403 LEU A O 1
ATOM 3220 N N . ALA A 1 404 ? -2.269 16.628 15.156 1.00 80.50 404 ALA A N 1
ATOM 3221 C CA . ALA A 1 404 ? -3.398 16.742 14.240 1.00 80.50 404 ALA A CA 1
ATOM 3222 C C . ALA A 1 404 ? -4.714 17.032 14.981 1.00 80.50 404 ALA A C 1
ATOM 3224 O O . ALA A 1 404 ? -5.527 17.792 14.475 1.00 80.50 404 ALA A O 1
ATOM 3225 N N . ALA A 1 405 ? -4.897 16.482 16.185 1.00 74.44 405 ALA A N 1
ATOM 3226 C CA . ALA A 1 405 ? -6.075 16.706 17.023 1.00 74.44 405 ALA A CA 1
ATOM 3227 C C . ALA A 1 405 ? -6.154 18.117 17.650 1.00 74.44 405 ALA A C 1
ATOM 3229 O O . ALA A 1 405 ? -7.225 18.530 18.101 1.00 74.44 405 ALA A O 1
ATOM 3230 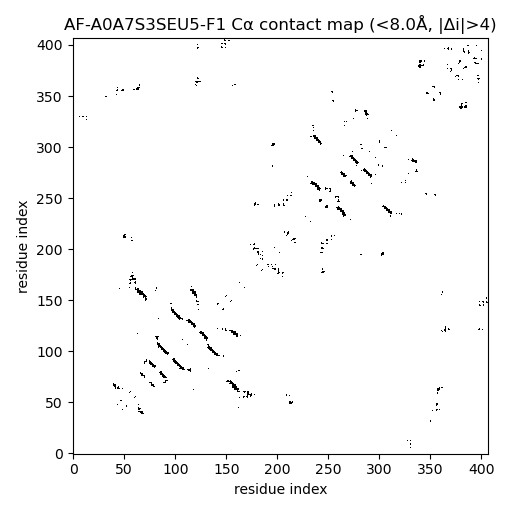N N . GLU A 1 406 ? -5.031 18.839 17.723 1.00 71.81 406 GLU A N 1
ATOM 3231 C CA . GLU A 1 406 ? -4.952 20.213 18.247 1.00 71.81 406 GLU A CA 1
ATOM 3232 C C . GLU A 1 406 ? -5.244 21.301 17.197 1.00 71.81 406 GLU A C 1
ATOM 3234 O O . GLU A 1 406 ? -5.414 22.469 17.564 1.00 71.81 406 GLU A O 1
ATOM 3239 N N . GLN A 1 407 ? -5.269 20.936 15.911 1.00 61.72 407 GLN A N 1
ATOM 3240 C CA . GLN A 1 407 ? -5.554 21.829 14.779 1.00 61.72 407 GLN A CA 1
ATOM 3241 C C . GLN A 1 407 ? -7.043 21.829 14.442 1.00 61.72 407 GLN A C 1
ATOM 3243 O O . GLN A 1 407 ? -7.533 22.913 14.043 1.00 61.72 407 GLN A O 1
#

InterPro domains:
  IPR038765 Papain-like cysteine peptidase superfamily [SSF54001] (232-342)

Radius of gyration: 24.76 Å; Cα contacts (8 Å, |Δi|>4): 679; chains: 1; bounding box: 69×55×67 Å

Mean predicted aligned error: 9.2 Å

Solvent-accessible surface area (backbone atoms only — not comparable to full-atom values): 22355 Å² total; per-residue (Å²): 117,77,65,63,56,52,55,51,49,48,47,50,52,49,54,48,52,56,49,51,54,55,50,56,54,61,77,56,63,71,81,72,76,58,89,83,79,66,74,78,66,60,90,32,51,82,87,52,30,37,77,50,67,88,57,64,36,40,58,56,47,50,48,43,33,46,57,46,46,35,19,78,91,49,24,69,48,72,37,71,52,85,25,24,66,37,35,39,37,38,45,43,80,78,50,86,41,32,38,34,42,39,34,40,33,35,68,64,75,50,87,83,44,54,39,40,38,39,37,31,34,55,76,45,80,49,78,49,73,47,68,64,70,47,80,45,80,47,79,48,76,32,93,44,73,49,38,31,42,34,38,59,60,63,17,48,33,30,24,36,51,68,63,49,74,68,33,29,50,46,2,50,51,43,36,42,38,15,42,61,37,53,74,73,70,69,93,50,85,90,44,75,88,78,66,38,46,58,43,69,71,18,35,53,42,31,54,50,42,37,32,31,67,65,67,40,79,83,74,89,62,93,75,84,78,81,90,77,61,69,93,79,60,50,66,68,20,34,37,42,28,37,39,49,42,31,61,29,55,48,44,14,53,39,55,74,43,95,47,44,42,70,32,32,30,40,71,52,100,90,46,53,24,37,36,39,65,37,69,54,92,68,50,98,66,63,14,23,44,73,37,51,40,73,60,41,53,57,49,36,58,51,43,45,45,49,73,50,84,47,72,60,53,73,72,62,48,76,68,58,56,65,69,59,52,49,53,52,50,65,65,41,49,73,39,72,51,66,43,43,48,54,61,57,64,28,55,85,58,100,68,87,35,52,42,60,50,42,43,67,78,50,49,53,30,52,45,32,55,44,35,76,80,38,46,69,60,33,34,41,46,42,31,52,36,50,23,59,74,71,75,50,76,92,51,50,58,42,54,49,48,25,57,61,62,75,108

pLDDT: mean 83.46, std 17.8, range [31.81, 98.69]

Organism: NCBI:txid141414

Nearest PDB structures (foldseek):
  2yrz-assembly1_A  TM=5.972E-01  e=1.674E-01  Homo sapiens
  3s9d-assembly1_B  TM=5.848E-01  e=1.871E+00  Homo sapiens
  6vhh-assembly1_A  TM=3.867E-01  e=9.598E-01  Homo sapiens
  7ban-assembly1_A  TM=3.745E-01  e=1.010E+00  Homo sapiens
  5uv8-assembly1_A  TM=4.677E-01  e=4.480E+00  Homo sapiens